Protein 8CKH (pdb70)

InterPro domains:
  IPR004424 4-diphosphocytidyl-2C-methyl-D-erythritol kinase [MF_00061] (3-275)
  IPR004424 4-diphosphocytidyl-2C-methyl-D-erythritol kinase [PIRSF010376] (2-279)
  IPR004424 4-diphosphocytidyl-2C-methyl-D-erythritol kinase [TIGR00154] (2-281)
  IPR006204 GHMP kinase N-terminal domain [PF00288] (65-148)
  IPR013750 GHMP kinase, C-terminal domain [PF08544] (207-263)
  IPR014721 Small ribosomal subunit protein uS5 domain 2-type fold, subgroup [G3DSA:3.30.230.10] (2-164)
  IPR020568 Ribosomal protein uS5 domain 2-type superfamily [SSF54211] (1-162)
  IPR036554 GHMP kinase, C-terminal domain superfamily [G3DSA:3.30.70.890] (165-283)
  IPR036554 GHMP kinase, C-terminal domain superfamily [SSF55060] (165-280)

B-factor: mean 34.7, std 12.85, range [15.29, 112.1]

Organism: Klebsiella pneumoniae subsp. pneumoniae (strain ATCC 700721 / MGH 78578) (NCBI:txid272620)

Sequence (559 aa):
HMMTRWPSPAKLNLFLYITGQRADGYHTLQTLFQFLDYGDTLTIEPRTDGQLRLLTPVAGVPDEENLIVRAARLLMHAASESDRLPAGSGADISIDKRLPMGGGLGGGSSNAATVLVALNHLWGCGLSEDELATLGLQLGADVPVFVRGHAAFAEGVGEILTPVEPEEKWYLVAHPGVSIPTPIIFRDPELPRNTPRRSINTLLNCEFSNDCELIARKRFREVDAALSWLLEYAPSRLTGTGACVFAEFNTESAARQVLDTAPAWLNGFVARGVNLSPLKQMTRWPSPAKLNLFLYITGQRADGYHTLQTLFQFLDYGDTLTIEPRTDGQLRLLTPVAGVPDEENLIVRAARLLMHAASESDRLPAGSGADISIDKRLPMGGGLGGGSSNAATVLVALNHLWGCGLSEDELATLGLQLGADVPVFVRGHAAFAEGVGEILTPVEPEEKWYLVAHPGVSIPTPIIFRDPELPRNTPRRSINTLLNCEFSNDCELIARKRFREVDAALSWLLEYAPSRLTGTGACVFAEFNTESAARQVLDTAPAWLNGFVARGVNLSPLK

Solvent-accessible surface area: 22752 Å² total; per-residue (Å²): 140,120,153,23,188,24,39,1,5,0,7,0,4,10,1,6,9,0,16,5,64,8,82,25,19,28,7,2,37,3,5,0,3,0,0,0,90,39,14,3,42,0,44,0,33,22,48,108,91,33,93,22,96,17,87,52,89,27,100,68,32,82,66,143,107,11,25,0,16,65,0,0,135,9,0,30,59,22,0,58,100,47,135,76,45,72,109,26,10,0,0,3,1,26,17,89,68,134,4,44,105,30,3,13,3,16,5,31,14,0,5,0,0,0,0,0,33,0,0,18,128,44,19,58,5,59,12,54,79,89,66,7,5,47,17,0,3,16,6,3,32,30,0,3,3,3,10,62,0,76,1,4,4,5,55,3,8,16,50,62,34,59,98,23,156,19,117,58,51,48,3,0,1,0,40,8,63,30,65,1,66,31,31,96,0,28,138,15,121,107,8,46,55,128,24,91,59,48,25,48,105,67,0,77,133,29,159,53,46,8,24,0,30,113,3,0,60,114,104,38,156,71,0,45,33,0,0,52,20,0,82,122,103,12,83,7,24,0,0,6,8,1,0,2,0,0,0,26,18,127,69,68,88,35,0,111,126,13,41,126,59,24,40,96,192,11,106,31,35,14,4,92,0,26,21,86,1,45,11,100,150,160,51,131,19,43,0,5,0,7,0,6,8,0,5,8,0,10,10,51,8,77,27,19,33,6,3,46,3,5,0,6,0,0,0,95,50,13,4,40,0,35,0,92,60,48,131,86,31,94,17,107,22,96,45,100,13,94,84,47,67,63,135,106,7,30,0,21,46,0,0,126,7,0,29,58,23,0,64,109,51,139,74,48,65,109,27,10,0,0,24,2,25,17,83,52,134,5,39,83,37,2,16,1,15,5,28,12,0,5,0,0,1,0,0,34,0,0,17,124,47,23,56,7,59,12,53,75,88,62,8,4,50,17,0,4,17,0,2,30,28,0,2,3,4,9,58,1,68,1,4,8,5,49,6,8,17,60,64,33,60,97,19,159,17,109,67,55,54,1,0,1,0,24,5,48,39,69,1,65,29,52,83,2,28,115,7,112,100,7,51,42,125,24,89,56,60,37,46,102,62,1,68,121,47,156,46,47,8,25,0,31,99,2,0,65,130,106,39,173,57,0,53,32,0,0,63,38,0,83,132,100,13,85,7,33,0,0,7,9,1,0,0,0,0,0,27,15,122,61,65,73,33,0,109,129,16,41,122,77,26,50,95,107,1,113,27,29,12,4,109,1,35,18,88,4,59,20,142

Radius of gyration: 24.78 Å; Cα contacts (8 Å, |Δi|>4): 1316; chains: 2; bounding box: 66×44×56 Å

Structure (mmCIF, N/CA/C/O backbone):
data_8CKH
#
_entry.id   8CKH
#
_cell.length_a   65.870
_cell.length_b   76.781
_cell.length_c   98.517
_cell.angle_alpha   90.000
_cell.angle_beta   90.000
_cell.angle_gamma   90.000
#
_symmetry.space_group_name_H-M   'P 21 21 21'
#
loop_
_entity.id
_entity.type
_entity.pdbx_description
1 polymer '4-diphosphocytidyl-2-C-methyl-D-erythritol kinase'
2 non-polymer 'PHOSPHOAMINOPHOSPHONIC ACID-ADENYLATE ESTER'
3 water water
#
loop_
_atom_site.group_PDB
_atom_site.id
_atom_site.type_symbol
_atom_site.label_atom_id
_atom_site.label_alt_id
_atom_site.label_comp_id
_atom_site.label_asym_id
_atom_site.label_entity_id
_atom_site.label_seq_id
_atom_site.pdbx_PDB_ins_code
_atom_site.Cartn_x
_atom_site.Cartn_y
_atom_site.Cartn_z
_atom_site.occupancy
_atom_site.B_iso_or_equiv
_atom_site.auth_seq_id
_atom_site.auth_comp_id
_atom_site.auth_asym_id
_atom_site.auth_atom_id
_atom_site.pdbx_PDB_model_num
ATOM 1 N N . HIS A 1 1 ? 69.71480 39.15386 58.32346 1.000 68.10172 1 HIS A N 1
ATOM 2 C CA . HIS A 1 1 ? 69.74103 40.45673 58.98834 1.000 62.95866 1 HIS A CA 1
ATOM 3 C C . HIS A 1 1 ? 70.19129 40.32648 60.44057 1.000 61.16941 1 HIS A C 1
ATOM 4 O O . HIS A 1 1 ? 70.86178 39.35881 60.80918 1.000 52.55392 1 HIS A O 1
ATOM 11 N N . MET A 1 2 ? 69.82020 41.31236 61.25665 1.000 51.32270 2 MET A N 1
ATOM 12 C CA . MET A 1 2 ? 70.13773 41.27190 62.67586 1.000 51.60308 2 MET A CA 1
ATOM 13 C C . MET A 1 2 ? 69.75483 39.92261 63.27350 1.000 55.92798 2 MET A C 1
ATOM 14 O O . MET A 1 2 ? 68.79068 39.27736 62.84803 1.000 54.24529 2 MET A O 1
ATOM 19 N N . MET A 1 3 ? 70.53334 39.49082 64.26025 1.000 53.04872 3 MET A N 1
ATOM 20 C CA . MET A 1 3 ? 70.26364 38.26813 65.00778 1.000 59.73942 3 MET A CA 1
ATOM 21 C C . MET A 1 3 ? 69.70945 38.66714 66.37286 1.000 53.43407 3 MET A C 1
ATOM 22 O O . MET A 1 3 ? 70.42119 39.26140 67.18877 1.000 56.47548 3 MET A O 1
ATOM 27 N N . THR A 1 4 ? 68.44086 38.35366 66.61647 1.000 48.53847 4 THR A N 1
ATOM 28 C CA . THR A 1 4 ? 67.77517 38.69683 67.86466 1.000 35.72892 4 THR A CA 1
ATOM 29 C C . THR A 1 4 ? 67.60099 37.44241 68.71288 1.000 31.49893 4 THR A C 1
ATOM 30 O O . THR A 1 4 ? 67.39023 36.34694 68.18070 1.000 40.76405 4 THR A O 1
ATOM 34 N N . ARG A 1 5 ? 67.72224 37.60224 70.03336 1.000 28.49837 5 ARG A N 1
ATOM 35 C CA . ARG A 1 5 ? 67.66164 36.49740 70.98126 1.000 33.68836 5 ARG A CA 1
ATOM 36 C C . ARG A 1 5 ? 66.46579 36.67683 71.90475 1.000 33.92112 5 ARG A C 1
ATOM 37 O O . ARG A 1 5 ? 66.27778 37.75411 72.48109 1.000 33.38063 5 ARG A O 1
ATOM 45 N N . TRP A 1 6 ? 65.68770 35.61217 72.08399 1.000 27.00073 6 TRP A N 1
ATOM 46 C CA . TRP A 1 6 ? 64.40020 35.75505 72.74592 1.000 26.28877 6 TRP A CA 1
ATOM 47 C C . TRP A 1 6 ? 64.16684 34.61969 73.73466 1.000 27.03801 6 TRP A C 1
ATOM 48 O O . TRP A 1 6 ? 64.27812 33.44223 73.35821 1.000 26.94481 6 TRP A O 1
ATOM 59 N N . PRO A 1 7 ? 63.82372 34.93662 74.97785 1.000 24.19233 7 PRO A N 1
ATOM 60 C CA . PRO A 1 7 ? 63.59596 33.88777 75.98068 1.000 24.55230 7 PRO A CA 1
ATOM 61 C C . PRO A 1 7 ? 62.28357 33.15878 75.74334 1.000 24.06189 7 PRO A C 1
ATOM 62 O O . PRO A 1 7 ? 61.29051 33.75314 75.32019 1.000 22.44726 7 PRO A O 1
ATOM 66 N N . SER A 1 8 ? 62.27885 31.86389 76.04897 1.000 22.51405 8 SER A N 1
ATOM 67 C CA . SER A 1 8 ? 61.06432 31.04912 76.02057 1.000 21.70841 8 SER A CA 1
ATOM 68 C C . SER A 1 8 ? 61.03339 30.23203 77.30908 1.000 24.37295 8 SER A C 1
ATOM 69 O O . SER A 1 8 ? 61.50244 29.08447 77.34724 1.000 23.65674 8 SER A O 1
ATOM 72 N N . PRO A 1 9 ? 60.49647 30.79056 78.38925 1.000 22.27757 9 PRO A N 1
ATOM 73 C CA . PRO A 1 9 ? 60.57921 30.11855 79.69161 1.000 22.72871 9 PRO A CA 1
ATOM 74 C C . PRO A 1 9 ? 59.61952 28.94273 79.80003 1.000 24.53115 9 PRO A C 1
ATOM 75 O O . PRO A 1 9 ? 58.61497 28.84762 79.09412 1.000 22.77622 9 PRO A O 1
ATOM 79 N N . ALA A 1 10 ? 59.95282 28.03714 80.71760 1.000 22.20526 10 ALA A N 1
ATOM 80 C CA . ALA A 1 10 ? 59.04065 26.96986 81.08821 1.000 22.26270 10 ALA A CA 1
ATOM 81 C C . ALA A 1 10 ? 57.97445 27.50053 82.04674 1.000 21.42676 10 ALA A C 1
ATOM 82 O O . ALA A 1 10 ? 58.09949 28.59131 82.61925 1.000 19.84087 10 ALA A O 1
ATOM 84 N N . LYS A 1 11 ? 56.91414 26.71601 82.21620 1.000 19.10196 11 LYS A N 1
ATOM 85 C CA . LYS A 1 11 ? 55.95704 26.94605 83.29310 1.000 19.61698 11 LYS A CA 1
ATOM 86 C C . LYS A 1 11 ? 55.80343 25.70060 84.15305 1.000 20.53311 11 LYS A C 1
ATOM 87 O O . LYS A 1 11 ? 56.20209 24.59588 83.77575 1.000 21.10897 11 LYS A O 1
ATOM 93 N N . LEU A 1 12 ? 55.21069 25.91163 85.32845 1.000 20.25919 12 LEU A N 1
ATOM 94 C CA . LEU A 1 12 ? 54.66724 24.86280 86.17277 1.000 19.03400 12 LEU A CA 1
ATOM 95 C C . LEU A 1 12 ? 53.19733 25.14781 86.41482 1.000 20.03351 12 LEU A C 1
ATOM 96 O O . LEU A 1 12 ? 52.81900 26.30419 86.62160 1.000 22.22925 12 LEU A O 1
ATOM 101 N N . ASN A 1 13 ? 52.37399 24.09662 86.40522 1.000 19.84187 13 ASN A N 1
ATOM 102 C CA . ASN A 1 13 ? 51.03104 24.19487 86.97542 1.000 22.67480 13 ASN A CA 1
ATOM 103 C C . ASN A 1 13 ? 51.16610 23.95328 88.47107 1.000 23.09799 13 ASN A C 1
ATOM 104 O O . ASN A 1 13 ? 51.34982 22.81360 88.90674 1.000 22.21307 13 ASN A O 1
ATOM 109 N N . LEU A 1 14 ? 51.08276 25.02655 89.26619 1.000 20.32061 14 LEU A N 1
ATOM 110 C CA . LEU A 1 14 ? 51.16460 24.87670 90.71466 1.000 20.72354 14 LEU A CA 1
ATOM 111 C C . LEU A 1 14 ? 49.97183 24.09289 91.25315 1.000 18.85400 14 LEU A C 1
ATOM 112 O O . LEU A 1 14 ? 50.10976 23.35895 92.23756 1.000 23.23716 14 LEU A O 1
ATOM 117 N N . PHE A 1 15 ? 48.80010 24.24266 90.62944 1.000 19.60377 15 PHE A N 1
ATOM 118 C CA . PHE A 1 15 ? 47.70435 23.28894 90.78688 1.000 20.25362 15 PHE A CA 1
ATOM 119 C C . PHE A 1 15 ? 46.97997 23.16961 89.45428 1.000 17.55179 15 PHE A C 1
ATOM 120 O O . PHE A 1 15 ? 47.12934 24.01021 88.57001 1.000 17.86106 15 PHE A O 1
ATOM 128 N N . LEU A 1 16 ? 46.17590 22.12258 89.31591 1.000 18.46707 16 LEU A N 1
ATOM 129 C CA . LEU A 1 16 ? 45.47724 21.87642 88.05656 1.000 17.47517 16 LEU A CA 1
ATOM 130 C C . LEU A 1 16 ? 44.22738 21.06783 88.35900 1.000 19.31174 16 LEU A C 1
ATOM 131 O O . LEU A 1 16 ? 44.33326 19.92844 88.82044 1.000 23.51269 16 LEU A O 1
ATOM 136 N N . TYR A 1 17 ? 43.05043 21.64413 88.11041 1.000 19.36899 17 TYR A N 1
ATOM 137 C CA . TYR A 1 17 ? 41.79821 20.96734 88.42672 1.000 18.93518 17 TYR A CA 1
ATOM 138 C C . TYR A 1 17 ? 40.92465 20.88306 87.18971 1.000 21.42352 17 TYR A C 1
ATOM 139 O O . TYR A 1 17 ? 40.83932 21.83884 86.41643 1.000 22.44259 17 TYR A O 1
ATOM 148 N N . ILE A 1 18 ? 40.27772 19.73433 87.01054 1.000 20.99202 18 ILE A N 1
ATOM 149 C CA . ILE A 1 18 ? 39.42589 19.47741 85.85393 1.000 17.24201 18 ILE A CA 1
ATOM 150 C C . ILE A 1 18 ? 37.98455 19.57026 86.33249 1.000 20.20927 18 ILE A C 1
ATOM 151 O O . ILE A 1 18 ? 37.51954 18.71234 87.08729 1.000 21.19087 18 ILE A O 1
ATOM 156 N N . THR A 1 19 ? 37.28465 20.61563 85.90512 1.000 20.58706 19 THR A N 1
ATOM 157 C CA . THR A 1 19 ? 35.94653 20.89870 86.41327 1.000 21.34752 19 THR A CA 1
ATOM 158 C C . THR A 1 19 ? 34.83870 20.32423 85.54389 1.000 25.63743 19 THR A C 1
ATOM 159 O O . THR A 1 19 ? 33.67877 20.30798 85.98076 1.000 24.08913 19 THR A O 1
ATOM 163 N N . GLY A 1 20 ? 35.15130 19.83488 84.35203 1.000 20.98835 20 GLY A N 1
ATOM 164 C CA . GLY A 1 20 ? 34.10156 19.31190 83.49490 1.000 20.55096 20 GLY A CA 1
ATOM 165 C C . GLY A 1 20 ? 34.62643 18.98590 82.11915 1.000 22.76176 20 GLY A C 1
ATOM 166 O O . GLY A 1 20 ? 35.78089 19.25356 81.77950 1.000 21.76962 20 GLY A O 1
ATOM 167 N N . GLN A 1 21 ? 33.74391 18.40246 81.31367 1.000 20.32538 21 GLN A N 1
ATOM 168 C CA . GLN A 1 21 ? 34.09522 18.05525 79.94659 1.000 17.88879 21 GLN A CA 1
ATOM 169 C C . GLN A 1 21 ? 32.91728 18.36939 79.04046 1.000 21.13932 21 GLN A C 1
ATOM 170 O O . GLN A 1 21 ? 31.77800 18.00138 79.34818 1.000 23.03272 21 GLN A O 1
ATOM 176 N N . ARG A 1 22 ? 33.18859 19.05695 77.93956 1.000 19.68207 22 ARG A N 1
ATOM 177 C CA . ARG A 1 22 ? 32.14107 19.36469 76.98055 1.000 20.44022 22 ARG A CA 1
ATOM 178 C C . ARG A 1 22 ? 31.84275 18.14208 76.11672 1.000 23.96040 22 ARG A C 1
ATOM 179 O O . ARG A 1 22 ? 32.60404 17.16924 76.07599 1.000 20.21168 22 ARG A O 1
ATOM 187 N N . ALA A 1 23 ? 30.72272 18.21854 75.39057 1.000 20.01129 23 ALA A N 1
ATOM 188 C CA . ALA A 1 23 ? 30.34894 17.13379 74.49031 1.000 24.56038 23 ALA A CA 1
ATOM 189 C C . ALA A 1 23 ? 31.39485 16.90144 73.40911 1.000 23.10766 23 ALA A C 1
ATOM 190 O O . ALA A 1 23 ? 31.51930 15.78003 72.90486 1.000 26.31694 23 ALA A O 1
ATOM 192 N N . ASP A 1 24 ? 32.13663 17.93456 73.01697 1.000 19.34461 24 ASP A N 1
ATOM 193 C CA . ASP A 1 24 ? 33.17027 17.70654 72.01389 1.000 21.23586 24 ASP A CA 1
ATOM 194 C C . ASP A 1 24 ? 34.44501 17.12694 72.61313 1.000 25.95544 24 ASP A C 1
ATOM 195 O O . ASP A 1 24 ? 35.40396 16.89126 71.87178 1.000 23.25441 24 ASP A O 1
ATOM 200 N N . GLY A 1 25 ? 34.47659 16.88346 73.92632 1.000 22.53684 25 GLY A N 1
ATOM 201 C CA . GLY A 1 25 ? 35.61690 16.27515 74.57761 1.000 21.13103 25 GLY A CA 1
ATOM 202 C C . GLY A 1 25 ? 36.56362 17.24509 75.25377 1.000 23.76270 25 GLY A C 1
ATOM 203 O O . GLY A 1 25 ? 37.46933 16.79481 75.97427 1.000 26.01840 25 GLY A O 1
ATOM 204 N N . TYR A 1 26 ? 36.39167 18.55314 75.04997 1.000 20.00890 26 TYR A N 1
ATOM 205 C CA . TYR A 1 26 ? 37.28291 19.52108 75.68167 1.000 21.75186 26 TYR A CA 1
ATOM 206 C C . TYR A 1 26 ? 37.02806 19.61110 77.18363 1.000 18.90215 26 TYR A C 1
ATOM 207 O O . TYR A 1 26 ? 35.88314 19.71383 77.63145 1.000 19.19322 26 TYR A O 1
ATOM 216 N N . HIS A 1 27 ? 38.11375 19.62230 77.96177 1.000 24.36572 27 HIS A N 1
ATOM 217 C CA . HIS A 1 27 ? 38.05814 19.69412 79.41788 1.000 22.47395 27 HIS A CA 1
ATOM 218 C C . HIS A 1 27 ? 38.22645 21.13571 79.87712 1.000 18.75986 27 HIS A C 1
ATOM 219 O O . HIS A 1 27 ? 39.20641 21.79482 79.50792 1.000 23.05002 27 HIS A O 1
ATOM 226 N N . THR A 1 28 ? 37.30165 21.61295 80.70951 1.000 21.23899 28 THR A N 1
ATOM 227 C CA . THR A 1 28 ? 37.47494 22.90766 81.35438 1.000 18.44336 28 THR A CA 1
ATOM 228 C C . THR A 1 28 ? 38.36554 22.73727 82.58057 1.000 19.12359 28 THR A C 1
ATOM 229 O O . THR A 1 28 ? 38.18489 21.79861 83.36281 1.000 19.28449 28 THR A O 1
ATOM 233 N N . LEU A 1 29 ? 39.32641 23.64413 82.74380 1.000 18.55929 29 LEU A N 1
ATOM 234 C CA . LEU A 1 29 ? 40.35929 23.54361 83.76345 1.000 18.43414 29 LEU A CA 1
ATOM 235 C C . LEU A 1 29 ? 40.36998 24.79391 84.62666 1.000 17.97143 29 LEU A C 1
ATOM 236 O O . LEU A 1 29 ? 40.00836 25.88427 84.17163 1.000 21.70532 29 LEU A O 1
ATOM 241 N N . GLN A 1 30 ? 40.79964 24.62155 85.87839 1.000 17.95771 30 GLN A N 1
ATOM 242 C CA . GLN A 1 30 ? 41.17729 25.71533 86.75807 1.000 15.29281 30 GLN A CA 1
ATOM 243 C C . GLN A 1 30 ? 42.61175 25.45670 87.18542 1.000 17.25528 30 GLN A C 1
ATOM 244 O O . GLN A 1 30 ? 42.89713 24.45187 87.84431 1.000 19.80872 30 GLN A O 1
ATOM 250 N N . THR A 1 31 ? 43.51233 26.34442 86.80079 1.000 19.24094 31 THR A N 1
ATOM 251 C CA . THR A 1 31 ? 44.91751 26.04585 87.01045 1.000 15.84785 31 THR A CA 1
ATOM 252 C C . THR A 1 31 ? 45.68473 27.33439 87.27282 1.000 17.28207 31 THR A C 1
ATOM 253 O O . THR A 1 31 ? 45.28839 28.41890 86.84287 1.000 18.94641 31 THR A O 1
ATOM 257 N N . LEU A 1 32 ? 46.78647 27.20056 88.00233 1.000 17.47920 32 LEU A N 1
ATOM 258 C CA . LEU A 1 32 ? 47.61190 28.33253 88.39992 1.000 18.50135 32 LEU A CA 1
ATOM 259 C C . LEU A 1 32 ? 48.99157 28.12181 87.80220 1.000 18.13454 32 LEU A C 1
ATOM 260 O O . LEU A 1 32 ? 49.59628 27.07181 88.02756 1.000 20.40179 32 LEU A O 1
ATOM 265 N N . PHE A 1 33 ? 49.47237 29.10656 87.03841 1.000 20.99217 33 PHE A N 1
ATOM 266 C CA . PHE A 1 33 ? 50.74618 29.03241 86.33278 1.000 21.39364 33 PHE A CA 1
ATOM 267 C C . PHE A 1 33 ? 51.77684 29.91499 87.01272 1.000 21.83187 33 PHE A C 1
ATOM 268 O O . PHE A 1 33 ? 51.47989 31.05568 87.38692 1.000 21.94992 33 PHE A O 1
ATOM 276 N N . GLN A 1 34 ? 52.99588 29.40778 87.11696 1.000 20.12059 34 GLN A N 1
ATOM 277 C CA . GLN A 1 34 ? 54.14759 30.23194 87.42975 1.000 19.46842 34 GLN A CA 1
ATOM 278 C C . GLN A 1 34 ? 55.25029 29.90824 86.43182 1.000 22.17498 34 GLN A C 1
ATOM 279 O O . GLN A 1 34 ? 55.38783 28.76055 85.99555 1.000 20.01118 34 GLN A O 1
ATOM 285 N N . PHE A 1 35 ? 56.00541 30.92918 86.03382 1.000 22.24983 35 PHE A N 1
ATOM 286 C CA . PHE A 1 35 ? 57.11757 30.66631 85.13581 1.000 21.12345 35 PHE A CA 1
ATOM 287 C C . PHE A 1 35 ? 58.32886 30.18413 85.92135 1.000 19.32681 35 PHE A C 1
ATOM 288 O O . PHE A 1 35 ? 58.43270 30.36915 87.13554 1.000 21.29910 35 PHE A O 1
ATOM 296 N N . LEU A 1 36 ? 59.25184 29.56141 85.20389 1.000 21.65611 36 LEU A N 1
ATOM 297 C CA . LEU A 1 36 ? 60.57237 29.24091 85.72659 1.000 19.01918 36 LEU A CA 1
ATOM 298 C C . LEU A 1 36 ? 61.60892 30.12297 85.04735 1.000 22.13239 36 LEU A C 1
ATOM 299 O O . LEU A 1 36 ? 61.49232 30.43964 83.85676 1.000 22.73440 36 LEU A O 1
ATOM 304 N N . ASP A 1 37 ? 62.62758 30.52262 85.80670 1.000 22.77030 37 ASP A N 1
ATOM 305 C CA . ASP A 1 37 ? 63.77720 31.20456 85.22031 1.000 28.11425 37 ASP A CA 1
ATOM 306 C C . ASP A 1 37 ? 64.67158 30.15613 84.55745 1.000 29.94991 37 ASP A C 1
ATOM 307 O O . ASP A 1 37 ? 65.77053 29.83649 85.01349 1.000 28.63819 37 ASP A O 1
ATOM 312 N N . TYR A 1 38 ? 64.16420 29.61408 83.45171 1.000 22.85174 38 TYR A N 1
ATOM 313 C CA . TYR A 1 38 ? 64.74319 28.44294 82.80572 1.000 22.42745 38 TYR A CA 1
ATOM 314 C C . TYR A 1 38 ? 63.94646 28.11591 81.55222 1.000 24.58306 38 TYR A C 1
ATOM 315 O O . TYR A 1 38 ? 62.72127 28.20224 81.57308 1.000 26.71396 38 TYR A O 1
ATOM 324 N N . GLY A 1 39 ? 64.60318 27.72734 80.46761 1.000 26.54412 39 GLY A N 1
ATOM 325 C CA . GLY A 1 39 ? 63.85285 27.31720 79.29178 1.000 22.83005 39 GLY A CA 1
ATOM 326 C C . GLY A 1 39 ? 64.68626 27.46248 78.02674 1.000 23.83771 39 GLY A C 1
ATOM 327 O O . GLY A 1 39 ? 65.91920 27.41016 78.06441 1.000 25.89133 39 GLY A O 1
ATOM 328 N N . ASP A 1 40 ? 63.97825 27.62631 76.91471 1.000 23.53323 40 ASP A N 1
ATOM 329 C CA . ASP A 1 40 ? 64.57485 27.69182 75.58724 1.000 22.25953 40 ASP A CA 1
ATOM 330 C C . ASP A 1 40 ? 64.99860 29.11391 75.24309 1.000 24.75700 40 ASP A C 1
ATOM 331 O O . ASP A 1 40 ? 64.52685 30.09132 75.82952 1.000 23.57451 40 ASP A O 1
ATOM 336 N N . THR A 1 41 ? 65.90667 29.21933 74.26992 1.000 27.87873 41 THR A N 1
ATOM 337 C CA . THR A 1 41 ? 66.34379 30.50396 73.73245 1.000 25.25246 41 THR A CA 1
ATOM 338 C C . THR A 1 41 ? 66.20455 30.45094 72.21972 1.000 27.21067 41 THR A C 1
ATOM 339 O O . THR A 1 41 ? 66.75886 29.55426 71.57524 1.000 27.08901 41 THR A O 1
ATOM 343 N N . LEU A 1 42 ? 65.45827 31.39401 71.65860 1.000 27.99335 42 LEU A N 1
ATOM 344 C CA . LEU A 1 42 ? 65.21730 31.45296 70.22464 1.000 32.17390 42 LEU A CA 1
ATOM 345 C C . LEU A 1 42 ? 66.02478 32.58007 69.60685 1.000 28.53038 42 LEU A C 1
ATOM 346 O O . LEU A 1 42 ? 66.09722 33.68201 70.16020 1.000 27.39855 42 LEU A O 1
ATOM 351 N N . THR A 1 43 ? 66.62900 32.29184 68.45847 1.000 27.81843 43 THR A N 1
ATOM 352 C CA . THR A 1 43 ? 67.35186 33.28029 67.67104 1.000 28.71921 43 THR A CA 1
ATOM 353 C C . THR A 1 43 ? 66.53885 33.53643 66.41565 1.000 25.39213 43 THR A C 1
ATOM 354 O O . THR A 1 43 ? 66.22851 32.60050 65.67338 1.000 32.02769 43 THR A O 1
ATOM 358 N N . ILE A 1 44 ? 66.16536 34.78977 66.20574 1.000 26.06846 44 ILE A N 1
ATOM 359 C CA . ILE A 1 44 ? 65.26574 35.16787 65.12825 1.000 35.53969 44 ILE A CA 1
ATOM 360 C C . ILE A 1 44 ? 65.96884 36.23063 64.29770 1.000 33.89066 44 ILE A C 1
ATOM 361 O O . ILE A 1 44 ? 66.28121 37.31508 64.80444 1.000 35.59056 44 ILE A O 1
ATOM 366 N N . GLU A 1 45 ? 66.23830 35.91612 63.03465 1.000 29.75440 45 GLU A N 1
ATOM 367 C CA . GLU A 1 45 ? 66.80739 36.89776 62.12451 1.000 36.08713 45 GLU A CA 1
ATOM 368 C C . GLU A 1 45 ? 65.76230 37.23109 61.07217 1.000 32.36459 45 GLU A C 1
ATOM 369 O O . GLU A 1 45 ? 65.34030 36.33579 60.32746 1.000 37.22646 45 GLU A O 1
ATOM 375 N N . PRO A 1 46 ? 65.27253 38.46570 61.00733 1.000 35.35079 46 PRO A N 1
ATOM 376 C CA . PRO A 1 46 ? 64.20426 38.78142 60.05545 1.000 32.70790 46 PRO A CA 1
ATOM 377 C C . PRO A 1 46 ? 64.72216 38.79288 58.62612 1.000 33.45514 46 PRO A C 1
ATOM 378 O O . PRO A 1 46 ? 65.91065 38.98644 58.37062 1.000 44.19990 46 PRO A O 1
ATOM 382 N N . ARG A 1 47 ? 63.80130 38.57445 57.68951 1.000 32.79013 47 ARG A N 1
ATOM 383 C CA . ARG A 1 47 ? 64.11911 38.53492 56.26875 1.000 43.56238 47 ARG A CA 1
ATOM 384 C C . ARG A 1 47 ? 63.15174 39.41601 55.49093 1.000 35.73066 47 ARG A C 1
ATOM 385 O O . ARG A 1 47 ? 62.05663 39.73842 55.95742 1.000 38.19843 47 ARG A O 1
ATOM 393 N N . THR A 1 48 ? 63.56251 39.77751 54.27051 1.000 41.27823 48 THR A N 1
ATOM 394 C CA . THR A 1 48 ? 62.74970 40.59239 53.37326 1.000 44.17155 48 THR A CA 1
ATOM 395 C C . THR A 1 48 ? 62.35817 39.86365 52.09222 1.000 50.63561 48 THR A C 1
ATOM 396 O O . THR A 1 48 ? 61.74974 40.47974 51.20777 1.000 46.35757 48 THR A O 1
ATOM 400 N N . ASP A 1 49 ? 62.69103 38.57754 51.96207 1.000 46.28176 49 ASP A N 1
ATOM 401 C CA . ASP A 1 49 ? 62.33567 37.78419 50.79038 1.000 45.84796 49 ASP A CA 1
ATOM 402 C C . ASP A 1 49 ? 61.16114 36.84665 51.05364 1.000 47.08306 49 ASP A C 1
ATOM 403 O O . ASP A 1 49 ? 60.92411 35.91830 50.27331 1.000 46.64380 49 ASP A O 1
ATOM 408 N N . GLY A 1 50 ? 60.42285 37.06665 52.14064 1.000 39.30402 50 GLY A N 1
ATOM 409 C CA . GLY A 1 50 ? 59.21064 36.32313 52.41048 1.000 38.08863 50 GLY A CA 1
ATOM 410 C C . GLY A 1 50 ? 59.39193 34.88319 52.83958 1.000 37.43203 50 GLY A C 1
ATOM 411 O O . GLY A 1 50 ? 58.38768 34.18686 53.03903 1.000 45.69533 50 GLY A O 1
ATOM 412 N N . GLN A 1 51 ? 60.62116 34.40902 52.98697 1.000 36.51398 51 GLN A N 1
ATOM 413 C CA . GLN A 1 51 ? 60.86211 33.03230 53.38502 1.000 40.53770 51 GLN A CA 1
ATOM 414 C C . GLN A 1 51 ? 60.82402 32.88579 54.90352 1.000 38.09861 51 GLN A C 1
ATOM 415 O O . GLN A 1 51 ? 61.25990 33.76549 55.64977 1.000 34.06602 51 GLN A O 1
ATOM 421 N N . LEU A 1 52 ? 60.31452 31.74502 55.34799 1.000 38.43163 52 LEU A N 1
ATOM 422 C CA . LEU A 1 52 ? 60.27894 31.39271 56.76197 1.000 39.86452 52 LEU A CA 1
ATOM 423 C C . LEU A 1 52 ? 60.96303 30.04484 56.93492 1.000 29.33422 52 LEU A C 1
ATOM 424 O O . LEU A 1 52 ? 60.43414 29.01876 56.49630 1.000 44.80567 52 LEU A O 1
ATOM 429 N N . ARG A 1 53 ? 62.13111 30.04375 57.56948 1.000 31.72269 53 ARG A N 1
ATOM 430 C CA . ARG A 1 53 ? 62.95170 28.84775 57.69296 1.000 33.59655 53 ARG A CA 1
ATOM 431 C C . ARG A 1 53 ? 63.23678 28.53115 59.15210 1.000 34.94435 53 ARG A C 1
ATOM 432 O O . ARG A 1 53 ? 63.66730 29.40238 59.91662 1.000 32.43353 53 ARG A O 1
ATOM 440 N N . LEU A 1 54 ? 63.02731 27.27361 59.52215 1.000 37.52890 54 LEU A N 1
ATOM 441 C CA . LEU A 1 54 ? 63.48340 26.75368 60.80417 1.000 36.52571 54 LEU A CA 1
ATOM 442 C C . LEU A 1 54 ? 64.87841 26.17047 60.60560 1.000 36.68379 54 LEU A C 1
ATOM 443 O O . LEU A 1 54 ? 65.03833 25.14005 59.94513 1.000 39.72087 54 LEU A O 1
ATOM 448 N N . LEU A 1 55 ? 65.88939 26.83987 61.15875 1.000 34.20522 55 LEU A N 1
ATOM 449 C CA . LEU A 1 55 ? 67.26764 26.41309 60.95270 1.000 38.51450 55 LEU A CA 1
ATOM 450 C C . LEU A 1 55 ? 67.67425 25.25524 61.85055 1.000 41.44367 55 LEU A C 1
ATOM 451 O O . LEU A 1 55 ? 68.69739 24.61759 61.58750 1.000 42.81985 55 LEU A O 1
ATOM 456 N N . THR A 1 56 ? 66.91399 24.97344 62.90316 1.000 43.42404 56 THR A N 1
ATOM 457 C CA . THR A 1 56 ? 67.23492 23.90166 63.84354 1.000 48.33319 56 THR A CA 1
ATOM 458 C C . THR A 1 56 ? 65.98089 23.06463 64.03544 1.000 52.99493 56 THR A C 1
ATOM 459 O O . THR A 1 56 ? 65.22856 23.25927 64.99913 1.000 47.93066 56 THR A O 1
ATOM 463 N N . PRO A 1 57 ? 65.70717 22.14151 63.11685 1.000 59.91740 57 PRO A N 1
ATOM 464 C CA . PRO A 1 57 ? 64.55420 21.25401 63.29660 1.000 66.83602 57 PRO A CA 1
ATOM 465 C C . PRO A 1 57 ? 64.65569 20.48825 64.60835 1.000 76.20902 57 PRO A C 1
ATOM 466 O O . PRO A 1 57 ? 65.74308 20.10256 65.04539 1.000 71.17828 57 PRO A O 1
ATOM 470 N N . VAL A 1 58 ? 63.50445 20.28750 65.24324 1.000 77.63536 58 VAL A N 1
ATOM 471 C CA . VAL A 1 58 ? 63.41425 19.61376 66.53181 1.000 78.18446 58 VAL A CA 1
ATOM 472 C C . VAL A 1 58 ? 63.09259 18.14937 66.26666 1.000 83.99311 58 VAL A C 1
ATOM 473 O O . VAL A 1 58 ? 62.01535 17.82783 65.75013 1.000 83.19961 58 VAL A O 1
ATOM 477 N N . ALA A 1 59 ? 64.02176 17.26216 66.62329 1.000 88.41066 59 ALA A N 1
ATOM 478 C CA . ALA A 1 59 ? 63.83259 15.83697 66.38260 1.000 90.41468 59 ALA A CA 1
ATOM 479 C C . ALA A 1 59 ? 62.51672 15.36183 66.98728 1.000 92.30207 59 ALA A C 1
ATOM 480 O O . ALA A 1 59 ? 62.18045 15.69660 68.12767 1.000 90.97182 59 ALA A O 1
ATOM 482 N N . GLY A 1 60 ? 61.76982 14.58364 66.21089 1.000 95.81044 60 GLY A N 1
ATOM 483 C CA . GLY A 1 60 ? 60.45225 14.14287 66.60947 1.000 94.57549 60 GLY A CA 1
ATOM 484 C C . GLY A 1 60 ? 59.32002 15.05072 66.18918 1.000 90.38410 60 GLY A C 1
ATOM 485 O O . GLY A 1 60 ? 58.17629 14.81007 66.59369 1.000 90.61530 60 GLY A O 1
ATOM 486 N N . VAL A 1 61 ? 59.59753 16.08305 65.39643 1.000 87.50189 61 VAL A N 1
ATOM 487 C CA . VAL A 1 61 ? 58.58311 17.03576 64.94949 1.000 83.09253 61 VAL A CA 1
ATOM 488 C C . VAL A 1 61 ? 58.92701 17.51383 63.54345 1.000 77.55573 61 VAL A C 1
ATOM 489 O O . VAL A 1 61 ? 59.88075 18.28732 63.37528 1.000 75.13423 61 VAL A O 1
ATOM 493 N N . PRO A 1 62 ? 58.20350 17.07026 62.50600 1.000 78.46420 62 PRO A N 1
ATOM 494 C CA . PRO A 1 62 ? 58.38313 17.66040 61.17151 1.000 72.88054 62 PRO A CA 1
ATOM 495 C C . PRO A 1 62 ? 58.40037 19.18086 61.22279 1.000 72.31534 62 PRO A C 1
ATOM 496 O O . PRO A 1 62 ? 57.89348 19.77815 62.17736 1.000 69.01336 62 PRO A O 1
ATOM 500 N N . ASP A 1 63 ? 58.96432 19.82235 60.19932 1.000 72.54637 63 ASP A N 1
ATOM 501 C CA . ASP A 1 63 ? 59.15939 21.26841 60.25206 1.000 68.54358 63 ASP A CA 1
ATOM 502 C C . ASP A 1 63 ? 57.82534 22.00733 60.32014 1.000 66.16430 63 ASP A C 1
ATOM 503 O O . ASP A 1 63 ? 57.56261 22.75696 61.26776 1.000 57.05045 63 ASP A O 1
ATOM 508 N N . GLU A 1 64 ? 56.96286 21.80485 59.32161 1.000 60.49939 64 GLU A N 1
ATOM 509 C CA . GLU A 1 64 ? 55.69077 22.51901 59.28534 1.000 60.23444 64 GLU A CA 1
ATOM 510 C C . GLU A 1 64 ? 54.78064 22.17071 60.45730 1.000 52.76799 64 GLU A C 1
ATOM 511 O O . GLU A 1 64 ? 53.76244 22.84622 60.64737 1.000 53.86749 64 GLU A O 1
ATOM 517 N N . GLU A 1 65 ? 55.11723 21.14820 61.24261 1.000 47.99248 65 GLU A N 1
ATOM 518 C CA . GLU A 1 65 ? 54.36728 20.80701 62.44299 1.000 47.95481 65 GLU A CA 1
ATOM 519 C C . GLU A 1 65 ? 54.91893 21.48295 63.68889 1.000 51.64365 65 GLU A C 1
ATOM 520 O O . GLU A 1 65 ? 54.24714 21.48691 64.72923 1.000 49.41802 65 GLU A O 1
ATOM 526 N N . ASN A 1 66 ? 56.12028 22.04654 63.61160 1.000 43.68868 66 ASN A N 1
ATOM 527 C CA . ASN A 1 66 ? 56.68122 22.75565 64.75035 1.000 42.08033 66 ASN A CA 1
ATOM 528 C C . ASN A 1 66 ? 55.82929 23.96432 65.10162 1.000 35.78596 66 ASN A C 1
ATOM 529 O O . ASN A 1 66 ? 55.45471 24.75155 64.22524 1.000 35.34968 66 ASN A O 1
ATOM 534 N N . LEU A 1 67 ? 55.53147 24.11224 66.39475 1.000 35.44033 67 LEU A N 1
ATOM 535 C CA . LEU A 1 67 ? 54.78228 25.27027 66.86689 1.000 31.38846 67 LEU A CA 1
ATOM 536 C C . LEU A 1 67 ? 55.50248 26.57246 66.56090 1.000 28.99987 67 LEU A C 1
ATOM 537 O O . LEU A 1 67 ? 54.86203 27.62309 66.46614 1.000 28.45064 67 LEU A O 1
ATOM 542 N N . ILE A 1 68 ? 56.82272 26.53130 66.40690 1.000 26.82677 68 ILE A N 1
ATOM 543 C CA . ILE A 1 68 ? 57.53455 27.72126 65.96226 1.000 24.85260 68 ILE A CA 1
ATOM 544 C C . ILE A 1 68 ? 57.01434 28.15166 64.59828 1.000 26.19638 68 ILE A C 1
ATOM 545 O O . ILE A 1 68 ? 56.68274 29.32150 64.37949 1.000 26.23144 68 ILE A O 1
ATOM 550 N N . VAL A 1 69 ? 56.92604 27.20231 63.66738 1.000 26.78068 69 VAL A N 1
ATOM 551 C CA . VAL A 1 69 ? 56.53275 27.52929 62.30194 1.000 25.74174 69 VAL A CA 1
ATOM 552 C C . VAL A 1 69 ? 55.03691 27.79062 62.23142 1.000 25.60027 69 VAL A C 1
ATOM 553 O O . VAL A 1 69 ? 54.58363 28.68881 61.51690 1.000 27.55750 69 VAL A O 1
ATOM 557 N N . ARG A 1 70 ? 54.24439 27.00130 62.95213 1.000 26.86453 70 ARG A N 1
ATOM 558 C CA . ARG A 1 70 ? 52.80759 27.24481 62.96203 1.000 26.41406 70 ARG A CA 1
ATOM 559 C C . ARG A 1 70 ? 52.49694 28.63780 63.49369 1.000 25.44648 70 ARG A C 1
ATOM 560 O O . ARG A 1 70 ? 51.64402 29.34381 62.94474 1.000 25.34401 70 ARG A O 1
ATOM 568 N N . ALA A 1 71 ? 53.20222 29.06290 64.54603 1.000 25.70575 71 ALA A N 1
ATOM 569 C CA . ALA A 1 71 ? 52.96088 30.38600 65.11372 1.000 27.30714 71 ALA A CA 1
ATOM 570 C C . ALA A 1 71 ? 53.29635 31.48448 64.10819 1.000 25.20210 71 ALA A C 1
ATOM 571 O O . ALA A 1 71 ? 52.51218 32.41673 63.90559 1.000 23.73669 71 ALA A O 1
ATOM 573 N N . ALA A 1 72 ? 54.46471 31.39068 63.47303 1.000 23.20871 72 ALA A N 1
ATOM 574 C CA . ALA A 1 72 ? 54.83484 32.36750 62.44745 1.000 24.80037 72 ALA A CA 1
ATOM 575 C C . ALA A 1 72 ? 53.79060 32.42696 61.33774 1.000 26.04433 72 ALA A C 1
ATOM 576 O O . ALA A 1 72 ? 53.38133 33.51332 60.90662 1.000 24.09855 72 ALA A O 1
ATOM 578 N N . ARG A 1 73 ? 53.35537 31.26126 60.85276 1.000 26.41762 73 ARG A N 1
ATOM 579 C CA . ARG A 1 73 ? 52.40312 31.22918 59.74624 1.000 26.25378 73 ARG A CA 1
ATOM 580 C C . ARG A 1 73 ? 51.06068 31.82398 60.15272 1.000 26.05944 73 ARG A C 1
ATOM 581 O O . ARG A 1 73 ? 50.41196 32.51384 59.35672 1.000 26.78056 73 ARG A O 1
ATOM 589 N N . LEU A 1 74 ? 50.62017 31.56516 61.38516 1.000 28.53019 74 LEU A N 1
ATOM 590 C CA . LEU A 1 74 ? 49.34972 32.13061 61.83320 1.000 24.80727 74 LEU A CA 1
ATOM 591 C C . LEU A 1 74 ? 49.43123 33.64870 61.95659 1.000 26.58137 74 LEU A C 1
ATOM 592 O O . LEU A 1 74 ? 48.51110 34.36036 61.53312 1.000 24.85727 74 LEU A O 1
ATOM 597 N N . LEU A 1 75 ? 50.52438 34.16852 62.51785 1.000 21.87002 75 LEU A N 1
ATOM 598 C CA . LEU A 1 75 ? 50.69454 35.61843 62.57534 1.000 23.64004 75 LEU A CA 1
ATOM 599 C C . LEU A 1 75 ? 50.71483 36.21511 61.17757 1.000 25.06820 75 LEU A C 1
ATOM 600 O O . LEU A 1 75 ? 50.11404 37.26692 60.93028 1.000 25.84972 75 LEU A O 1
ATOM 605 N N . MET A 1 76 ? 51.41480 35.56404 60.24853 1.000 26.75652 76 MET A N 1
ATOM 606 C CA . MET A 1 76 ? 51.46410 36.08404 58.88925 1.000 27.53737 76 MET A CA 1
ATOM 607 C C . MET A 1 76 ? 50.06302 36.15658 58.29836 1.000 32.37667 76 MET A C 1
ATOM 608 O O . MET A 1 76 ? 49.70425 37.13595 57.63102 1.000 27.50999 76 MET A O 1
ATOM 613 N N . HIS A 1 77 ? 49.25200 35.12878 58.55138 1.000 26.23253 77 HIS A N 1
ATOM 614 C CA . HIS A 1 77 ? 47.89827 35.09076 58.01758 1.000 25.46556 77 HIS A CA 1
ATOM 615 C C . HIS A 1 77 ? 47.04332 36.19880 58.62018 1.000 30.91910 77 HIS A C 1
ATOM 616 O O . HIS A 1 77 ? 46.38408 36.96057 57.89609 1.000 30.50848 77 HIS A O 1
ATOM 623 N N . ALA A 1 78 ? 47.04975 36.30662 59.95187 1.000 26.59047 78 ALA A N 1
ATOM 624 C CA . ALA A 1 78 ? 46.20698 37.28979 60.62639 1.000 28.49554 78 ALA A CA 1
ATOM 625 C C . ALA A 1 78 ? 46.63894 38.71373 60.29648 1.000 29.22229 78 ALA A C 1
ATOM 626 O O . ALA A 1 78 ? 45.79556 39.59089 60.07296 1.000 28.85955 78 ALA A O 1
ATOM 628 N N . ALA A 1 79 ? 47.94900 38.96800 60.27676 1.000 25.30144 79 ALA A N 1
ATOM 629 C CA . ALA A 1 79 ? 48.43076 40.30763 59.96165 1.000 22.01962 79 ALA A CA 1
ATOM 630 C C . ALA A 1 79 ? 48.13044 40.66546 58.51418 1.000 29.45736 79 ALA A C 1
ATOM 631 O O . ALA A 1 79 ? 47.73456 41.79723 58.21412 1.000 31.10267 79 ALA A O 1
ATOM 633 N N . SER A 1 80 ? 48.32143 39.71196 57.60379 1.000 31.90106 80 SER A N 1
ATOM 634 C CA . SER A 1 80 ? 48.06146 39.97954 56.19614 1.000 31.25374 80 SER A CA 1
ATOM 635 C C . SER A 1 80 ? 46.58863 40.29175 55.96979 1.000 38.62969 80 SER A C 1
ATOM 636 O O . SER A 1 80 ? 46.24710 41.23806 55.24742 1.000 37.12726 80 SER A O 1
ATOM 639 N N . GLU A 1 81 ? 45.70019 39.52316 56.60159 1.000 33.99477 81 GLU A N 1
ATOM 640 C CA . GLU A 1 81 ? 44.26743 39.72953 56.42399 1.000 33.86596 81 GLU A CA 1
ATOM 641 C C . GLU A 1 81 ? 43.79475 41.07305 56.97037 1.000 41.25841 81 GLU A C 1
ATOM 642 O O . GLU A 1 81 ? 42.71953 41.54020 56.58103 1.000 38.28757 81 GLU A O 1
ATOM 648 N N . SER A 1 82 ? 44.56320 41.70646 57.85780 1.000 34.03157 82 SER A N 1
ATOM 649 C CA . SER A 1 82 ? 44.21636 43.01913 58.39026 1.000 37.55195 82 SER A CA 1
ATOM 650 C C . SER A 1 82 ? 45.15925 44.11112 57.89325 1.000 33.28566 82 SER A C 1
ATOM 651 O O . SER A 1 82 ? 45.22555 45.18740 58.49658 1.000 39.53667 82 SER A O 1
ATOM 654 N N . ASP A 1 83 ? 45.88606 43.84877 56.80380 1.000 29.95162 83 ASP A N 1
ATOM 655 C CA . ASP A 1 83 ? 46.75703 44.83361 56.15077 1.000 36.83118 83 ASP A CA 1
ATOM 656 C C . ASP A 1 83 ? 47.84270 45.34588 57.09093 1.000 37.38021 83 ASP A C 1
ATOM 657 O O . ASP A 1 83 ? 48.16726 46.53552 57.11223 1.000 35.41628 83 ASP A O 1
ATOM 662 N N . ARG A 1 84 ? 48.43822 44.42774 57.85055 1.000 34.36010 84 ARG A N 1
ATOM 663 C CA . ARG A 1 84 ? 49.47496 44.77869 58.80948 1.000 27.52538 84 ARG A CA 1
ATOM 664 C C . ARG A 1 84 ? 50.72958 43.93528 58.61530 1.000 34.66306 84 ARG A C 1
ATOM 665 O O . ARG A 1 84 ? 51.58327 43.88962 59.50857 1.000 36.46208 84 ARG A O 1
ATOM 673 N N . LEU A 1 85 ? 50.86628 43.25823 57.47978 1.000 31.90537 85 LEU A N 1
ATOM 674 C CA . LEU A 1 85 ? 52.07942 42.48348 57.21241 1.000 34.02420 85 LEU A CA 1
ATOM 675 C C . LEU A 1 85 ? 52.81016 43.05544 56.00770 1.000 35.11527 85 LEU A C 1
ATOM 676 O O . LEU A 1 85 ? 52.30229 42.96483 54.87422 1.000 32.80623 85 LEU A O 1
ATOM 681 N N . PRO A 1 86 ? 53.98620 43.64878 56.19261 1.000 33.23125 86 PRO A N 1
ATOM 682 C CA . PRO A 1 86 ? 54.75370 44.14247 55.04311 1.000 33.24626 86 PRO A CA 1
ATOM 683 C C . PRO A 1 86 ? 55.11826 43.02676 54.07236 1.000 36.01875 86 PRO A C 1
ATOM 684 O O . PRO A 1 86 ? 55.42831 41.90164 54.46576 1.000 31.85962 86 PRO A O 1
ATOM 688 N N . ALA A 1 87 ? 55.08786 43.35749 52.78164 1.000 31.58497 87 ALA A N 1
ATOM 689 C CA . ALA A 1 87 ? 55.47639 42.39806 51.75874 1.000 31.11284 87 ALA A CA 1
ATOM 690 C C . ALA A 1 87 ? 56.90823 41.93299 51.98160 1.000 33.76490 87 ALA A C 1
ATOM 691 O O . ALA A 1 87 ? 57.78850 42.72172 52.33190 1.000 34.79592 87 ALA A O 1
ATOM 693 N N . GLY A 1 88 ? 57.14341 40.64166 51.76636 1.000 35.11138 88 GLY A N 1
ATOM 694 C CA . GLY A 1 88 ? 58.45903 40.07653 51.95234 1.000 29.53074 88 GLY A CA 1
ATOM 695 C C . GLY A 1 88 ? 58.83724 39.78141 53.38820 1.000 35.65011 88 GLY A C 1
ATOM 696 O O . GLY A 1 88 ? 59.97050 39.35435 53.63123 1.000 36.04892 88 GLY A O 1
ATOM 697 N N . SER A 1 89 ? 57.94001 40.00255 54.34579 1.000 31.99055 89 SER A N 1
ATOM 698 C CA . SER A 1 89 ? 58.24108 39.68074 55.73577 1.000 31.83161 89 SER A CA 1
ATOM 699 C C . SER A 1 89 ? 58.61837 38.20955 55.85582 1.000 27.54288 89 SER A C 1
ATOM 700 O O . SER A 1 89 ? 57.85572 37.33327 55.43980 1.000 35.02714 89 SER A O 1
ATOM 703 N N . GLY A 1 90 ? 59.79252 37.93638 56.42117 1.000 36.59053 90 GLY A N 1
ATOM 704 C CA . GLY A 1 90 ? 60.23571 36.57364 56.63464 1.000 34.99211 90 GLY A CA 1
ATOM 705 C C . GLY A 1 90 ? 61.09104 36.48662 57.87863 1.000 30.16382 90 GLY A C 1
ATOM 706 O O . GLY A 1 90 ? 61.30592 37.48117 58.57232 1.000 28.98973 90 GLY A O 1
ATOM 707 N N . ALA A 1 91 ? 61.59375 35.28308 58.15599 1.000 28.69578 91 ALA A N 1
ATOM 708 C CA . ALA A 1 91 ? 62.43404 35.08909 59.32898 1.000 32.68873 91 ALA A CA 1
ATOM 709 C C . ALA A 1 91 ? 63.18829 33.77244 59.22012 1.000 29.19726 91 ALA A C 1
ATOM 710 O O . ALA A 1 91 ? 62.64705 32.77922 58.72886 1.000 34.44096 91 ALA A O 1
ATOM 712 N N . ASP A 1 92 ? 64.43687 33.77964 59.67819 1.000 29.08842 92 ASP A N 1
ATOM 713 C CA . ASP A 1 92 ? 65.17912 32.56295 59.97198 1.000 30.46679 92 ASP A CA 1
ATOM 714 C C . ASP A 1 92 ? 65.16355 32.37013 61.48091 1.000 27.42695 92 ASP A C 1
ATOM 715 O O . ASP A 1 92 ? 65.52809 33.28666 62.22176 1.000 35.27112 92 ASP A O 1
ATOM 720 N N . ILE A 1 93 ? 64.76463 31.18629 61.93512 1.000 29.37536 93 ILE A N 1
ATOM 721 C CA . ILE A 1 93 ? 64.58912 30.92997 63.36197 1.000 27.84676 93 ILE A CA 1
ATOM 722 C C . ILE A 1 93 ? 65.38373 29.69194 63.75754 1.000 26.54980 93 ILE A C 1
ATOM 723 O O . ILE A 1 93 ? 65.22142 28.62782 63.15328 1.000 32.39311 93 ILE A O 1
ATOM 728 N N . SER A 1 94 ? 66.21976 29.82583 64.78533 1.000 30.20786 94 SER A N 1
ATOM 729 C CA . SER A 1 94 ? 66.86135 28.68525 65.42471 1.000 28.65783 94 SER A CA 1
ATOM 730 C C . SER A 1 94 ? 66.55118 28.72560 66.91620 1.000 31.43863 94 SER A C 1
ATOM 731 O O . SER A 1 94 ? 66.26677 29.78390 67.48270 1.000 30.64287 94 SER A O 1
ATOM 734 N N . ILE A 1 95 ? 66.60702 27.56093 67.55383 1.000 29.21164 95 ILE A N 1
ATOM 735 C CA . ILE A 1 95 ? 66.25211 27.44329 68.96660 1.000 24.88924 95 ILE A CA 1
ATOM 736 C C . ILE A 1 95 ? 67.31469 26.62832 69.69339 1.000 28.65595 95 ILE A C 1
ATOM 737 O O . ILE A 1 95 ? 67.80670 25.62674 69.16591 1.000 30.19543 95 ILE A O 1
ATOM 742 N N . ASP A 1 96 ? 67.69783 27.08695 70.88434 1.000 28.25083 96 ASP A N 1
ATOM 743 C CA . ASP A 1 96 ? 68.45590 26.28316 71.84426 1.000 26.91729 96 ASP A CA 1
ATOM 744 C C . ASP A 1 96 ? 67.39779 25.62245 72.71417 1.000 26.16235 96 ASP A C 1
ATOM 745 O O . ASP A 1 96 ? 66.80136 26.27507 73.57215 1.000 26.51722 96 ASP A O 1
ATOM 750 N N . LYS A 1 97 ? 67.12833 24.34171 72.47078 1.000 25.91344 97 LYS A N 1
ATOM 751 C CA . LYS A 1 97 ? 65.96910 23.66763 73.05268 1.000 31.76839 97 LYS A CA 1
ATOM 752 C C . LYS A 1 97 ? 66.37338 22.90292 74.30418 1.000 34.05066 97 LYS A C 1
ATOM 753 O O . LYS A 1 97 ? 67.07706 21.89292 74.22310 1.000 38.85987 97 LYS A O 1
ATOM 759 N N . ARG A 1 98 ? 65.90048 23.37475 75.45757 1.000 31.32112 98 ARG A N 1
ATOM 760 C CA . ARG A 1 98 ? 66.07936 22.68611 76.72704 1.000 33.61450 98 ARG A CA 1
ATOM 761 C C . ARG A 1 98 ? 64.82875 21.96974 77.20955 1.000 32.21850 98 ARG A C 1
ATOM 762 O O . ARG A 1 98 ? 64.93921 20.94231 77.88058 1.000 36.41894 98 ARG A O 1
ATOM 770 N N . LEU A 1 99 ? 63.65613 22.47245 76.88247 1.000 32.25625 99 LEU A N 1
ATOM 771 C CA . LEU A 1 99 ? 62.44152 21.90089 77.44221 1.000 35.91490 99 LEU A CA 1
ATOM 772 C C . LEU A 1 99 ? 62.01897 20.67606 76.63582 1.000 49.56905 99 LEU A C 1
ATOM 773 O O . LEU A 1 99 ? 62.00478 20.72580 75.40058 1.000 43.64801 99 LEU A O 1
ATOM 778 N N . PRO A 1 100 ? 61.68425 19.56885 77.28848 1.000 42.89721 100 PRO A N 1
ATOM 779 C CA . PRO A 1 100 ? 61.36389 18.34360 76.55593 1.000 43.73590 100 PRO A CA 1
ATOM 780 C C . PRO A 1 100 ? 59.96230 18.37019 75.96298 1.000 44.56432 100 PRO A C 1
ATOM 781 O O . PRO A 1 100 ? 59.08027 19.12145 76.38434 1.000 46.71134 100 PRO A O 1
ATOM 785 N N . MET A 1 101 ? 59.78072 17.52118 74.95706 1.000 53.07061 101 MET A N 1
ATOM 786 C CA . MET A 1 101 ? 58.46346 17.27656 74.38832 1.000 56.21712 101 MET A CA 1
ATOM 787 C C . MET A 1 101 ? 57.62824 16.44737 75.35338 1.000 41.08430 101 MET A C 1
ATOM 788 O O . MET A 1 101 ? 58.12807 15.50926 75.97736 1.000 46.68307 101 MET A O 1
ATOM 793 N N . GLY A 1 102 ? 56.34911 16.78661 75.47258 1.000 43.88407 102 GLY A N 1
ATOM 794 C CA . GLY A 1 102 ? 55.49234 16.02130 76.36441 1.000 41.14822 102 GLY A CA 1
ATOM 795 C C . GLY A 1 102 ? 55.94932 16.05856 77.80621 1.000 38.26927 102 GLY A C 1
ATOM 796 O O . GLY A 1 102 ? 55.84192 15.05195 78.51967 1.000 46.56307 102 GLY A O 1
ATOM 797 N N . GLY A 1 103 ? 56.46326 17.19706 78.25548 1.000 31.63924 103 GLY A N 1
ATOM 798 C CA . GLY A 1 103 ? 57.02579 17.26225 79.59138 1.000 29.05284 103 GLY A CA 1
ATOM 799 C C . GLY A 1 103 ? 56.11178 17.88306 80.62660 1.000 27.67635 103 GLY A C 1
ATOM 800 O O . GLY A 1 103 ? 56.33988 17.71829 81.82931 1.000 31.90305 103 GLY A O 1
ATOM 801 N N . GLY A 1 104 ? 55.07766 18.59872 80.18523 1.000 23.44259 104 GLY A N 1
ATOM 802 C CA . GLY A 1 104 ? 54.27310 19.35916 81.11876 1.000 22.81273 104 GLY A CA 1
ATOM 803 C C . GLY A 1 104 ? 54.86856 20.68530 81.53291 1.000 22.42461 104 GLY A C 1
ATOM 804 O O . GLY A 1 104 ? 54.33023 21.33840 82.43587 1.000 22.64463 104 GLY A O 1
ATOM 805 N N . LEU A 1 105 ? 55.96736 21.10103 80.90891 1.000 20.67442 105 LEU A N 1
ATOM 806 C CA . LEU A 1 105 ? 56.57019 22.39777 81.16100 1.000 18.30898 105 LEU A CA 1
ATOM 807 C C . LEU A 1 105 ? 56.13072 23.45928 80.16543 1.000 19.93398 105 LEU A C 1
ATOM 808 O O . LEU A 1 105 ? 56.57022 24.60532 80.27139 1.000 20.74447 105 LEU A O 1
ATOM 813 N N . GLY A 1 106 ? 55.29319 23.10078 79.19235 1.000 20.13319 106 GLY A N 1
ATOM 814 C CA . GLY A 1 106 ? 54.75388 24.07511 78.26340 1.000 22.45724 106 GLY A CA 1
ATOM 815 C C . GLY A 1 106 ? 55.74257 24.57383 77.23330 1.000 24.72089 106 GLY A C 1
ATOM 816 O O . GLY A 1 106 ? 55.59194 25.69226 76.73627 1.000 21.57219 106 GLY A O 1
ATOM 817 N N . GLY A 1 107 ? 56.75291 23.77046 76.89928 1.000 22.50192 107 GLY A N 1
ATOM 818 C CA . GLY A 1 107 ? 57.78881 24.24442 75.99437 1.000 21.05251 107 GLY A CA 1
ATOM 819 C C . GLY A 1 107 ? 57.24702 24.64352 74.63499 1.000 27.47734 107 GLY A C 1
ATOM 820 O O . GLY A 1 107 ? 57.64947 25.66468 74.07005 1.000 28.67212 107 GLY A O 1
ATOM 821 N N . GLY A 1 108 ? 56.33513 23.84215 74.08417 1.000 28.59937 108 GLY A N 1
ATOM 822 C CA . GLY A 1 108 ? 55.79484 24.16625 72.77529 1.000 31.92663 108 GLY A CA 1
ATOM 823 C C . GLY A 1 108 ? 54.99889 25.45601 72.79790 1.000 28.96136 108 GLY A C 1
ATOM 824 O O . GLY A 1 108 ? 55.19278 26.34223 71.95746 1.000 27.31493 108 GLY A O 1
ATOM 825 N N . SER A 1 109 ? 54.09847 25.58496 73.77415 1.000 20.88913 109 SER A N 1
ATOM 826 C CA . SER A 1 109 ? 53.31384 26.80779 73.89241 1.000 21.46900 109 SER A CA 1
ATOM 827 C C . SER A 1 109 ? 54.20750 28.01219 74.15920 1.000 19.88546 109 SER A C 1
ATOM 828 O O . SER A 1 109 ? 53.94542 29.11614 73.67116 1.000 20.59381 109 SER A O 1
ATOM 831 N N . SER A 1 110 ? 55.25320 27.82999 74.96374 1.000 19.54204 110 SER A N 1
ATOM 832 C CA . SER A 1 110 ? 56.14949 28.94891 75.22828 1.000 18.80683 110 SER A CA 1
ATOM 833 C C . SER A 1 110 ? 56.86652 29.37931 73.95128 1.000 19.51715 110 SER A C 1
ATOM 834 O O . SER A 1 110 ? 56.95942 30.57627 73.65621 1.000 21.66338 110 SER A O 1
ATOM 837 N N . ASN A 1 111 ? 57.35295 28.41162 73.16810 1.000 22.11763 111 ASN A N 1
ATOM 838 C CA . ASN A 1 111 ? 57.97721 28.73139 71.88247 1.000 27.55797 111 ASN A CA 1
ATOM 839 C C . ASN A 1 111 ? 57.02152 29.52237 70.99739 1.000 23.52745 111 ASN A C 1
ATOM 840 O O . ASN A 1 111 ? 57.40852 30.52414 70.38396 1.000 21.68944 111 ASN A O 1
ATOM 845 N N . ALA A 1 112 ? 55.77281 29.06012 70.89516 1.000 22.29823 112 ALA A N 1
ATOM 846 C CA . ALA A 1 112 ? 54.78376 29.75367 70.07667 1.000 20.84027 112 ALA A CA 1
ATOM 847 C C . ALA A 1 112 ? 54.60285 31.18467 70.55501 1.000 24.48443 112 ALA A C 1
ATOM 848 O O . ALA A 1 112 ? 54.60743 32.12666 69.75405 1.000 20.83924 112 ALA A O 1
ATOM 850 N N . ALA A 1 113 ? 54.44800 31.36366 71.86927 1.000 21.88304 113 ALA A N 1
ATOM 851 C CA . ALA A 1 113 ? 54.26371 32.69904 72.43061 1.000 21.47517 113 ALA A CA 1
ATOM 852 C C . ALA A 1 113 ? 55.42381 33.61179 72.06595 1.000 22.23002 113 ALA A C 1
ATOM 853 O O . ALA A 1 113 ? 55.22124 34.74497 71.61002 1.000 21.04889 113 ALA A O 1
ATOM 855 N N . THR A 1 114 ? 56.65610 33.13397 72.26791 1.000 18.56274 114 THR A N 1
ATOM 856 C CA . THR A 1 114 ? 57.82281 33.95803 71.98148 1.000 22.26654 114 THR A CA 1
ATOM 857 C C . THR A 1 114 ? 57.88054 34.32728 70.50237 1.000 20.54853 114 THR A C 1
ATOM 858 O O . THR A 1 114 ? 58.16408 35.47766 70.15385 1.000 20.69221 114 THR A O 1
ATOM 862 N N . VAL A 1 115 ? 57.57937 33.37339 69.62142 1.000 19.66923 115 VAL A N 1
ATOM 863 C CA . VAL A 1 115 ? 57.60309 33.65684 68.18750 1.000 22.43019 115 VAL A CA 1
ATOM 864 C C . VAL A 1 115 ? 56.55065 34.69911 67.82941 1.000 23.46478 115 VAL A C 1
ATOM 865 O O . VAL A 1 115 ? 56.82890 35.63647 67.07365 1.000 23.58103 115 VAL A O 1
ATOM 869 N N . LEU A 1 116 ? 55.32828 34.56158 68.36388 1.000 20.13606 116 LEU A N 1
ATOM 870 C CA . LEU A 1 116 ? 54.29683 35.56213 68.10313 1.000 20.57950 116 LEU A CA 1
ATOM 871 C C . LEU A 1 116 ? 54.74737 36.94682 68.54365 1.000 21.36128 116 LEU A C 1
ATOM 872 O O . LEU A 1 116 ? 54.60288 37.93166 67.80656 1.000 22.53583 116 LEU A O 1
ATOM 877 N N . VAL A 1 117 ? 55.24380 37.04779 69.77263 1.000 19.25598 117 VAL A N 1
ATOM 878 C CA . VAL A 1 117 ? 55.64498 38.34269 70.31037 1.000 23.09120 117 VAL A CA 1
ATOM 879 C C . VAL A 1 117 ? 56.85857 38.88720 69.56412 1.000 19.76015 117 VAL A C 1
ATOM 880 O O . VAL A 1 117 ? 56.92675 40.08315 69.25139 1.000 23.83216 117 VAL A O 1
ATOM 884 N N . ALA A 1 118 ? 57.83756 38.02754 69.27210 1.000 22.67069 118 ALA A N 1
ATOM 885 C CA . ALA A 1 118 ? 59.05791 38.50400 68.62473 1.000 21.94632 118 ALA A CA 1
ATOM 886 C C . ALA A 1 118 ? 58.78707 38.94007 67.18965 1.000 22.89941 118 ALA A C 1
ATOM 887 O O . ALA A 1 118 ? 59.24695 40.00150 66.76009 1.000 24.66803 118 ALA A O 1
ATOM 889 N N . LEU A 1 119 ? 58.03750 38.14272 66.42860 1.000 24.57607 119 LEU A N 1
ATOM 890 C CA . LEU A 1 119 ? 57.81336 38.50460 65.03129 1.000 22.64287 119 LEU A CA 1
ATOM 891 C C . LEU A 1 119 ? 56.86097 39.68916 64.90842 1.000 26.88239 119 LEU A C 1
ATOM 892 O O . LEU A 1 119 ? 57.02533 40.52390 64.01201 1.000 29.45444 119 LEU A O 1
ATOM 897 N N . ASN A 1 120 ? 55.87714 39.79759 65.80537 1.000 24.67807 120 ASN A N 1
ATOM 898 C CA . ASN A 1 120 ? 55.02308 40.98131 65.81382 1.000 27.85946 120 ASN A CA 1
ATOM 899 C C . ASN A 1 120 ? 55.84375 42.23854 66.05339 1.000 26.16619 120 ASN A C 1
ATOM 900 O O . ASN A 1 120 ? 55.63058 43.26883 65.39904 1.000 29.07910 120 ASN A O 1
ATOM 905 N N . HIS A 1 121 ? 56.80062 42.16660 66.97938 1.000 22.46819 121 HIS A N 1
ATOM 906 C CA . HIS A 1 121 ? 57.67893 43.29877 67.23964 1.000 24.29120 121 HIS A CA 1
ATOM 907 C C . HIS A 1 121 ? 58.58782 43.56852 66.04121 1.000 29.65467 121 HIS A C 1
ATOM 908 O O . HIS A 1 121 ? 58.68131 44.70443 65.56401 1.000 29.39673 121 HIS A O 1
ATOM 915 N N . LEU A 1 122 ? 59.25251 42.52997 65.53046 1.000 25.68631 122 LEU A N 1
ATOM 916 C CA . LEU A 1 122 ? 60.25611 42.74374 64.48683 1.000 30.89003 122 LEU A CA 1
ATOM 917 C C . LEU A 1 122 ? 59.61304 43.17923 63.17634 1.000 31.66697 122 LEU A C 1
ATOM 918 O O . LEU A 1 122 ? 60.10212 44.10499 62.51859 1.000 34.44410 122 LEU A O 1
ATOM 923 N N . TRP A 1 123 ? 58.52648 42.51718 62.77061 1.000 29.51886 123 TRP A N 1
ATOM 924 C CA . TRP A 1 123 ? 57.86794 42.88645 61.51970 1.000 31.68428 123 TRP A CA 1
ATOM 925 C C . TRP A 1 123 ? 57.06108 44.17150 61.64540 1.000 36.63118 123 TRP A C 1
ATOM 926 O O . TRP A 1 123 ? 56.66643 44.73354 60.61813 1.000 31.54336 123 TRP A O 1
ATOM 937 N N . GLY A 1 124 ? 56.80465 44.64321 62.86677 1.000 31.88386 124 GLY A N 1
ATOM 938 C CA . GLY A 1 124 ? 56.06529 45.87852 63.06227 1.000 33.14629 124 GLY A CA 1
ATOM 939 C C . GLY A 1 124 ? 54.57668 45.78472 62.79738 1.000 26.64502 124 GLY A C 1
ATOM 940 O O . GLY A 1 124 ? 53.95180 46.79343 62.44858 1.000 32.90577 124 GLY A O 1
ATOM 941 N N . CYS A 1 125 ? 53.98450 44.59912 62.97638 1.000 28.81345 125 CYS A N 1
ATOM 942 C CA . CYS A 1 125 ? 52.58673 44.38321 62.60970 1.000 28.76572 125 CYS A CA 1
ATOM 943 C C . CYS A 1 125 ? 51.62995 45.21066 63.45933 1.000 36.54543 125 CYS A C 1
ATOM 944 O O . CYS A 1 125 ? 50.53771 45.55481 62.99859 1.000 31.12373 125 CYS A O 1
ATOM 947 N N . GLY A 1 126 ? 51.99969 45.51516 64.70053 1.000 30.47537 126 GLY A N 1
ATOM 948 C CA . GLY A 1 126 ? 51.14791 46.32671 65.54469 1.000 29.86346 126 GLY A CA 1
ATOM 949 C C . GLY A 1 126 ? 49.96359 45.60605 66.13908 1.000 28.71393 126 GLY A C 1
ATOM 950 O O . GLY A 1 126 ? 48.96115 46.24850 66.46907 1.000 29.38890 126 GLY A O 1
ATOM 951 N N . LEU A 1 127 ? 50.03684 44.28870 66.27501 1.000 28.10275 127 LEU A N 1
ATOM 952 C CA . LEU A 1 127 ? 48.97975 43.54973 66.94834 1.000 26.38190 127 LEU A CA 1
ATOM 953 C C . LEU A 1 127 ? 49.11819 43.75979 68.44644 1.000 29.48981 127 LEU A C 1
ATOM 954 O O . LEU A 1 127 ? 50.23171 43.79436 68.98241 1.000 26.81936 127 LEU A O 1
ATOM 959 N N . SER A 1 128 ? 47.98728 43.92418 69.11912 1.000 27.05109 128 SER A N 1
ATOM 960 C CA . SER A 1 128 ? 48.00655 44.12243 70.55584 1.000 25.51219 128 SER A CA 1
ATOM 961 C C . SER A 1 128 ? 48.23202 42.79854 71.27680 1.000 27.71537 128 SER A C 1
ATOM 962 O O . SER A 1 128 ? 48.08651 41.71378 70.70444 1.000 25.18253 128 SER A O 1
ATOM 965 N N . GLU A 1 129 ? 48.57134 42.90201 72.56178 1.000 26.58893 129 GLU A N 1
ATOM 966 C CA . GLU A 1 129 ? 48.67997 41.70940 73.39598 1.000 27.22802 129 GLU A CA 1
ATOM 967 C C . GLU A 1 129 ? 47.39253 40.89379 73.35141 1.000 29.09311 129 GLU A C 1
ATOM 968 O O . GLU A 1 129 ? 47.42982 39.66549 73.21108 1.000 23.44265 129 GLU A O 1
ATOM 974 N N . ASP A 1 130 ? 46.23821 41.56477 73.44370 1.000 22.48031 130 ASP A N 1
ATOM 975 C CA . ASP A 1 130 ? 44.96302 40.86274 73.31136 1.000 23.92314 130 ASP A CA 1
ATOM 976 C C . ASP A 1 130 ? 44.89238 40.08417 72.00498 1.000 25.41387 130 ASP A C 1
ATOM 977 O O . ASP A 1 130 ? 44.40789 38.94423 71.97158 1.000 24.89268 130 ASP A O 1
ATOM 982 N N . GLU A 1 131 ? 45.33469 40.69357 70.90589 1.000 24.58225 131 GLU A N 1
ATOM 983 C CA . GLU A 1 131 ? 45.18989 40.02515 69.62035 1.000 24.94686 131 GLU A CA 1
ATOM 984 C C . GLU A 1 131 ? 46.12566 38.83022 69.53188 1.000 25.02013 131 GLU A C 1
ATOM 985 O O . GLU A 1 131 ? 45.75873 37.78551 68.97707 1.000 20.74897 131 GLU A O 1
ATOM 991 N N . LEU A 1 132 ? 47.34002 38.96659 70.08134 1.000 21.51048 132 LEU A N 1
ATOM 992 C CA . LEU A 1 132 ? 48.29226 37.86409 70.05640 1.000 18.03728 132 LEU A CA 1
ATOM 993 C C . LEU A 1 132 ? 47.83218 36.71975 70.95382 1.000 19.16275 132 LEU A C 1
ATOM 994 O O . LEU A 1 132 ? 48.05219 35.54827 70.63424 1.000 21.20940 132 LEU A O 1
ATOM 999 N N . ALA A 1 133 ? 47.20989 37.03944 72.08988 1.000 20.09072 133 ALA A N 1
ATOM 1000 C CA . ALA A 1 133 ? 46.67906 35.99697 72.96401 1.000 23.99614 133 ALA A CA 1
ATOM 1001 C C . ALA A 1 133 ? 45.52648 35.25163 72.30311 1.000 22.93813 133 ALA A C 1
ATOM 1002 O O . ALA A 1 133 ? 45.36433 34.04074 72.51238 1.000 23.85608 133 ALA A O 1
ATOM 1004 N N . THR A 1 134 ? 44.70273 35.95624 71.53127 1.000 21.59251 134 THR A N 1
ATOM 1005 C CA . THR A 1 134 ? 43.63096 35.29130 70.79186 1.000 21.77946 134 THR A CA 1
ATOM 1006 C C . THR A 1 134 ? 44.19663 34.35794 69.72895 1.000 19.67893 134 THR A C 1
ATOM 1007 O O . THR A 1 134 ? 43.72094 33.22902 69.56366 1.000 23.84843 134 THR A O 1
ATOM 1011 N N . LEU A 1 135 ? 45.22219 34.80343 69.00368 1.000 19.17214 135 LEU A N 1
ATOM 1012 C CA . LEU A 1 135 ? 45.89742 33.91227 68.06750 1.000 21.43398 135 LEU A CA 1
ATOM 1013 C C . LEU A 1 135 ? 46.53877 32.74231 68.80075 1.000 24.67208 135 LEU A C 1
ATOM 1014 O O . LEU A 1 135 ? 46.43262 31.58747 68.36985 1.000 23.13549 135 LEU A O 1
ATOM 1019 N N . GLY A 1 136 ? 47.20928 33.02369 69.91745 1.000 23.73243 136 GLY A N 1
ATOM 1020 C CA . GLY A 1 136 ? 47.93842 31.98019 70.61179 1.000 20.38237 136 GLY A CA 1
ATOM 1021 C C . GLY A 1 136 ? 47.04506 30.85647 71.09385 1.000 22.34293 136 GLY A C 1
ATOM 1022 O O . GLY A 1 136 ? 47.45014 29.69186 71.09368 1.000 21.82506 136 GLY A O 1
ATOM 1023 N N . LEU A 1 137 ? 45.82297 31.18942 71.52830 1.000 20.78822 137 LEU A N 1
ATOM 1024 C CA . LEU A 1 137 ? 44.91409 30.15557 72.00769 1.000 24.23863 137 LEU A CA 1
ATOM 1025 C C . LEU A 1 137 ? 44.59252 29.14976 70.90965 1.000 26.59584 137 LEU A C 1
ATOM 1026 O O . LEU A 1 137 ? 44.28105 27.98826 71.20048 1.000 25.69361 137 LEU A O 1
ATOM 1031 N N . GLN A 1 138 ? 44.66756 29.56894 69.64574 1.000 19.64618 138 GLN A N 1
ATOM 1032 C CA . GLN A 1 138 ? 44.43786 28.63445 68.55331 1.000 21.00332 138 GLN A CA 1
ATOM 1033 C C . GLN A 1 138 ? 45.61049 27.68461 68.36783 1.000 19.78095 138 GLN A C 1
ATOM 1034 O O . GLN A 1 138 ? 45.43860 26.61424 67.78063 1.000 28.54234 138 GLN A O 1
ATOM 1040 N N . LEU A 1 139 ? 46.78646 28.04106 68.87261 1.000 19.67367 139 LEU A N 1
ATOM 1041 C CA . LEU A 1 139 ? 47.98952 27.23819 68.68208 1.000 19.29898 139 LEU A CA 1
ATOM 1042 C C . LEU A 1 139 ? 48.24648 26.27346 69.83347 1.000 27.21207 139 LEU A C 1
ATOM 1043 O O . LEU A 1 139 ? 48.65693 25.13220 69.60805 1.000 23.04681 139 LEU A O 1
ATOM 1048 N N . GLY A 1 140 ? 48.02165 26.71156 71.06488 1.000 22.16260 140 GLY A N 1
ATOM 1049 C CA . GLY A 1 140 ? 48.25402 25.86792 72.21984 1.000 21.68050 140 GLY A CA 1
ATOM 1050 C C . GLY A 1 140 ? 47.47514 26.37596 73.40732 1.000 22.71224 140 GLY A C 1
ATOM 1051 O O . GLY A 1 140 ? 47.21788 27.57788 73.53532 1.000 23.05655 140 GLY A O 1
ATOM 1052 N N . ALA A 1 141 ? 47.12886 25.45172 74.30741 1.000 22.87736 141 ALA A N 1
ATOM 1053 C CA . ALA A 1 141 ? 46.23619 25.78872 75.41225 1.000 24.14343 141 ALA A CA 1
ATOM 1054 C C . ALA A 1 141 ? 46.81764 26.87838 76.30227 1.000 26.12361 141 ALA A C 1
ATOM 1055 O O . ALA A 1 141 ? 46.07858 27.74818 76.78061 1.000 22.37996 141 ALA A O 1
ATOM 1057 N N . ASP A 1 142 ? 48.13473 26.86271 76.51677 1.000 23.12763 142 ASP A N 1
ATOM 1058 C CA . ASP A 1 142 ? 48.80113 27.78827 77.42458 1.000 21.66850 142 ASP A CA 1
ATOM 1059 C C . ASP A 1 142 ? 49.55701 28.92401 76.73924 1.000 23.48994 142 ASP A C 1
ATOM 1060 O O . ASP A 1 142 ? 50.23713 29.69440 77.43015 1.000 21.56591 142 ASP A O 1
ATOM 1065 N N . VAL A 1 143 ? 49.45028 29.07783 75.42123 1.000 19.26379 143 VAL A N 1
ATOM 1066 C CA . VAL A 1 143 ? 50.11444 30.19947 74.75395 1.000 18.20313 143 VAL A CA 1
ATOM 1067 C C . VAL A 1 143 ? 49.68715 31.53782 75.36053 1.000 23.27189 143 VAL A C 1
ATOM 1068 O O . VAL A 1 143 ? 50.53941 32.41981 75.54126 1.000 21.21003 143 VAL A O 1
ATOM 1072 N N . PRO A 1 144 ? 48.41228 31.75434 75.70425 1.000 22.36785 144 PRO A N 1
ATOM 1073 C CA . PRO A 1 144 ? 48.04022 33.07741 76.23813 1.000 22.50175 144 PRO A CA 1
ATOM 1074 C C . PRO A 1 144 ? 48.77902 33.45502 77.51931 1.000 23.66011 144 PRO A C 1
ATOM 1075 O O . PRO A 1 144 ? 49.12451 34.62880 77.69287 1.000 23.44151 144 PRO A O 1
ATOM 1079 N N . VAL A 1 145 ? 49.00956 32.50628 78.43529 1.000 22.44113 145 VAL A N 1
ATOM 1080 C CA . VAL A 1 145 ? 49.74646 32.82778 79.65719 1.000 18.20051 145 VAL A CA 1
ATOM 1081 C C . VAL A 1 145 ? 51.13537 33.35621 79.31606 1.000 18.71596 145 VAL A C 1
ATOM 1082 O O . VAL A 1 145 ? 51.59313 34.35271 79.88290 1.000 23.79055 145 VAL A O 1
ATOM 1086 N N . PHE A 1 146 ? 51.82385 32.69775 78.38644 1.000 20.46420 146 PHE A N 1
ATOM 1087 C CA . PHE A 1 146 ? 53.16767 33.14052 78.02348 1.000 21.42961 146 PHE A CA 1
ATOM 1088 C C . PHE A 1 146 ? 53.13076 34.48366 77.30273 1.000 19.93929 146 PHE A C 1
ATOM 1089 O O . PHE A 1 146 ? 54.03523 35.31041 77.46924 1.000 20.12440 146 PHE A O 1
ATOM 1097 N N . VAL A 1 147 ? 52.09932 34.72269 76.48815 1.000 20.52082 147 VAL A N 1
ATOM 1098 C CA . VAL A 1 147 ? 52.01754 35.98759 75.76043 1.000 22.67146 147 VAL A CA 1
ATOM 1099 C C . VAL A 1 147 ? 51.84563 37.14381 76.73266 1.000 23.19112 147 VAL A C 1
ATOM 1100 O O . VAL A 1 147 ? 52.51642 38.17738 76.62627 1.000 22.36481 147 VAL A O 1
ATOM 1104 N N . ARG A 1 148 ? 50.92946 36.98962 77.68852 1.000 21.95400 148 ARG A N 1
ATOM 1105 C CA . ARG A 1 148 ? 50.63291 38.07677 78.61333 1.000 23.68454 148 ARG A CA 1
ATOM 1106 C C . ARG A 1 148 ? 51.74299 38.25726 79.64500 1.000 23.93681 148 ARG A C 1
ATOM 1107 O O . ARG A 1 148 ? 51.93858 39.36775 80.14868 1.000 26.57195 148 ARG A O 1
ATOM 1115 N N . GLY A 1 149 ? 52.46027 37.18634 79.98140 1.000 24.48548 149 GLY A N 1
ATOM 1116 C CA . GLY A 1 149 ? 53.72376 37.31354 80.68970 1.000 24.14068 149 GLY A CA 1
ATOM 1117 C C . GLY A 1 149 ? 53.66186 37.44627 82.19865 1.000 25.85375 149 GLY A C 1
ATOM 1118 O O . GLY A 1 149 ? 54.65683 37.86026 82.80716 1.000 21.48545 149 GLY A O 1
ATOM 1119 N N . HIS A 1 150 ? 52.54384 37.08346 82.83379 1.000 26.24153 150 HIS A N 1
ATOM 1120 C CA . HIS A 1 150 ? 52.39830 37.18944 84.28284 1.000 24.94537 150 HIS A CA 1
ATOM 1121 C C . HIS A 1 150 ? 51.92509 35.85797 84.84393 1.000 22.00050 150 HIS A C 1
ATOM 1122 O O . HIS A 1 150 ? 51.09365 35.19125 84.22674 1.000 21.59000 150 HIS A O 1
ATOM 1129 N N . ALA A 1 151 ? 52.46398 35.46019 86.00388 1.000 19.52209 151 ALA A N 1
ATOM 1130 C CA . ALA A 1 151 ? 51.87954 34.34453 86.73874 1.000 17.98484 151 ALA A CA 1
ATOM 1131 C C . ALA A 1 151 ? 50.37898 34.57449 86.86391 1.000 18.99448 151 ALA A C 1
ATOM 1132 O O . ALA A 1 151 ? 49.93472 35.69311 87.13210 1.000 23.31113 151 ALA A O 1
ATOM 1134 N N . ALA A 1 152 ? 49.59140 33.52140 86.64811 1.000 20.60120 152 ALA A N 1
ATOM 1135 C CA . ALA A 1 152 ? 48.17163 33.78703 86.44362 1.000 20.57723 152 ALA A CA 1
ATOM 1136 C C . ALA A 1 152 ? 47.32795 32.56974 86.77185 1.000 21.90149 152 ALA A C 1
ATOM 1137 O O . ALA A 1 152 ? 47.76905 31.42836 86.63283 1.000 20.01803 152 ALA A O 1
ATOM 1139 N N . PHE A 1 153 ? 46.09373 32.84499 87.18992 1.000 19.01367 153 PHE A N 1
ATOM 1140 C CA . PHE A 1 153 ? 45.06273 31.82813 87.32085 1.000 20.56920 153 PHE A CA 1
ATOM 1141 C C . PHE A 1 153 ? 44.27528 31.78731 86.01599 1.000 19.47842 153 PHE A C 1
ATOM 1142 O O . PHE A 1 153 ? 43.83906 32.83057 85.51510 1.000 23.50685 153 PHE A O 1
ATOM 1150 N N . ALA A 1 154 ? 44.10375 30.58817 85.46753 1.000 19.05607 154 ALA A N 1
ATOM 1151 C CA . ALA A 1 154 ? 43.50642 30.38890 84.15533 1.000 18.53642 154 ALA A CA 1
ATOM 1152 C C . ALA A 1 154 ? 42.24698 29.55194 84.29741 1.000 18.96807 154 ALA A C 1
ATOM 1153 O O . ALA A 1 154 ? 42.29796 28.45935 84.86478 1.000 19.86930 154 ALA A O 1
ATOM 1155 N N . GLU A 1 155 ? 41.13089 30.05171 83.77673 1.000 20.80090 155 GLU A N 1
ATOM 1156 C CA . GLU A 1 155 ? 39.89081 29.27912 83.73580 1.000 19.51844 155 GLU A CA 1
ATOM 1157 C C . GLU A 1 155 ? 39.18474 29.58935 82.41617 1.000 20.98345 155 GLU A C 1
ATOM 1158 O O . GLU A 1 155 ? 39.79617 30.05760 81.44603 1.000 21.17835 155 GLU A O 1
ATOM 1164 N N . GLY A 1 156 ? 37.88324 29.33304 82.37033 1.000 23.33437 156 GLY A N 1
ATOM 1165 C CA . GLY A 1 156 ? 37.17097 29.43652 81.10491 1.000 22.51759 156 GLY A CA 1
ATOM 1166 C C . GLY A 1 156 ? 37.61017 28.30973 80.19015 1.000 23.21711 156 GLY A C 1
ATOM 1167 O O . GLY A 1 156 ? 37.64364 27.13623 80.58211 1.000 22.67571 156 GLY A O 1
ATOM 1168 N N . VAL A 1 157 ? 37.98147 28.65742 78.96489 1.000 21.20373 157 VAL A N 1
ATOM 1169 C CA . VAL A 1 157 ? 38.57423 27.67322 78.06898 1.000 21.17904 157 VAL A CA 1
ATOM 1170 C C . VAL A 1 157 ? 40.04397 28.03052 77.90086 1.000 26.33090 157 VAL A C 1
ATOM 1171 O O . VAL A 1 157 ? 40.64913 27.76178 76.85490 1.000 25.61604 157 VAL A O 1
ATOM 1175 N N . GLY A 1 158 ? 40.62329 28.65037 78.93381 1.000 20.97187 158 GLY A N 1
ATOM 1176 C CA . GLY A 1 158 ? 42.01244 29.06815 78.91179 1.000 23.78280 158 GLY A CA 1
ATOM 1177 C C . GLY A 1 158 ? 42.24582 30.52059 78.54745 1.000 29.51939 158 GLY A C 1
ATOM 1178 O O . GLY A 1 158 ? 43.40454 30.96291 78.54683 1.000 31.40302 158 GLY A O 1
ATOM 1179 N N . GLU A 1 159 ? 41.18885 31.28047 78.24609 1.000 27.95568 159 GLU A N 1
ATOM 1180 C CA . GLU A 1 159 ? 41.34015 32.67263 77.84321 1.000 28.23982 159 GLU A CA 1
ATOM 1181 C C . GLU A 1 159 ? 41.12217 33.65195 78.98839 1.000 29.11582 159 GLU A C 1
ATOM 1182 O O . GLU A 1 159 ? 41.48692 34.82302 78.85710 1.000 28.66990 159 GLU A O 1
ATOM 1188 N N . ILE A 1 160 ? 40.51206 33.20873 80.08275 1.000 24.21315 160 ILE A N 1
ATOM 1189 C CA . ILE A 1 160 ? 40.27713 34.05145 81.25047 1.000 23.38434 160 ILE A CA 1
ATOM 1190 C C . ILE A 1 160 ? 41.47609 33.90569 82.16622 1.000 26.13235 160 ILE A C 1
ATOM 1191 O O . ILE A 1 160 ? 41.62380 32.87884 82.83193 1.000 24.58107 160 ILE A O 1
ATOM 1196 N N . LEU A 1 161 ? 42.32499 34.93244 82.20579 1.000 22.85563 161 LEU A N 1
ATOM 1197 C CA . LEU A 1 161 ? 43.54323 34.91711 83.00472 1.000 24.06611 161 LEU A CA 1
ATOM 1198 C C . LEU A 1 161 ? 43.50237 36.05036 84.01651 1.000 28.06578 161 LEU A C 1
ATOM 1199 O O . LEU A 1 161 ? 43.23326 37.20112 83.65684 1.000 30.29990 161 LEU A O 1
ATOM 1204 N N . THR A 1 162 ? 43.76382 35.72250 85.27512 1.000 23.35002 162 THR A N 1
ATOM 1205 C CA . THR A 1 162 ? 43.82832 36.70743 86.33545 1.000 22.56167 162 THR A CA 1
ATOM 1206 C C . THR A 1 162 ? 45.20193 36.64572 86.97860 1.000 23.42667 162 THR A C 1
ATOM 1207 O O . THR A 1 162 ? 45.64081 35.56184 87.37553 1.000 27.37060 162 THR A O 1
ATOM 1211 N N . PRO A 1 163 ? 45.90172 37.76545 87.10067 1.000 27.75044 163 PRO A N 1
ATOM 1212 C CA . PRO A 1 163 ? 47.24680 37.72899 87.68298 1.000 30.98247 163 PRO A CA 1
ATOM 1213 C C . PRO A 1 163 ? 47.20009 37.34600 89.15546 1.000 32.36340 163 PRO A C 1
ATOM 1214 O O . PRO A 1 163 ? 46.30392 37.75476 89.90090 1.000 31.23853 163 PRO A O 1
ATOM 1218 N N . VAL A 1 164 ? 48.16947 36.51916 89.55534 1.000 26.33969 164 VAL A N 1
ATOM 1219 C CA . VAL A 1 164 ? 48.33110 36.03044 90.91705 1.000 26.94613 164 VAL A CA 1
ATOM 1220 C C . VAL A 1 164 ? 49.81084 36.17036 91.24964 1.000 31.19766 164 VAL A C 1
ATOM 1221 O O . VAL A 1 164 ? 50.66266 36.18532 90.36080 1.000 29.47960 164 VAL A O 1
ATOM 1225 N N . GLU A 1 165 ? 50.12373 36.26857 92.54277 1.000 30.93210 165 GLU A N 1
ATOM 1226 C CA . GLU A 1 165 ? 51.49985 36.48190 92.99414 1.000 33.94646 165 GLU A CA 1
ATOM 1227 C C . GLU A 1 165 ? 51.92442 35.33537 93.91102 1.000 30.27450 165 GLU A C 1
ATOM 1228 O O . GLU A 1 165 ? 52.11148 35.52596 95.11959 1.000 35.53975 165 GLU A O 1
ATOM 1234 N N . PRO A 1 166 ? 52.09705 34.13317 93.36231 1.000 28.99402 166 PRO A N 1
ATOM 1235 C CA . PRO A 1 166 ? 52.57570 33.01137 94.17799 1.000 30.60120 166 PRO A CA 1
ATOM 1236 C C . PRO A 1 166 ? 54.02378 33.21450 94.59788 1.000 33.75533 166 PRO A C 1
ATOM 1237 O O . PRO A 1 166 ? 54.80110 33.89112 93.92156 1.000 32.05151 166 PRO A O 1
ATOM 1241 N N . GLU A 1 167 ? 54.38283 32.61486 95.73239 1.000 29.77691 167 GLU A N 1
ATOM 1242 C CA . GLU A 1 167 ? 55.74321 32.74360 96.23428 1.000 29.02266 167 GLU A CA 1
ATOM 1243 C C . GLU A 1 167 ? 56.73798 32.27782 95.17690 1.000 29.54009 167 GLU A C 1
ATOM 1244 O O . GLU A 1 167 ? 56.57319 31.21465 94.56630 1.000 24.97601 167 GLU A O 1
ATOM 1250 N N . GLU A 1 168 ? 57.76390 33.09445 94.94504 1.000 32.80966 168 GLU A N 1
ATOM 1251 C CA . GLU A 1 168 ? 58.79694 32.75680 93.96764 1.000 29.77596 168 GLU A CA 1
ATOM 1252 C C . GLU A 1 168 ? 59.77996 31.80189 94.63665 1.000 33.79990 168 GLU A C 1
ATOM 1253 O O . GLU A 1 168 ? 60.88668 32.15754 95.05027 1.000 37.75262 168 GLU A O 1
ATOM 1259 N N . LYS A 1 169 ? 59.35091 30.55165 94.73198 1.000 30.30880 169 LYS A N 1
ATOM 1260 C CA . LYS A 1 169 ? 60.10787 29.49863 95.37886 1.000 30.40517 169 LYS A CA 1
ATOM 1261 C C . LYS A 1 169 ? 61.17918 28.95388 94.43816 1.000 29.58413 169 LYS A C 1
ATOM 1262 O O . LYS A 1 169 ? 61.25280 29.30445 93.25587 1.000 27.90378 169 LYS A O 1
ATOM 1268 N N . TRP A 1 170 ? 62.03090 28.09635 94.98611 1.000 25.74373 170 TRP A N 1
ATOM 1269 C CA . TRP A 1 170 ? 62.98241 27.32808 94.19789 1.000 29.65313 170 TRP A CA 1
ATOM 1270 C C . TRP A 1 170 ? 62.41696 25.94260 93.93875 1.000 29.92227 170 TRP A C 1
ATOM 1271 O O . TRP A 1 170 ? 61.86254 25.30809 94.84123 1.000 33.05171 170 TRP A O 1
ATOM 1282 N N . TYR A 1 171 ? 62.54158 25.47899 92.69994 1.000 26.69744 171 TYR A N 1
ATOM 1283 C CA . TYR A 1 171 ? 61.96006 24.20587 92.30535 1.000 30.73851 171 TYR A CA 1
ATOM 1284 C C . TYR A 1 171 ? 63.02794 23.26924 91.76778 1.000 26.41000 171 TYR A C 1
ATOM 1285 O O . TYR A 1 171 ? 63.91840 23.67883 91.01852 1.000 31.86049 171 TYR A O 1
ATOM 1294 N N . LEU A 1 172 ? 62.92524 22.01012 92.15967 1.000 26.85458 172 LEU A N 1
ATOM 1295 C CA . LEU A 1 172 ? 63.64512 20.92526 91.52221 1.000 24.33524 172 LEU A CA 1
ATOM 1296 C C . LEU A 1 172 ? 62.66487 20.25656 90.56815 1.000 28.64238 172 LEU A C 1
ATOM 1297 O O . LEU A 1 172 ? 61.60098 19.79290 90.99408 1.000 27.77049 172 LEU A O 1
ATOM 1302 N N . VAL A 1 173 ? 62.99040 20.26366 89.27852 1.000 26.25681 173 VAL A N 1
ATOM 1303 C CA . VAL A 1 173 ? 62.14063 19.67762 88.24757 1.000 27.72386 173 VAL A CA 1
ATOM 1304 C C . VAL A 1 173 ? 62.83072 18.43093 87.71830 1.000 27.48379 173 VAL A C 1
ATOM 1305 O O . VAL A 1 173 ? 63.98463 18.49357 87.27843 1.000 29.25430 173 VAL A O 1
ATOM 1309 N N . ALA A 1 174 ? 62.12106 17.30280 87.74578 1.000 23.11120 174 ALA A N 1
ATOM 1310 C CA . ALA A 1 174 ? 62.66536 16.03332 87.28884 1.000 29.50162 174 ALA A CA 1
ATOM 1311 C C . ALA A 1 174 ? 61.92461 15.58634 86.04376 1.000 32.48494 174 ALA A C 1
ATOM 1312 O O . ALA A 1 174 ? 60.71090 15.77801 85.93415 1.000 30.00221 174 ALA A O 1
ATOM 1314 N N . HIS A 1 175 ? 62.65850 15.00091 85.10470 1.000 29.01541 175 HIS A N 1
ATOM 1315 C CA . HIS A 1 175 ? 62.02239 14.34596 83.97524 1.000 36.59357 175 HIS A CA 1
ATOM 1316 C C . HIS A 1 175 ? 62.12961 12.84996 84.21253 1.000 39.26989 175 HIS A C 1
ATOM 1317 O O . HIS A 1 175 ? 63.24811 12.31277 84.21189 1.000 48.32301 175 HIS A O 1
ATOM 1324 N N . PRO A 1 176 ? 61.02433 12.13943 84.45551 1.000 34.97994 176 PRO A N 1
ATOM 1325 C CA . PRO A 1 176 ? 61.13400 10.73060 84.85970 1.000 39.16763 176 PRO A CA 1
ATOM 1326 C C . PRO A 1 176 ? 61.56242 9.79139 83.74824 1.000 44.67347 176 PRO A C 1
ATOM 1327 O O . PRO A 1 176 ? 61.69936 8.59271 84.00975 1.000 49.99387 176 PRO A O 1
ATOM 1331 N N . GLY A 1 177 ? 61.78005 10.27744 82.52246 1.000 40.30034 177 GLY A N 1
ATOM 1332 C CA . GLY A 1 177 ? 62.32723 9.48154 81.44293 1.000 40.81131 177 GLY A CA 1
ATOM 1333 C C . GLY A 1 177 ? 61.36332 9.22600 80.29620 1.000 50.67309 177 GLY A C 1
ATOM 1334 O O . GLY A 1 177 ? 61.80982 9.00085 79.16468 1.000 59.39027 177 GLY A O 1
ATOM 1335 N N . VAL A 1 178 ? 60.06245 9.26033 80.55709 1.000 38.76660 178 VAL A N 1
ATOM 1336 C CA . VAL A 1 178 ? 59.05613 8.95233 79.54933 1.000 37.37691 178 VAL A CA 1
ATOM 1337 C C . VAL A 1 178 ? 58.40053 10.24462 79.08389 1.000 36.57095 178 VAL A C 1
ATOM 1338 O O . VAL A 1 178 ? 58.36411 11.24880 79.80540 1.000 42.86660 178 VAL A O 1
ATOM 1342 N N . SER A 1 179 ? 57.88177 10.22359 77.86272 1.000 35.35911 179 SER A N 1
ATOM 1343 C CA . SER A 1 179 ? 57.07454 11.31898 77.34293 1.000 37.77118 179 SER A CA 1
ATOM 1344 C C . SER A 1 179 ? 55.60603 10.91821 77.39720 1.000 36.58085 179 SER A C 1
ATOM 1345 O O . SER A 1 179 ? 55.23753 9.82396 76.95654 1.000 39.49992 179 SER A O 1
ATOM 1348 N N . ILE A 1 180 ? 54.77813 11.79931 77.93891 1.000 29.67315 180 ILE A N 1
ATOM 1349 C CA . ILE A 1 180 ? 53.34628 11.57948 78.07406 1.000 36.51507 180 ILE A CA 1
ATOM 1350 C C . ILE A 1 180 ? 52.62948 12.70391 77.34289 1.000 28.43570 180 ILE A C 1
ATOM 1351 O O . ILE A 1 180 ? 52.46720 13.80111 77.88001 1.000 31.45120 180 ILE A O 1
ATOM 1356 N N . PRO A 1 181 ? 52.21545 12.48270 76.10074 1.000 33.36552 181 PRO A N 1
ATOM 1357 C CA . PRO A 1 181 ? 51.44251 13.51376 75.40494 1.000 30.59822 181 PRO A CA 1
ATOM 1358 C C . PRO A 1 181 ? 50.08797 13.68628 76.07011 1.000 28.61284 181 PRO A C 1
ATOM 1359 O O . PRO A 1 181 ? 49.45462 12.71840 76.49724 1.000 29.04410 181 PRO A O 1
ATOM 1363 N N . THR A 1 182 ? 49.65328 14.93616 76.16577 1.000 29.25411 182 THR A N 1
ATOM 1364 C CA . THR A 1 182 ? 48.43821 15.23858 76.91397 1.000 26.71360 182 THR A CA 1
ATOM 1365 C C . THR A 1 182 ? 47.26019 14.36012 76.51396 1.000 29.73044 182 THR A C 1
ATOM 1366 O O . THR A 1 182 ? 46.53916 13.89437 77.41376 1.000 24.71051 182 THR A O 1
ATOM 1370 N N . PRO A 1 183 ? 47.01794 14.07177 75.23189 1.000 29.41348 183 PRO A N 1
ATOM 1371 C CA . PRO A 1 183 ? 45.84825 13.24662 74.88915 1.000 28.45145 183 PRO A CA 1
ATOM 1372 C C . PRO A 1 183 ? 45.84627 11.88091 75.55311 1.000 27.07365 183 PRO A C 1
ATOM 1373 O O . PRO A 1 183 ? 44.76975 11.31524 75.77273 1.000 27.77462 183 PRO A O 1
ATOM 1377 N N . ILE A 1 184 ? 47.01539 11.33285 75.88952 1.000 27.89099 184 ILE A N 1
ATOM 1378 C CA . ILE A 1 184 ? 47.06554 10.02799 76.54497 1.000 23.07928 184 ILE A CA 1
ATOM 1379 C C . ILE A 1 184 ? 46.40371 10.08599 77.91475 1.000 26.13780 184 ILE A C 1
ATOM 1380 O O . ILE A 1 184 ? 45.77956 9.11294 78.36337 1.000 29.59345 184 ILE A O 1
ATOM 1385 N N . ILE A 1 185 ? 46.53982 11.21194 78.60373 1.000 25.94451 185 ILE A N 1
ATOM 1386 C CA . ILE A 1 185 ? 45.93133 11.39560 79.91665 1.000 26.86980 185 ILE A CA 1
ATOM 1387 C C . ILE A 1 185 ? 44.48573 11.86632 79.79881 1.000 24.95575 185 ILE A C 1
ATOM 1388 O O . ILE A 1 185 ? 43.60048 11.34822 80.48506 1.000 28.03552 185 ILE A O 1
ATOM 1393 N N . PHE A 1 186 ? 44.22366 12.82650 78.91277 1.000 23.32376 186 PHE A N 1
ATOM 1394 C CA . PHE A 1 186 ? 42.88997 13.40815 78.81415 1.000 25.65420 186 PHE A CA 1
ATOM 1395 C C . PHE A 1 186 ? 41.87164 12.43352 78.23791 1.000 27.96145 186 PHE A C 1
ATOM 1396 O O . PHE A 1 186 ? 40.66695 12.64966 78.39379 1.000 28.18184 186 PHE A O 1
ATOM 1404 N N . ARG A 1 187 ? 42.31392 11.39072 77.54670 1.000 28.15889 187 ARG A N 1
ATOM 1405 C CA . ARG A 1 187 ? 41.38990 10.37902 77.05375 1.000 30.45541 187 ARG A CA 1
ATOM 1406 C C . ARG A 1 187 ? 41.15434 9.25520 78.05794 1.000 27.20884 187 ARG A C 1
ATOM 1407 O O . ARG A 1 187 ? 40.32741 8.37626 77.79643 1.000 31.43572 187 ARG A O 1
ATOM 1415 N N . ASP A 1 188 ? 41.83865 9.27081 79.19912 1.000 32.69903 188 ASP A N 1
ATOM 1416 C CA . ASP A 1 188 ? 41.70523 8.18821 80.17769 1.000 27.05417 188 ASP A CA 1
ATOM 1417 C C . ASP A 1 188 ? 40.31873 8.21942 80.80885 1.000 29.77841 188 ASP A C 1
ATOM 1418 O O . ASP A 1 188 ? 39.89050 9.26926 81.29568 1.000 33.88062 188 ASP A O 1
ATOM 1423 N N . PRO A 1 189 ? 39.58624 7.10294 80.81665 1.000 37.55780 189 PRO A N 1
ATOM 1424 C CA . PRO A 1 189 ? 38.25168 7.11192 81.44164 1.000 31.68589 189 PRO A CA 1
ATOM 1425 C C . PRO A 1 189 ? 38.28366 7.33191 82.94394 1.000 33.29409 189 PRO A C 1
ATOM 1426 O O . PRO A 1 189 ? 37.27612 7.77981 83.50328 1.000 36.89706 189 PRO A O 1
ATOM 1430 N N . GLU A 1 190 ? 39.40521 7.06280 83.61228 1.000 31.82745 190 GLU A N 1
ATOM 1431 C CA . GLU A 1 190 ? 39.51023 7.22889 85.05760 1.000 35.42169 190 GLU A CA 1
ATOM 1432 C C . GLU A 1 190 ? 39.99029 8.61547 85.47131 1.000 30.24006 190 GLU A C 1
ATOM 1433 O O . GLU A 1 190 ? 40.17917 8.86516 86.67070 1.000 32.59387 190 GLU A O 1
ATOM 1439 N N . LEU A 1 191 ? 40.21682 9.50685 84.51810 1.000 32.02066 191 LE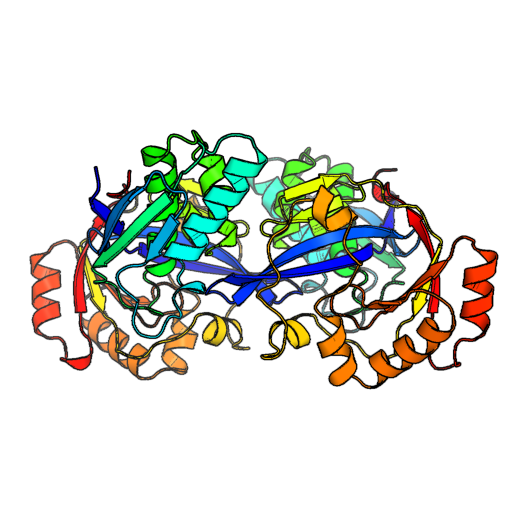U A N 1
ATOM 1440 C CA . LEU A 1 191 ? 40.60318 10.86391 84.85205 1.000 27.27874 191 LEU A CA 1
ATOM 1441 C C . LEU A 1 191 ? 39.47292 11.54043 85.62343 1.000 30.06671 191 LEU A C 1
ATOM 1442 O O . LEU A 1 191 ? 38.30519 11.39189 85.25773 1.000 29.13558 191 LEU A O 1
ATOM 1447 N N . PRO A 1 192 ? 39.77846 12.28679 86.68517 1.000 28.15357 192 PRO A N 1
ATOM 1448 C CA . PRO A 1 192 ? 38.73474 13.07681 87.35258 1.000 29.11704 192 PRO A CA 1
ATOM 1449 C C . PRO A 1 192 ? 38.24255 14.18858 86.43589 1.000 30.54482 192 PRO A C 1
ATOM 1450 O O . PRO A 1 192 ? 39.03729 14.91429 85.83814 1.000 30.27587 192 PRO A O 1
ATOM 1454 N N . ARG A 1 193 ? 36.92315 14.32791 86.33913 1.000 25.11049 193 ARG A N 1
ATOM 1455 C CA . ARG A 1 193 ? 36.34177 15.36176 85.49093 1.000 21.15458 193 ARG A CA 1
ATOM 1456 C C . ARG A 1 193 ? 35.22262 16.13068 86.18008 1.000 25.98140 193 ARG A C 1
ATOM 1457 O O . ARG A 1 193 ? 34.41201 16.76934 85.49360 1.000 30.69748 193 ARG A O 1
ATOM 1465 N N . ASN A 1 194 ? 35.14143 16.08471 87.51034 1.000 24.21338 194 ASN A N 1
ATOM 1466 C CA . ASN A 1 194 ? 34.01645 16.71391 88.19414 1.000 25.80678 194 ASN A CA 1
ATOM 1467 C C . ASN A 1 194 ? 34.46467 17.46457 89.44294 1.000 27.84620 194 ASN A C 1
ATOM 1468 O O . ASN A 1 194 ? 33.70682 17.57161 90.41155 1.000 26.70548 194 ASN A O 1
ATOM 1473 N N . THR A 1 195 ? 35.68625 17.97090 89.44789 1.000 24.54413 195 THR A N 1
ATOM 1474 C CA . THR A 1 195 ? 36.14873 18.78485 90.56252 1.000 23.83398 195 THR A CA 1
ATOM 1475 C C . THR A 1 195 ? 35.34082 20.08055 90.60399 1.000 25.17288 195 THR A C 1
ATOM 1476 O O 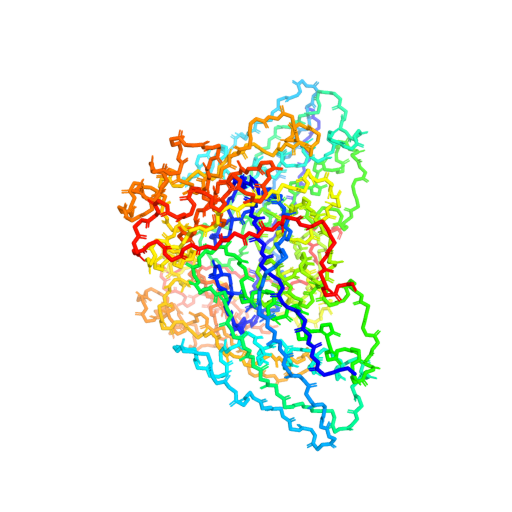. THR A 1 195 ? 35.17541 20.73777 89.56565 1.000 22.44425 195 THR A O 1
ATOM 1480 N N . PRO A 1 196 ? 34.80375 20.47051 91.76039 1.000 29.58710 196 PRO A N 1
ATOM 1481 C CA . PRO A 1 196 ? 33.94301 21.65951 91.80104 1.000 26.76066 196 PRO A CA 1
ATOM 1482 C C . PRO A 1 196 ? 34.66978 22.93259 91.38538 1.000 27.22229 196 PRO A C 1
ATOM 1483 O O . PRO A 1 196 ? 35.82066 23.16898 91.76262 1.000 26.16417 196 PRO A O 1
ATOM 1487 N N . ARG A 1 197 ? 33.98147 23.74891 90.58505 1.000 28.11951 197 ARG A N 1
ATOM 1488 C CA . ARG A 1 197 ? 34.45859 25.09646 90.29676 1.000 29.90562 197 ARG A CA 1
ATOM 1489 C C . ARG A 1 197 ? 34.59721 25.87033 91.59363 1.000 25.14736 197 ARG A C 1
ATOM 1490 O O . ARG A 1 197 ? 33.69754 25.84899 92.43932 1.000 27.83745 197 ARG A O 1
ATOM 1498 N N . ARG A 1 198 ? 35.72468 26.55961 91.75194 1.000 26.44718 198 ARG A N 1
ATOM 1499 C CA . ARG A 1 198 ? 36.00311 27.30879 92.96354 1.000 26.61605 198 ARG A CA 1
ATOM 1500 C C . ARG A 1 198 ? 36.51293 28.69306 92.59975 1.000 26.33991 198 ARG A C 1
ATOM 1501 O O . ARG A 1 198 ? 37.12701 28.88657 91.54737 1.000 26.94164 198 ARG A O 1
ATOM 1509 N N . SER A 1 199 ? 36.24373 29.66047 93.47243 1.000 23.14471 199 SER A N 1
ATOM 1510 C CA . SER A 1 199 ? 36.79304 30.99111 93.27029 1.000 29.04850 199 SER A CA 1
ATOM 1511 C C . SER A 1 199 ? 38.30248 30.96968 93.48272 1.000 28.34696 199 SER A C 1
ATOM 1512 O O . SER A 1 199 ? 38.86895 30.01731 94.02264 1.000 26.74689 199 SER A O 1
ATOM 1515 N N . ILE A 1 200 ? 38.96016 32.05377 93.06352 1.000 30.36661 200 ILE A N 1
ATOM 1516 C CA . ILE A 1 200 ? 40.41428 32.12663 93.18246 1.000 26.20839 200 ILE A CA 1
ATOM 1517 C C . ILE A 1 200 ? 40.84373 32.13753 94.64616 1.000 23.16569 200 ILE A C 1
ATOM 1518 O O . ILE A 1 200 ? 41.83259 31.49412 95.01845 1.000 25.04217 200 ILE A O 1
ATOM 1523 N N . ASN A 1 201 ? 40.12989 32.87976 95.49786 1.000 27.30723 201 ASN A N 1
ATOM 1524 C CA . ASN A 1 201 ? 40.47633 32.88155 96.91640 1.000 29.76986 201 ASN A CA 1
ATOM 1525 C C . ASN A 1 201 ? 40.35787 31.48480 97.50814 1.000 26.30163 201 ASN A C 1
ATOM 1526 O O . ASN A 1 201 ? 41.23020 31.04360 98.26402 1.000 24.04529 201 ASN A O 1
ATOM 1531 N N . THR A 1 202 ? 39.27119 30.78332 97.19272 1.000 23.20867 202 THR A N 1
ATOM 1532 C CA . THR A 1 202 ? 39.10935 29.42569 97.69397 1.000 25.11050 202 THR A CA 1
ATOM 1533 C C . THR A 1 202 ? 40.24352 28.53107 97.21878 1.000 25.67631 202 THR A C 1
ATOM 1534 O O . THR A 1 202 ? 40.77498 27.72156 97.99036 1.000 24.42341 202 THR A O 1
ATOM 1538 N N . LEU A 1 203 ? 40.63556 28.67137 95.95169 1.000 24.96247 203 LEU A N 1
ATOM 1539 C CA . LEU A 1 203 ? 41.70078 27.83538 95.41088 1.000 21.74035 203 LEU A CA 1
ATOM 1540 C C . LEU A 1 203 ? 43.03093 28.13957 96.08526 1.000 25.49467 203 LEU A C 1
ATOM 1541 O O . LEU A 1 203 ? 43.80046 27.22559 96.39775 1.000 29.19454 203 LEU A O 1
ATOM 1546 N N . LEU A 1 204 ? 43.31156 29.41893 96.34433 1.000 25.83849 204 LEU A N 1
ATOM 1547 C CA . LEU A 1 204 ? 44.55046 29.77400 97.02170 1.000 23.43972 204 LEU A CA 1
ATOM 1548 C C . LEU A 1 204 ? 44.62885 29.16729 98.41977 1.000 34.94547 204 LEU A C 1
ATOM 1549 O O . LEU A 1 204 ? 45.73183 28.98724 98.95026 1.000 30.20184 204 LEU A O 1
ATOM 1554 N N . ASN A 1 205 ? 43.48343 28.83750 99.01939 1.000 26.66859 205 ASN A N 1
ATOM 1555 C CA . ASN A 1 205 ? 43.42349 28.23952 100.34617 1.000 26.18710 205 ASN A CA 1
ATOM 1556 C C . ASN A 1 205 ? 43.26240 26.72003 100.31750 1.000 32.80870 205 ASN A C 1
ATOM 1557 O O . ASN A 1 205 ? 43.14572 26.10729 101.38400 1.000 34.70297 205 ASN A O 1
ATOM 1562 N N . CYS A 1 206 ? 43.23785 26.10364 99.13650 1.000 28.16640 206 CYS A N 1
ATOM 1563 C CA . CYS A 1 206 ? 43.10956 24.65817 99.00086 1.000 30.41386 206 CYS A CA 1
ATOM 1564 C C . CYS A 1 206 ? 44.47264 23.99715 99.13268 1.000 32.65077 206 CYS A C 1
ATOM 1565 O O . CYS A 1 206 ? 45.51731 24.64448 99.04204 1.000 29.66733 206 CYS A O 1
ATOM 1568 N N . GLU A 1 207 ? 44.45666 22.68764 99.35176 1.000 29.45419 207 GLU A N 1
ATOM 1569 C CA . GLU A 1 207 ? 45.68717 21.91199 99.24897 1.000 30.49426 207 GLU A CA 1
ATOM 1570 C C . GLU A 1 207 ? 46.03043 21.75855 97.77172 1.000 26.82023 207 GLU A C 1
ATOM 1571 O O . GLU A 1 207 ? 45.30489 21.08254 97.03508 1.000 27.86810 207 GLU A O 1
ATOM 1577 N N . PHE A 1 208 ? 47.11197 22.40069 97.32708 1.000 26.80064 208 PHE A N 1
ATOM 1578 C CA . PHE A 1 208 ? 47.42125 22.39491 95.89629 1.000 23.82496 208 PHE A CA 1
ATOM 1579 C C . PHE A 1 208 ? 47.62784 20.96407 95.41620 1.000 23.05298 208 PHE A C 1
ATOM 1580 O O . PHE A 1 208 ? 48.37303 20.19469 96.02919 1.000 24.74768 208 PHE A O 1
ATOM 1588 N N . SER A 1 209 ? 46.97958 20.60739 94.30866 1.000 23.77227 209 SER A N 1
ATOM 1589 C CA . SER A 1 209 ? 47.17260 19.29501 93.71256 1.000 21.01493 209 SER A CA 1
ATOM 1590 C C . SER A 1 209 ? 46.90509 19.37289 92.21495 1.000 20.64559 209 SER A C 1
ATOM 1591 O O . SER A 1 209 ? 46.43744 20.38815 91.69119 1.000 22.68280 209 SER A O 1
ATOM 1594 N N . ASN A 1 210 ? 47.20348 18.26846 91.53728 1.000 20.74350 210 ASN A N 1
ATOM 1595 C CA . ASN A 1 210 ? 47.05629 18.13481 90.08735 1.000 21.06591 210 ASN A CA 1
ATOM 1596 C C . ASN A 1 210 ? 46.16628 16.93660 89.80678 1.000 20.58166 210 ASN A C 1
ATOM 1597 O O . ASN A 1 210 ? 46.56864 15.79756 90.06374 1.000 22.20479 210 ASN A O 1
ATOM 1602 N N . ASP A 1 211 ? 44.98246 17.18647 89.24281 1.000 22.71944 211 ASP A N 1
ATOM 1603 C CA . ASP A 1 211 ? 44.02754 16.10740 89.01686 1.000 22.25122 211 ASP A CA 1
ATOM 1604 C C . ASP A 1 211 ? 44.56592 15.03937 88.06734 1.000 23.92354 211 ASP A C 1
ATOM 1605 O O . ASP A 1 211 ? 44.02725 13.92581 88.03891 1.000 27.51430 211 ASP A O 1
ATOM 1610 N N . CYS A 1 212 ? 45.59425 15.34572 87.27444 1.000 21.61708 212 CYS A N 1
ATOM 1611 C CA . CYS A 1 212 ? 46.17187 14.33442 86.38636 1.000 23.43407 212 CYS A CA 1
ATOM 1612 C C . CYS A 1 212 ? 47.12833 13.38075 87.08813 1.000 29.04491 212 CYS A C 1
ATOM 1613 O O . CYS A 1 212 ? 47.53391 12.38270 86.47811 1.000 26.08510 212 CYS A O 1
ATOM 1616 N N . GLU A 1 213 ? 47.50795 13.65968 88.33945 1.000 23.34755 213 GLU A N 1
ATOM 1617 C CA . GLU A 1 213 ? 48.66723 12.98801 88.92192 1.000 23.04723 213 GLU A CA 1
ATOM 1618 C C . GLU A 1 213 ? 48.38605 11.52171 89.21753 1.000 26.31358 213 GLU A C 1
ATOM 1619 O O . GLU A 1 213 ? 49.21975 10.65575 88.92880 1.000 26.97098 213 GLU A O 1
ATOM 1625 N N . LEU A 1 214 ? 47.22759 11.21568 89.80225 1.000 29.09326 214 LEU A N 1
ATOM 1626 C CA . LEU A 1 214 ? 46.94615 9.82289 90.12216 1.000 32.36904 214 LEU A CA 1
ATOM 1627 C C . LEU A 1 214 ? 46.97601 8.96728 88.86079 1.000 32.80983 214 LEU A C 1
ATOM 1628 O O . LEU A 1 214 ? 47.54871 7.87067 88.85502 1.000 33.82893 214 LEU A O 1
ATOM 1633 N N . ILE A 1 215 ? 46.39249 9.47401 87.77196 1.000 31.54134 215 ILE A N 1
ATOM 1634 C CA . ILE A 1 215 ? 46.38110 8.74373 86.50546 1.000 34.00916 215 ILE A CA 1
ATOM 1635 C C . ILE A 1 215 ? 47.80291 8.52962 85.99240 1.000 34.62430 215 ILE A C 1
ATOM 1636 O O . ILE A 1 215 ? 48.19428 7.40919 85.64437 1.000 33.23628 215 ILE A O 1
ATOM 1641 N N . ALA A 1 216 ? 48.59239 9.60540 85.91687 1.000 27.42299 216 ALA A N 1
ATOM 1642 C CA . ALA A 1 216 ? 49.95953 9.48143 85.41373 1.000 28.89414 216 ALA A CA 1
ATOM 1643 C C . ALA A 1 216 ? 50.78180 8.53755 86.28157 1.000 27.94279 216 ALA A C 1
ATOM 1644 O O . ALA A 1 216 ? 51.57325 7.73549 85.76881 1.000 29.71062 216 ALA A O 1
ATOM 1646 N N . ARG A 1 217 ? 50.61565 8.63323 87.60317 1.000 26.14416 217 ARG A N 1
ATOM 1647 C CA . ARG A 1 217 ? 51.34113 7.76959 88.53080 1.000 26.88528 217 ARG A CA 1
ATOM 1648 C C . ARG A 1 217 ? 51.02779 6.30029 88.28164 1.000 39.15071 217 ARG A C 1
ATOM 1649 O O . ARG A 1 217 ? 51.92959 5.45514 88.25111 1.000 35.29136 217 ARG A O 1
ATOM 1657 N N . LYS A 1 218 ? 49.74513 5.97533 88.12401 1.000 35.07715 218 LYS A N 1
ATOM 1658 C CA . LYS A 1 218 ? 49.34158 4.58249 87.96232 1.000 38.28783 218 LYS A CA 1
ATOM 1659 C C . LYS A 1 218 ? 49.68126 4.04404 86.58054 1.000 35.66224 218 LYS A C 1
ATOM 1660 O O . LYS A 1 218 ? 50.01006 2.85995 86.44615 1.000 37.40546 218 LYS A O 1
ATOM 1666 N N . ARG A 1 219 ? 49.60758 4.88563 85.54696 1.000 33.90756 219 ARG A N 1
ATOM 1667 C CA . ARG A 1 219 ? 49.85796 4.40709 84.19440 1.000 33.49725 219 ARG A CA 1
ATOM 1668 C C . ARG A 1 219 ? 51.34240 4.31059 83.88758 1.000 36.04155 219 ARG A C 1
ATOM 1669 O O . ARG A 1 219 ? 51.74488 3.49098 83.05443 1.000 42.69954 219 ARG A O 1
ATOM 1677 N N . PHE A 1 220 ? 52.16872 5.13790 84.52689 1.000 35.99505 220 PHE A N 1
ATOM 1678 C CA . PHE A 1 220 ? 53.58612 5.23333 84.18651 1.000 35.93649 220 PHE A CA 1
ATOM 1679 C C . PHE A 1 220 ? 54.43582 5.01820 85.42308 1.000 39.92507 220 PHE A C 1
ATOM 1680 O O . PHE A 1 220 ? 54.46901 5.87156 86.32400 1.000 34.30180 220 PHE A O 1
ATOM 1688 N N . ARG A 1 221 ? 55.12208 3.86978 85.44616 1.000 35.32596 221 ARG A N 1
ATOM 1689 C CA . ARG A 1 221 ? 55.90625 3.54132 86.61521 1.000 42.73743 221 ARG A CA 1
ATOM 1690 C C . ARG A 1 221 ? 57.00352 4.59592 86.83442 1.000 40.77932 221 ARG A C 1
ATOM 1691 O O . ARG A 1 221 ? 57.43189 4.85015 87.97213 1.000 36.19924 221 ARG A O 1
ATOM 1699 N N . GLU A 1 222 ? 57.50881 5.17952 85.73963 1.000 39.17235 222 GLU A N 1
ATOM 1700 C CA . GLU A 1 222 ? 58.55518 6.19952 85.81361 1.000 31.81218 222 GLU A CA 1
ATOM 1701 C C . GLU A 1 222 ? 58.09987 7.42757 86.59253 1.000 34.60631 222 GLU A C 1
ATOM 1702 O O . GLU A 1 222 ? 58.87866 8.00102 87.36186 1.000 32.87073 222 GLU A O 1
ATOM 1708 N N . VAL A 1 223 ? 56.85464 7.86356 86.39128 1.000 29.43107 223 VAL A N 1
ATOM 1709 C CA . VAL A 1 223 ? 56.33957 9.01067 87.13719 1.000 30.07677 223 VAL A CA 1
ATOM 1710 C C . VAL A 1 223 ? 56.18804 8.65892 88.61095 1.000 30.87464 223 VAL A C 1
ATOM 1711 O O . VAL A 1 223 ? 56.55863 9.43881 89.49794 1.000 29.42597 223 VAL A O 1
ATOM 1715 N N . ASP A 1 224 ? 55.61850 7.48396 88.89108 1.000 33.08874 224 ASP A N 1
ATOM 1716 C CA . ASP A 1 224 ? 55.52106 7.01362 90.26697 1.000 35.79935 224 ASP A CA 1
ATOM 1717 C C . ASP A 1 224 ? 56.88953 6.97570 90.93414 1.000 32.64238 224 ASP A C 1
ATOM 1718 O O . ASP A 1 224 ? 57.03177 7.36005 92.10195 1.000 34.13600 224 ASP A O 1
ATOM 1723 N N . ALA A 1 225 ? 57.91205 6.51892 90.20731 1.000 32.83476 225 ALA A N 1
ATOM 1724 C CA . ALA A 1 225 ? 59.24992 6.44251 90.78990 1.000 42.49903 225 ALA A CA 1
ATOM 1725 C C . ALA A 1 225 ? 59.77924 7.83195 91.12800 1.000 37.13617 225 ALA A C 1
ATOM 1726 O O . ALA A 1 225 ? 60.25982 8.07317 92.24404 1.000 34.89920 225 ALA A O 1
ATOM 1728 N N . ALA A 1 226 ? 59.68751 8.76204 90.17701 1.000 31.59243 226 ALA A N 1
ATOM 1729 C CA . ALA A 1 226 ? 60.19366 10.11246 90.40174 1.000 35.89986 226 ALA A CA 1
ATOM 1730 C C . ALA A 1 226 ? 59.46473 10.79846 91.55125 1.000 33.05322 226 ALA A C 1
ATOM 1731 O O . ALA A 1 226 ? 60.09003 11.47704 92.37791 1.000 34.04025 226 ALA A O 1
ATOM 1733 N N . LEU A 1 227 ? 58.13803 10.64947 91.60971 1.000 31.97575 227 LEU A N 1
ATOM 1734 C CA . LEU A 1 227 ? 57.37003 11.24824 92.69671 1.000 32.72384 227 LEU A CA 1
ATOM 1735 C C . LEU A 1 227 ? 57.72078 10.62172 94.03493 1.000 36.25635 227 LEU A C 1
ATOM 1736 O O . LEU A 1 227 ? 57.83498 11.32247 95.04985 1.000 39.74222 227 LEU A O 1
ATOM 1741 N N . SER A 1 228 ? 57.87464 9.29848 94.06482 1.000 30.81665 228 SER A N 1
ATOM 1742 C CA . SER A 1 228 ? 58.23583 8.64013 95.31326 1.000 42.46519 228 SER A CA 1
ATOM 1743 C C . SER A 1 228 ? 59.57740 9.14413 95.83181 1.000 40.69120 228 SER A C 1
ATOM 1744 O O . SER A 1 228 ? 59.76621 9.27639 97.04577 1.000 40.97082 228 SER A O 1
ATOM 1747 N N . TRP A 1 229 ? 60.50673 9.46182 94.92876 1.000 36.13403 229 TRP A N 1
ATOM 1748 C CA . TRP A 1 229 ? 61.81660 9.95284 95.34829 1.000 35.74909 229 TRP A CA 1
ATOM 1749 C C . TRP A 1 229 ? 61.72406 11.36047 95.93390 1.000 40.97660 229 TRP A C 1
ATOM 1750 O O . TRP A 1 229 ? 62.16457 11.60423 97.06320 1.000 41.93919 229 TRP A O 1
ATOM 1761 N N . LEU A 1 230 ? 61.15635 12.30389 95.18021 1.000 34.54909 230 LEU A N 1
ATOM 1762 C CA . LEU A 1 230 ? 61.12468 13.69138 95.63536 1.000 38.76192 230 LEU A CA 1
ATOM 1763 C C . LEU A 1 230 ? 60.30745 13.84504 96.91203 1.000 37.83059 230 LEU A C 1
ATOM 1764 O O . LEU A 1 230 ? 60.61387 14.69334 97.75756 1.000 34.24474 230 LEU A O 1
ATOM 1769 N N . LEU A 1 231 ? 59.25341 13.04543 97.06411 1.000 30.96989 231 LEU A N 1
ATOM 1770 C CA . LEU A 1 231 ? 58.36576 13.20516 98.20380 1.000 33.69356 231 LEU A CA 1
ATOM 1771 C C . LEU A 1 231 ? 59.05272 12.86146 99.51923 1.000 35.70116 231 LEU A C 1
ATOM 1772 O O . LEU A 1 231 ? 58.53357 13.21312 100.58306 1.000 37.09397 231 LEU A O 1
ATOM 1777 N N . GLU A 1 232 ? 60.20379 12.19160 99.47090 1.000 34.76730 232 GLU A N 1
ATOM 1778 C CA . GLU A 1 232 ? 61.02671 12.01521 100.66359 1.000 40.88246 232 GLU A CA 1
ATOM 1779 C C . GLU A 1 232 ? 61.60678 13.32406 101.18459 1.000 44.07605 232 GLU A C 1
ATOM 1780 O O . GLU A 1 232 ? 62.12810 13.33975 102.30868 1.000 43.21944 232 GLU A O 1
ATOM 1786 N N . TYR A 1 233 ? 61.53474 14.41248 100.41116 1.000 31.78017 233 TYR A N 1
ATOM 1787 C CA . TYR A 1 233 ? 62.24213 15.63467 100.77771 1.000 35.43916 233 TYR A CA 1
ATOM 1788 C C . TYR A 1 233 ? 61.38004 16.89000 100.79539 1.000 36.26880 233 TYR A C 1
ATOM 1789 O O . TYR A 1 233 ? 61.67963 17.82779 101.53889 1.000 37.59081 233 TYR A O 1
ATOM 1798 N N . ALA A 1 234 ? 60.33717 16.95675 99.97810 1.000 29.70075 234 ALA A N 1
ATOM 1799 C CA . ALA A 1 234 ? 59.63401 18.22157 99.82367 1.000 37.17202 234 ALA A CA 1
ATOM 1800 C C . ALA A 1 234 ? 58.25662 17.95285 99.25308 1.000 32.18216 234 ALA A C 1
ATOM 1801 O O . ALA A 1 234 ? 58.00875 16.87734 98.69482 1.000 33.43356 234 ALA A O 1
ATOM 1803 N N . PRO A 1 235 ? 57.33521 18.90246 99.38257 1.000 33.51320 235 PRO A N 1
ATOM 1804 C CA . PRO A 1 235 ? 56.07857 18.79746 98.63654 1.000 27.91982 235 PRO A CA 1
ATOM 1805 C C . PRO A 1 235 ? 56.40198 18.68659 97.15237 1.000 31.77055 235 PRO A C 1
ATOM 1806 O O . PRO A 1 235 ? 57.21718 19.44540 96.61922 1.000 32.22223 235 PRO A O 1
ATOM 1810 N N . SER A 1 236 ? 55.79436 17.70380 96.49687 1.000 29.94629 236 SER A N 1
ATOM 1811 C CA . SER A 1 236 ? 56.12611 17.38263 95.11441 1.000 26.01236 236 SER A CA 1
ATOM 1812 C C . SER A 1 236 ? 54.85778 17.00057 94.37482 1.000 31.22493 236 SER A C 1
ATOM 1813 O O . SER A 1 236 ? 53.97028 16.35668 94.94687 1.000 28.14425 236 SER A O 1
ATOM 1816 N N . ARG A 1 237 ? 54.78382 17.39395 93.10183 1.000 24.62816 237 ARG A N 1
ATOM 1817 C CA . ARG A 1 237 ? 53.58316 17.16857 92.31265 1.000 21.41831 237 ARG A CA 1
ATOM 1818 C C . ARG A 1 237 ? 53.93599 17.05718 90.83659 1.000 21.63736 237 ARG A C 1
ATOM 1819 O O . ARG A 1 237 ? 55.01176 17.46906 90.38989 1.000 22.60479 237 ARG A O 1
ATOM 1827 N N . LEU A 1 238 ? 53.00544 16.47991 90.08846 1.000 23.36985 238 LEU A N 1
ATOM 1828 C CA . LEU A 1 238 ? 53.06310 16.51744 88.63617 1.000 25.76352 238 LEU A CA 1
ATOM 1829 C C . LEU A 1 238 ? 52.82174 17.93999 88.13850 1.000 23.00484 238 LEU A C 1
ATOM 1830 O O . LEU A 1 238 ? 52.05148 18.69958 88.73039 1.000 22.53685 238 LEU A O 1
ATOM 1835 N N . THR A 1 239 ? 53.48524 18.30664 87.04197 1.000 21.42766 239 THR A N 1
ATOM 1836 C CA . THR A 1 239 ? 53.10321 19.50857 86.31210 1.000 21.81551 239 THR A CA 1
ATOM 1837 C C . THR A 1 239 ? 52.47099 19.12021 84.97758 1.000 23.25217 239 THR A C 1
ATOM 1838 O O . THR A 1 239 ? 52.82142 18.09995 84.37681 1.000 22.90953 239 THR A O 1
ATOM 1842 N N . GLY A 1 240 ? 51.51493 19.93331 84.53826 1.000 20.11766 240 GLY A N 1
ATOM 1843 C CA . GLY A 1 240 ? 50.76384 19.62157 83.32998 1.000 24.75051 240 GLY A CA 1
ATOM 1844 C C . GLY A 1 240 ? 50.15446 18.24189 83.40266 1.000 25.90255 240 GLY A C 1
ATOM 1845 O O . GLY A 1 240 ? 49.62849 17.82145 84.43917 1.000 25.22477 240 GLY A O 1
ATOM 1846 N N . THR A 1 241 ? 50.21503 17.51857 82.28365 1.000 22.39731 241 THR A N 1
ATOM 1847 C CA . THR A 1 241 ? 49.86997 16.10581 82.25866 1.000 21.52098 241 THR A CA 1
ATOM 1848 C C . THR A 1 241 ? 51.09628 15.21431 82.41304 1.000 28.74527 241 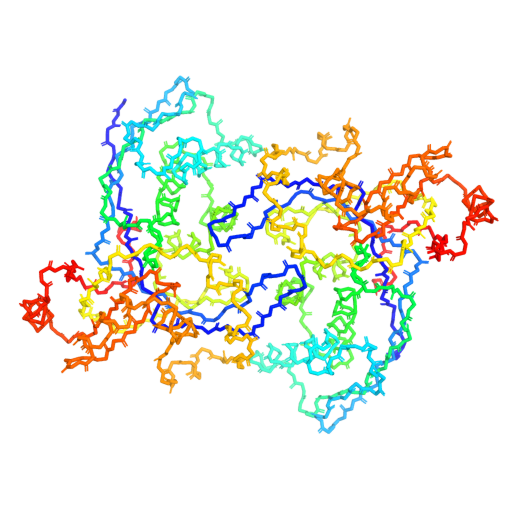THR A C 1
ATOM 1849 O O . THR A 1 241 ? 51.03245 14.03137 82.06940 1.000 31.22290 241 THR A O 1
ATOM 1853 N N . GLY A 1 242 ? 52.20219 15.74853 82.94213 1.000 25.10827 242 GLY A N 1
ATOM 1854 C CA . GLY A 1 242 ? 53.44244 15.00177 83.02702 1.000 22.58717 242 GLY A CA 1
ATOM 1855 C C . GLY A 1 242 ? 54.20384 15.06442 81.71280 1.000 29.72812 242 GLY A C 1
ATOM 1856 O O . GLY A 1 242 ? 53.80753 15.74164 80.75905 1.000 28.10739 242 GLY A O 1
ATOM 1857 N N . ALA A 1 243 ? 55.30577 14.32031 81.65756 1.000 25.47854 243 ALA A N 1
ATOM 1858 C CA . ALA A 1 243 ? 55.77863 13.41341 82.70198 1.000 26.09346 243 ALA A CA 1
ATOM 1859 C C . ALA A 1 243 ? 56.53351 14.12482 83.82105 1.000 29.08088 243 ALA A C 1
ATOM 1860 O O . ALA A 1 243 ? 56.88258 13.51114 84.82145 1.000 27.35820 243 ALA A O 1
ATOM 1862 N N . CYS A 1 244 ? 56.79216 15.41402 83.65255 1.000 24.64523 244 CYS A N 1
ATOM 1863 C CA . CYS A 1 244 ? 57.68618 16.10719 84.56767 1.000 25.43946 244 CYS A CA 1
ATOM 1864 C C . CYS A 1 244 ? 57.00576 16.24354 85.92592 1.000 24.85909 244 CYS A C 1
ATOM 1865 O O . CYS A 1 244 ? 55.79575 16.45492 86.00204 1.000 24.28199 244 CYS A O 1
ATOM 1868 N N . VAL A 1 245 ? 57.77878 16.08923 87.00341 1.000 23.50318 245 VAL A N 1
ATOM 1869 C CA . VAL A 1 245 ? 57.29830 16.33703 88.35688 1.000 22.23191 245 VAL A CA 1
ATOM 1870 C C . VAL A 1 245 ? 58.22195 17.36572 88.99346 1.000 26.60507 245 VAL A C 1
ATOM 1871 O O . VAL A 1 245 ? 59.35926 17.56078 88.55723 1.000 27.99325 245 VAL A O 1
ATOM 1875 N N . PHE A 1 246 ? 57.72316 18.04892 90.02001 1.000 22.59326 246 PHE A N 1
ATOM 1876 C CA . PHE A 1 246 ? 58.53505 19.08804 90.64523 1.000 22.92689 246 PHE A CA 1
ATOM 1877 C C . PHE A 1 246 ? 58.39512 19.04620 92.15962 1.000 25.02154 246 PHE A C 1
ATOM 1878 O O . PHE A 1 246 ? 57.38060 18.59642 92.70188 1.000 25.50159 246 PHE A O 1
ATOM 1886 N N . ALA A 1 247 ? 59.42672 19.56189 92.83609 1.000 24.49232 247 ALA A N 1
ATOM 1887 C CA . ALA A 1 247 ? 59.48229 19.65611 94.29024 1.000 28.63590 247 ALA A CA 1
ATOM 1888 C C . ALA A 1 247 ? 59.82275 21.08923 94.67764 1.000 29.06098 247 ALA A C 1
ATOM 1889 O O . ALA A 1 247 ? 60.63598 21.73404 94.01021 1.000 29.60745 247 ALA A O 1
ATOM 1891 N N . GLU A 1 248 ? 59.19724 21.59363 95.74610 1.000 25.43484 248 GLU A N 1
ATOM 1892 C CA . GLU A 1 248 ? 59.32561 22.99633 96.12911 1.000 28.92893 248 GLU A CA 1
ATOM 1893 C C . GLU A 1 248 ? 60.29402 23.17231 97.28998 1.000 33.24541 248 GLU A C 1
ATOM 1894 O O . GLU A 1 248 ? 60.24353 22.42477 98.27652 1.000 32.87019 248 GLU A O 1
ATOM 1900 N N . PHE A 1 249 ? 61.14304 24.19934 97.18800 1.000 27.09644 249 PHE A N 1
ATOM 1901 C CA . PHE A 1 249 ? 62.14798 24.48349 98.20258 1.000 28.11714 249 PHE A CA 1
ATOM 1902 C C . PHE A 1 249 ? 62.16099 25.97369 98.49842 1.000 27.81921 249 PHE A C 1
ATOM 1903 O O . PHE A 1 249 ? 61.81844 26.79445 97.64336 1.000 29.86193 249 PHE A O 1
ATOM 1911 N N . ASN A 1 250 ? 62.56843 26.31475 99.72388 1.000 27.65968 250 ASN A N 1
ATOM 1912 C CA . ASN A 1 250 ? 62.68813 27.71074 100.11861 1.000 36.84946 250 ASN A CA 1
ATOM 1913 C C . ASN A 1 250 ? 63.99356 28.35043 99.67024 1.000 33.33828 250 ASN A C 1
ATOM 1914 O O . ASN A 1 250 ? 64.05897 29.58148 99.58128 1.000 33.43259 250 ASN A O 1
ATOM 1919 N N . THR A 1 251 ? 65.02646 27.56232 99.37428 1.000 32.89807 251 THR A N 1
ATOM 1920 C CA . THR A 1 251 ? 66.30632 28.12980 98.97761 1.000 32.68888 251 THR A CA 1
ATOM 1921 C C . THR A 1 251 ? 66.88749 27.35513 97.80622 1.000 31.43560 251 THR A C 1
ATOM 1922 O O . THR A 1 251 ? 66.60555 26.16828 97.61691 1.000 32.96960 251 THR A O 1
ATOM 1926 N N . GLU A 1 252 ? 67.74666 28.04151 97.04405 1.000 29.94670 252 GLU A N 1
ATOM 1927 C CA . GLU A 1 252 ? 68.49638 27.38183 95.97897 1.000 28.39918 252 GLU A CA 1
ATOM 1928 C C . GLU A 1 252 ? 69.35909 26.24835 96.52185 1.000 31.63910 252 GLU A C 1
ATOM 1929 O O . GLU A 1 252 ? 69.41127 25.16085 95.93172 1.000 28.63691 252 GLU A O 1
ATOM 1935 N N . SER A 1 253 ? 70.06095 26.49237 97.63401 1.000 26.41434 253 SER A N 1
ATOM 1936 C CA . SER A 1 253 ? 70.95489 25.48009 98.19034 1.000 27.85954 253 SER A CA 1
ATOM 1937 C C . SER A 1 253 ? 70.20507 24.20437 98.52287 1.000 31.82127 253 SER A C 1
ATOM 1938 O O . SER A 1 253 ? 70.69382 23.10189 98.25561 1.000 28.52780 253 SER A O 1
ATOM 1941 N N . ALA A 1 254 ? 69.01472 24.33047 99.11483 1.000 32.27536 254 ALA A N 1
ATOM 1942 C CA . ALA A 1 254 ? 68.26639 23.13821 99.48345 1.000 28.39520 254 ALA A CA 1
ATOM 1943 C C . ALA A 1 254 ? 67.82402 22.36842 98.24660 1.000 28.30073 254 ALA A C 1
ATOM 1944 O O . ALA A 1 254 ? 67.90158 21.13724 98.22017 1.000 29.76738 254 ALA A O 1
ATOM 1946 N N . ALA A 1 255 ? 67.36676 23.07472 97.20758 1.000 25.21679 255 ALA A N 1
ATOM 1947 C CA . ALA A 1 255 ? 66.96062 22.39241 95.98154 1.000 25.55153 255 ALA A CA 1
ATOM 1948 C C . ALA A 1 255 ? 68.13679 21.66641 95.34090 1.000 30.64089 255 ALA A C 1
ATOM 1949 O O . ALA A 1 255 ? 68.00503 20.51776 94.90837 1.000 29.60018 255 ALA A O 1
ATOM 1951 N N . ARG A 1 256 ? 69.29689 22.32399 95.25721 1.000 25.59527 256 ARG A N 1
ATOM 1952 C CA . ARG A 1 256 ? 70.43524 21.67402 94.61489 1.000 26.73855 256 ARG A CA 1
ATOM 1953 C C . ARG A 1 256 ? 70.95184 20.51396 95.45025 1.000 30.45309 256 ARG A C 1
ATOM 1954 O O . ARG A 1 256 ? 71.42387 19.51530 94.89519 1.000 32.62299 256 ARG A O 1
ATOM 1962 N N . GLN A 1 257 ? 70.86048 20.62063 96.77776 1.000 27.91211 257 GLN A N 1
ATOM 1963 C CA . GLN A 1 257 ? 71.18659 19.48653 97.62966 1.000 32.03402 257 GLN A CA 1
ATOM 1964 C C . GLN A 1 257 ? 70.30770 18.28017 97.31788 1.000 28.29886 257 GLN A C 1
ATOM 1965 O O . GLN A 1 257 ? 70.80704 17.15196 97.23276 1.000 34.66171 257 GLN A O 1
ATOM 1971 N N . VAL A 1 258 ? 68.99445 18.48732 97.16872 1.000 30.10564 258 VAL A N 1
ATOM 1972 C CA . VAL A 1 258 ? 68.11005 17.35934 96.88252 1.000 33.06169 258 VAL A CA 1
ATOM 1973 C C . VAL A 1 258 ? 68.31856 16.86535 95.45793 1.000 37.79890 258 VAL A C 1
ATOM 1974 O O . VAL A 1 258 ? 68.27292 15.65689 95.19801 1.000 38.36768 258 VAL A O 1
ATOM 1978 N N . LEU A 1 259 ? 68.55468 17.77999 94.51163 1.000 33.47558 259 LEU A N 1
ATOM 1979 C CA . LEU A 1 259 ? 68.90807 17.33315 93.16902 1.000 34.63597 259 LEU A CA 1
ATOM 1980 C C . LEU A 1 259 ? 70.08076 16.36661 93.21571 1.000 37.42038 259 LEU A C 1
ATOM 1981 O O . LEU A 1 259 ? 70.11857 15.40137 92.44713 1.000 35.88179 259 LEU A O 1
ATOM 1986 N N . ASP A 1 260 ? 71.02115 16.58038 94.14370 1.000 38.04532 260 ASP A N 1
ATOM 1987 C CA . ASP A 1 260 ? 72.15685 15.67290 94.28548 1.000 33.20291 260 ASP A CA 1
ATOM 1988 C C . ASP A 1 260 ? 71.74399 14.28142 94.74183 1.000 31.40395 260 ASP A C 1
ATOM 1989 O O . ASP A 1 260 ? 72.53637 13.34352 94.60481 1.000 33.31350 260 ASP A O 1
ATOM 1994 N N . THR A 1 261 ? 70.54634 14.12685 95.32058 1.000 37.42338 261 THR A N 1
ATOM 1995 C CA . THR A 1 261 ? 70.07643 12.80265 95.70991 1.000 29.47889 261 THR A CA 1
ATOM 1996 C C . THR A 1 261 ? 69.43120 12.05791 94.54939 1.000 34.33166 261 THR A C 1
ATOM 1997 O O . THR A 1 261 ? 69.03758 10.89943 94.71876 1.000 34.30562 261 THR A O 1
ATOM 2001 N N . ALA A 1 262 ? 69.34325 12.68383 93.38373 1.000 36.81040 262 ALA A N 1
ATOM 2002 C CA . ALA A 1 262 ? 68.61071 12.10279 92.27221 1.000 33.85306 262 ALA A CA 1
ATOM 2003 C C . ALA A 1 262 ? 69.31907 10.85495 91.75952 1.000 39.35001 26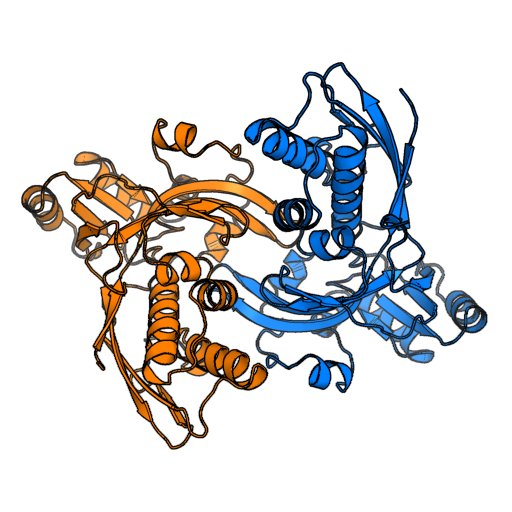2 ALA A C 1
ATOM 2004 O O . ALA A 1 262 ? 70.53124 10.89657 91.51811 1.000 34.29330 262 ALA A O 1
ATOM 2006 N N . PRO A 1 263 ? 68.61312 9.74270 91.56495 1.000 34.88463 263 PRO A N 1
ATOM 2007 C CA . PRO A 1 263 ? 69.20257 8.63843 90.80279 1.000 39.43435 263 PRO A CA 1
ATOM 2008 C C . PRO A 1 263 ? 69.72949 9.13082 89.46261 1.000 35.46259 263 PRO A C 1
ATOM 2009 O O . PRO A 1 263 ? 69.21709 10.08868 88.87472 1.000 36.67479 263 PRO A O 1
ATOM 2013 N N . ALA A 1 264 ? 70.77489 8.46010 88.98021 1.000 48.43058 264 ALA A N 1
ATOM 2014 C CA . ALA A 1 264 ? 71.42775 8.89005 87.74857 1.000 40.17362 264 ALA A CA 1
ATOM 2015 C C . ALA A 1 264 ? 70.47393 8.87956 86.56229 1.000 40.12387 264 ALA A C 1
ATOM 2016 O O . ALA A 1 264 ? 70.63057 9.68140 85.63409 1.000 52.67816 264 ALA A O 1
ATOM 2018 N N . TRP A 1 265 ? 69.47842 7.99438 86.56777 1.000 40.78666 265 TRP A N 1
ATOM 2019 C CA . TRP A 1 265 ? 68.53256 7.92101 85.45909 1.000 37.88530 265 TRP A CA 1
ATOM 2020 C C . TRP A 1 265 ? 67.42855 8.96566 85.54879 1.000 42.07008 265 TRP A C 1
ATOM 2021 O O . TRP A 1 265 ? 66.59446 9.04180 84.64443 1.000 42.48296 265 TRP A O 1
ATOM 2032 N N . LEU A 1 266 ? 67.38358 9.75102 86.61911 1.000 42.72616 266 LEU A N 1
ATOM 2033 C CA . LEU A 1 266 ? 66.36533 10.77987 86.79369 1.000 37.82763 266 LEU A CA 1
ATOM 2034 C C . LEU A 1 266 ? 67.03176 12.11803 86.51952 1.000 52.28112 266 LEU A C 1
ATOM 2035 O O . LEU A 1 266 ? 67.71628 12.67434 87.38232 1.000 56.08615 266 LEU A O 1
ATOM 2040 N N . ASN A 1 267 ? 66.84661 12.62357 85.30849 1.000 34.47324 267 ASN A N 1
ATOM 2041 C CA . ASN A 1 267 ? 67.40209 13.91716 84.95856 1.000 37.94792 267 ASN A CA 1
ATOM 2042 C C . ASN A 1 267 ? 66.57426 15.00761 85.61998 1.000 42.37984 267 ASN A C 1
ATOM 2043 O O . ASN A 1 267 ? 65.33951 14.95335 85.62650 1.000 43.29775 267 ASN A O 1
ATOM 2048 N N . GLY A 1 268 ? 67.25246 15.99318 86.19653 1.000 29.67777 268 GLY A N 1
ATOM 2049 C CA . GLY A 1 268 ? 66.53640 17.09929 86.79429 1.000 30.12865 268 GLY A CA 1
ATOM 2050 C C . GLY A 1 268 ? 67.32209 18.38329 86.66988 1.000 27.66804 268 GLY A C 1
ATOM 2051 O O . GLY A 1 268 ? 68.49753 18.39193 86.29231 1.000 31.95049 268 GLY A O 1
ATOM 2052 N N . PHE A 1 269 ? 66.64751 19.47660 87.00613 1.000 24.36686 269 PHE A N 1
ATOM 2053 C CA . PHE A 1 269 ? 67.27975 20.78280 87.07504 1.000 25.17420 269 PHE A CA 1
ATOM 2054 C C . PHE A 1 269 ? 66.65797 21.56351 88.22324 1.000 30.85423 269 PHE A C 1
ATOM 2055 O O . PHE A 1 269 ? 65.59818 21.20589 88.74781 1.000 29.94944 269 PHE A O 1
ATOM 2063 N N . VAL A 1 270 ? 67.35428 22.61411 88.63549 1.000 23.10114 270 VAL A N 1
ATOM 2064 C CA . VAL A 1 270 ? 66.86212 23.53269 89.64978 1.000 25.22870 270 VAL A CA 1
ATOM 2065 C C . VAL A 1 270 ? 66.64109 24.88063 88.98182 1.000 31.18023 270 VAL A C 1
ATOM 2066 O O . VAL A 1 270 ? 67.47686 25.34388 88.19732 1.000 29.99587 270 VAL A O 1
ATOM 2070 N N . ALA A 1 271 ? 65.50411 25.49459 89.27325 1.000 26.51935 271 ALA A N 1
ATOM 2071 C CA . ALA A 1 271 ? 65.17434 26.79784 88.72676 1.000 27.03493 271 ALA A CA 1
ATOM 2072 C C . ALA A 1 271 ? 64.26489 27.51280 89.70761 1.000 30.02731 271 ALA A C 1
ATOM 2073 O O . ALA A 1 271 ? 63.47679 26.88267 90.42281 1.000 27.56517 271 ALA A O 1
ATOM 2075 N N . ARG A 1 272 ? 64.40861 28.83188 89.75499 1.000 26.02998 272 ARG A N 1
ATOM 2076 C CA . ARG A 1 272 ? 63.55604 29.66774 90.58340 1.000 26.80864 272 ARG A CA 1
ATOM 2077 C C . ARG A 1 272 ? 62.25279 29.98004 89.86134 1.000 26.15866 272 ARG A C 1
ATOM 2078 O O . ARG A 1 272 ? 62.22958 30.17733 88.64206 1.000 26.97615 272 ARG A O 1
ATOM 2086 N N . GLY A 1 273 ? 61.16908 30.04381 90.62567 1.000 28.19876 273 GLY A N 1
ATOM 2087 C CA . GLY A 1 273 ? 59.92344 30.54822 90.07624 1.000 24.43192 273 GLY A CA 1
ATOM 2088 C C . GLY A 1 273 ? 59.98449 32.05736 89.91182 1.000 30.31142 273 GLY A C 1
ATOM 2089 O O . GLY A 1 273 ? 60.55755 32.77529 90.73382 1.000 29.85396 273 GLY A O 1
ATOM 2090 N N . VAL A 1 274 ? 59.41101 32.54084 88.82037 1.000 24.66561 274 VAL A N 1
ATOM 2091 C CA . VAL A 1 274 ? 59.33197 33.97136 88.55902 1.000 24.59239 274 VAL A CA 1
ATOM 2092 C C . VAL A 1 274 ? 57.91159 34.28757 88.12775 1.000 23.73190 274 VAL A C 1
ATOM 2093 O O . VAL A 1 274 ? 57.31840 33.55246 87.33304 1.000 25.23403 274 VAL A O 1
ATOM 2097 N N . ASN A 1 275 ? 57.35967 35.36518 88.66923 1.000 24.88434 275 ASN A N 1
ATOM 2098 C CA . ASN A 1 275 ? 55.99724 35.76206 88.34084 1.000 24.50557 275 ASN A CA 1
ATOM 2099 C C . ASN A 1 275 ? 55.91611 36.67473 87.12848 1.000 25.67094 275 ASN A C 1
ATOM 2100 O O . ASN A 1 275 ? 54.81787 36.89150 86.61111 1.000 26.28129 275 ASN A O 1
ATOM 2105 N N . LEU A 1 276 ? 57.03801 37.22056 86.67960 1.000 23.94584 276 LEU A N 1
ATOM 2106 C CA . LEU A 1 276 ? 57.10126 38.01334 85.45951 1.000 27.73034 276 LEU A CA 1
ATOM 2107 C C . LEU A 1 276 ? 57.94297 37.26478 84.43595 1.000 24.58774 276 LEU A C 1
ATOM 2108 O O . LEU A 1 276 ? 59.09121 36.90584 84.71559 1.000 26.60592 276 LEU A O 1
ATOM 2113 N N . SER A 1 277 ? 57.38178 37.03865 83.25202 1.000 22.98001 277 SER A N 1
ATOM 2114 C CA . SER A 1 277 ? 58.09983 36.24858 82.26608 1.000 26.01761 277 SER A CA 1
ATOM 2115 C C . SER A 1 277 ? 59.30857 37.02010 81.74297 1.000 24.86618 277 SER A C 1
ATOM 2116 O O . SER A 1 277 ? 59.20306 38.21233 81.44252 1.000 29.04906 277 SER A O 1
ATOM 2119 N N . PRO A 1 278 ? 60.46338 36.36545 81.61920 1.000 28.66888 278 PRO A N 1
ATOM 2120 C CA . PRO A 1 278 ? 61.61011 37.00464 80.95807 1.000 30.30440 278 PRO A CA 1
ATOM 2121 C C . PRO A 1 278 ? 61.26939 37.58191 79.59817 1.000 41.13453 278 PRO A C 1
ATOM 2122 O O . PRO A 1 278 ? 61.92491 38.53389 79.15057 1.000 38.95826 278 PRO A O 1
ATOM 2126 N N . LEU A 1 279 ? 60.27253 37.01653 78.91211 1.000 29.71308 279 LEU A N 1
ATOM 2127 C CA . LEU A 1 279 ? 59.91609 37.51458 77.58903 1.000 28.75490 279 LEU A CA 1
ATOM 2128 C C . LEU A 1 279 ? 59.43302 38.95435 77.65925 1.000 38.87742 279 LEU A C 1
ATOM 2129 O O . LEU A 1 279 ? 59.74417 39.76877 76.78136 1.000 47.20490 279 LEU A O 1
ATOM 2134 N N . LYS A 1 280 ? 58.65894 39.28507 78.69235 1.000 40.45778 280 LYS A N 1
ATOM 2135 C CA . LYS A 1 280 ? 58.19959 40.65364 78.86917 1.000 45.80787 280 LYS A CA 1
ATOM 2136 C C . LYS A 1 280 ? 59.35004 41.62869 79.08035 1.000 48.63897 280 LYS A C 1
ATOM 2137 O O . LYS A 1 280 ? 59.13015 42.84141 79.01010 1.000 55.52117 280 LYS A O 1
ATOM 2143 N N . GLN A 1 281 ? 60.56287 41.13601 79.31851 1.000 59.99187 281 GLN A N 1
ATOM 2144 C CA . GLN A 1 281 ? 61.72127 41.99918 79.52821 1.000 58.96073 281 GLN A CA 1
ATOM 2145 C C . GLN A 1 281 ? 61.58468 42.78388 80.82577 1.000 71.82629 281 GLN A C 1
ATOM 2146 O O . GLN A 1 281 ? 61.31339 42.20323 81.87817 1.000 65.26743 281 GLN A O 1
ATOM 2152 N N . MET B 1 3 ? 7.38248 35.17175 81.59206 1.000 51.23918 3 MET B N 1
ATOM 2153 C CA . MET B 1 3 ? 7.50698 34.19361 80.51380 1.000 40.89245 3 MET B CA 1
ATOM 2154 C C . MET B 1 3 ? 8.16672 32.91266 81.00619 1.000 42.09628 3 MET B C 1
ATOM 2155 O O . MET B 1 3 ? 9.31632 32.93365 81.46142 1.000 37.02803 3 MET B O 1
ATOM 2160 N N . THR B 1 4 ? 7.46425 31.78609 80.90866 1.000 38.42106 4 THR B N 1
ATOM 2161 C CA . THR B 1 4 ? 8.02576 30.54061 81.40068 1.000 35.60125 4 THR B CA 1
ATOM 2162 C C . THR B 1 4 ? 8.30472 29.51593 80.31358 1.000 24.79869 4 THR B C 1
ATOM 2163 O O . THR B 1 4 ? 8.89984 28.47741 80.61758 1.000 29.68794 4 THR B O 1
ATOM 2167 N N . ARG B 1 5 ? 7.91833 29.77285 79.06570 1.000 25.90890 5 ARG B N 1
ATOM 2168 C CA . ARG B 1 5 ? 8.16347 28.85484 77.96072 1.000 26.04972 5 ARG B CA 1
ATOM 2169 C C . ARG B 1 5 ? 9.20795 29.46645 77.03733 1.000 31.25134 5 ARG B C 1
ATOM 2170 O O . ARG B 1 5 ? 9.01538 30.57350 76.52333 1.000 29.90331 5 ARG B O 1
ATOM 2178 N N . TRP B 1 6 ? 10.30051 28.73977 76.81945 1.000 26.04850 6 TRP B N 1
ATOM 2179 C CA . TRP B 1 6 ? 11.45227 29.26574 76.10717 1.000 21.77051 6 TRP B CA 1
ATOM 2180 C C . TRP B 1 6 ? 11.88504 28.30753 75.00672 1.000 25.43792 6 TRP B C 1
ATOM 2181 O O . TRP B 1 6 ? 11.95774 27.09560 75.23133 1.000 28.95865 6 TRP B O 1
ATOM 2192 N N . PRO B 1 7 ? 12.20014 28.82538 73.82194 1.000 23.68230 7 PRO B N 1
ATOM 2193 C CA . PRO B 1 7 ? 12.62072 27.96770 72.71342 1.000 26.13364 7 PRO B CA 1
ATOM 2194 C C . PRO B 1 7 ? 14.10185 27.61732 72.77479 1.000 21.67027 7 PRO B C 1
ATOM 2195 O O . PRO B 1 7 ? 14.92442 28.37774 73.28412 1.000 23.85286 7 PRO B O 1
ATOM 2199 N N . SER B 1 8 ? 14.42561 26.45788 72.20988 1.000 24.35843 8 SER B N 1
ATOM 2200 C CA . SER B 1 8 ? 15.80411 25.98230 72.10281 1.000 27.22598 8 SER B CA 1
ATOM 2201 C C . SER B 1 8 ? 15.95600 25.40068 70.69962 1.000 26.01483 8 SER B C 1
ATOM 2202 O O . SER B 1 8 ? 15.76177 24.19718 70.47345 1.000 20.66906 8 SER B O 1
ATOM 2205 N N . PRO B 1 9 ? 16.27563 26.23705 69.71769 1.000 24.15963 9 PRO B N 1
ATOM 2206 C CA . PRO B 1 9 ? 16.34040 25.75687 68.33183 1.000 25.18947 9 PRO B CA 1
ATOM 2207 C C . PRO B 1 9 ? 17.55551 24.88782 68.04058 1.000 23.07150 9 PRO B C 1
ATOM 2208 O O . PRO B 1 9 ? 18.59077 24.95932 68.71125 1.000 22.12781 9 PRO B O 1
ATOM 2212 N N . ALA B 1 10 ? 17.40682 24.04714 67.01727 1.000 23.04631 10 ALA B N 1
ATOM 2213 C CA . ALA B 1 10 ? 18.53416 23.32514 66.44453 1.000 20.03079 10 ALA B CA 1
ATOM 2214 C C . ALA B 1 10 ? 19.40328 24.27650 65.62758 1.000 23.50257 10 ALA B C 1
ATOM 2215 O O . ALA B 1 10 ? 19.00676 25.40278 65.30624 1.000 22.66434 10 ALA B O 1
ATOM 2217 N N . LYS B 1 11 ? 20.61445 23.81593 65.29676 1.000 22.67028 11 LYS B N 1
ATOM 2218 C CA . LYS B 1 11 ? 21.44266 24.46875 64.29300 1.000 19.86974 11 LYS B CA 1
ATOM 2219 C C . LYS B 1 11 ? 21.84078 23.46370 63.22392 1.000 24.77175 11 LYS B C 1
ATOM 2220 O O . LYS B 1 11 ? 21.73657 22.24695 63.40190 1.000 23.44579 11 LYS B O 1
ATOM 2226 N N . LEU B 1 12 ? 22.30338 24.00735 62.10479 1.000 23.08456 12 LEU B N 1
ATOM 2227 C CA . LEU B 1 12 ? 23.02012 23.26904 61.07970 1.000 22.20519 12 LEU B CA 1
ATOM 2228 C C . LEU B 1 12 ? 24.38653 23.92080 60.90749 1.000 26.89593 12 LEU B C 1
ATOM 2229 O O . LEU B 1 12 ? 24.50154 25.14994 60.97920 1.000 24.48108 12 LEU B O 1
ATOM 2234 N N . ASN B 1 13 ? 25.42894 23.10780 60.71318 1.000 21.98637 13 ASN B N 1
ATOM 2235 C CA . ASN B 1 13 ? 26.69550 23.62661 60.19176 1.000 20.13797 13 ASN B CA 1
ATOM 2236 C C . ASN B 1 13 ? 26.56175 23.57948 58.67949 1.000 22.40433 13 ASN B C 1
ATOM 2237 O O . ASN B 1 13 ? 26.64078 22.50625 58.08277 1.000 23.96945 13 ASN B O 1
ATOM 2242 N N . LEU B 1 14 ? 26.36162 24.74141 58.05394 1.000 21.74383 14 LEU B N 1
ATOM 2243 C CA . LEU B 1 14 ? 26.23732 24.76463 56.60167 1.000 22.00044 14 LEU B CA 1
ATOM 2244 C C . LEU B 1 14 ? 27.55660 24.41241 55.93341 1.000 22.53692 14 LEU B C 1
ATOM 2245 O O . LEU B 1 14 ? 27.55953 23.80285 54.85710 1.000 26.01826 14 LEU B O 1
ATOM 2250 N N . PHE B 1 15 ? 28.67885 24.78503 56.54818 1.000 24.71155 15 PHE B N 1
ATOM 2251 C CA . PHE B 1 15 ? 29.96677 24.18914 56.22300 1.000 20.96537 15 PHE B CA 1
ATOM 2252 C C . PHE B 1 15 ? 30.76417 24.04726 57.51227 1.000 22.16392 15 PHE B C 1
ATOM 2253 O O . PHE B 1 15 ? 30.41166 24.61734 58.54871 1.000 21.67171 15 PHE B O 1
ATOM 2261 N N . LEU B 1 16 ? 31.84126 23.26626 57.43944 1.000 23.09263 16 LEU B N 1
ATOM 2262 C CA . LEU B 1 16 ? 32.67633 22.99886 58.61290 1.000 23.56162 16 LEU B CA 1
ATOM 2263 C C . LEU B 1 16 ? 34.06470 22.60623 58.13143 1.000 22.24809 16 LEU B C 1
ATOM 2264 O O . LEU B 1 16 ? 34.22622 21.58575 57.46072 1.000 22.85250 16 LEU B O 1
ATOM 2269 N N . TYR B 1 17 ? 35.06129 23.39191 58.49288 1.000 21.13755 17 TYR B N 1
ATOM 2270 C CA . TYR B 1 17 ? 36.44365 23.13600 58.11750 1.000 19.18411 17 TYR B CA 1
ATOM 2271 C C . TYR B 1 17 ? 37.30435 23.04136 59.36671 1.000 18.46510 17 TYR B C 1
ATOM 2272 O O . TYR B 1 17 ? 37.12026 23.80857 60.31714 1.000 23.22600 17 TYR B O 1
ATOM 2281 N N . ILE B 1 18 ? 38.21634 22.07743 59.36979 1.000 22.50922 18 ILE B N 1
ATOM 2282 C CA . ILE B 1 18 ? 39.11076 21.83614 60.49734 1.000 21.08283 18 ILE B CA 1
ATOM 2283 C C . ILE B 1 18 ? 40.48117 22.39538 60.13756 1.000 23.47697 18 ILE B C 1
ATOM 2284 O O . ILE B 1 18 ? 41.15849 21.89664 59.23240 1.000 23.20864 18 ILE B O 1
ATOM 2289 N N . THR B 1 19 ? 40.89070 23.44268 60.84589 1.000 21.67400 19 THR B N 1
ATOM 2290 C CA . THR B 1 19 ? 42.07212 24.20144 60.45778 1.000 22.14059 19 THR B CA 1
ATOM 2291 C C . THR B 1 19 ? 43.32453 23.80426 61.21889 1.000 25.11279 19 THR B C 1
ATOM 2292 O O . THR B 1 19 ? 44.43137 24.10841 60.76128 1.000 23.10636 19 THR B O 1
ATOM 2296 N N . GLY B 1 20 ? 43.19452 23.13067 62.35207 1.000 24.07408 20 GLY B N 1
ATOM 2297 C CA . GLY B 1 20 ? 44.38595 22.73857 63.08775 1.000 21.03026 20 GLY B CA 1
ATOM 2298 C C . GLY B 1 20 ? 44.00269 21.93494 64.30687 1.000 24.42899 20 GLY B C 1
ATOM 2299 O O . GLY B 1 20 ? 42.82379 21.81293 64.66283 1.000 22.84989 20 GLY B O 1
ATOM 2300 N N . GLN B 1 21 ? 45.02163 21.35252 64.92416 1.000 20.94878 21 GLN B N 1
ATOM 2301 C CA . GLN B 1 21 ? 44.85162 20.63751 66.17880 1.000 22.31687 21 GLN B CA 1
ATOM 2302 C C . GLN B 1 21 ? 45.98396 21.02336 67.11097 1.000 24.26635 21 GLN B C 1
ATOM 2303 O O . GLN B 1 21 ? 47.14956 20.97483 66.71035 1.000 23.76300 21 GLN B O 1
ATOM 2309 N N . ARG B 1 22 ? 45.64343 21.40020 68.34467 1.000 21.84494 22 ARG B N 1
ATOM 2310 C CA . ARG B 1 22 ? 46.63959 21.74363 69.34585 1.000 22.51388 22 ARG B CA 1
ATOM 2311 C C . ARG B 1 22 ? 47.23139 20.48367 69.96885 1.000 23.72463 22 ARG B C 1
ATOM 2312 O O . ARG B 1 22 ? 46.69800 19.37820 69.84353 1.000 23.32712 22 ARG B O 1
ATOM 2320 N N . ALA B 1 23 ? 48.33012 20.67702 70.69932 1.000 23.70080 23 ALA B N 1
ATOM 2321 C CA . ALA B 1 23 ? 48.96909 19.56322 71.38852 1.000 25.20262 23 ALA B CA 1
ATOM 2322 C C . ALA B 1 23 ? 48.02743 18.88259 72.37171 1.000 28.71411 23 ALA B C 1
ATOM 2323 O O . ALA B 1 23 ? 48.17853 17.68288 72.63548 1.000 26.81175 23 ALA B O 1
ATOM 2325 N N . ASP B 1 24 ? 47.04893 19.60752 72.92487 1.000 26.33081 24 ASP B N 1
ATOM 2326 C CA . ASP B 1 24 ? 46.17135 18.95009 73.88894 1.000 23.05600 24 ASP B CA 1
ATOM 2327 C C . ASP B 1 24 ? 45.04217 18.18067 73.21558 1.000 29.08694 24 ASP B C 1
ATOM 2328 O O . ASP B 1 24 ? 44.20499 17.60749 73.91801 1.000 23.75503 24 ASP B O 1
ATOM 2333 N N . GLY B 1 25 ? 44.99720 18.15657 71.88283 1.000 25.93251 25 GLY B N 1
ATOM 2334 C CA . GLY B 1 25 ? 43.98467 17.43457 71.14636 1.000 23.79459 25 GLY B CA 1
ATOM 2335 C C . GLY B 1 25 ? 42.85489 18.28599 70.61282 1.000 23.25620 25 GLY B C 1
ATOM 2336 O O . GLY B 1 25 ? 42.06578 17.79338 69.80088 1.000 24.04875 25 GLY B O 1
ATOM 2337 N N . TYR B 1 26 ? 42.74304 19.54101 71.04150 1.000 22.93799 26 TYR B N 1
ATOM 2338 C CA . TYR B 1 26 ? 41.61618 20.37799 70.63348 1.000 21.45581 26 TYR B CA 1
ATOM 2339 C C . TYR B 1 26 ? 41.75267 20.85084 69.18755 1.000 21.35684 26 TYR B C 1
ATOM 2340 O O . TYR B 1 26 ? 42.83601 21.25402 68.75654 1.000 22.40928 26 TYR B O 1
ATOM 2349 N N . HIS B 1 27 ? 40.63727 20.82616 68.44582 1.000 21.75279 27 HIS B N 1
ATOM 2350 C CA . HIS B 1 27 ? 40.60789 21.22488 67.03792 1.000 20.68582 27 HIS B CA 1
ATOM 2351 C C . HIS B 1 27 ? 40.04143 22.62777 66.87380 1.000 23.10772 27 HIS B C 1
ATOM 2352 O O . HIS B 1 27 ? 38.98342 22.93773 67.42293 1.000 25.04831 27 HIS B O 1
ATOM 2359 N N . THR B 1 28 ? 40.72586 23.45663 66.08485 1.000 22.77222 28 THR B N 1
ATOM 2360 C CA . THR B 1 28 ? 40.18503 24.73866 65.65828 1.000 19.66654 28 THR B CA 1
ATOM 2361 C C . THR B 1 28 ? 39.38420 24.54662 64.37460 1.000 24.83889 28 THR B C 1
ATOM 2362 O O . THR B 1 28 ? 39.75583 23.74251 63.51217 1.000 24.11874 28 THR B O 1
ATOM 2366 N N . LEU B 1 29 ? 38.26635 25.26800 64.27001 1.000 23.01517 29 LEU B N 1
ATOM 2367 C CA . LEU B 1 29 ? 37.33836 25.12685 63.15580 1.000 20.63425 29 LEU B CA 1
ATOM 2368 C C . LEU B 1 29 ? 37.07867 26.48332 62.51464 1.000 22.73976 29 LEU B C 1
ATOM 2369 O O . LEU B 1 29 ? 37.23367 27.53545 63.13562 1.000 25.93708 29 LEU B O 1
ATOM 2374 N N . GLN B 1 30 ? 36.67220 26.44443 61.25018 1.000 20.54050 30 GLN B N 1
ATOM 2375 C CA . GLN B 1 30 ? 35.95565 27.54143 60.61439 1.000 18.11320 30 GLN B CA 1
ATOM 2376 C C . GLN B 1 30 ? 34.62206 26.96434 60.16233 1.000 22.82239 30 GLN B C 1
ATOM 2377 O O . GLN B 1 30 ? 34.59659 26.02293 59.36098 1.000 21.38733 30 GLN B O 1
ATOM 2383 N N . THR B 1 31 ? 33.52217 27.51073 60.67709 1.000 22.24261 31 THR B N 1
ATOM 2384 C CA . THR B 1 31 ? 32.22319 26.89303 60.45730 1.000 21.94128 31 THR B CA 1
ATOM 2385 C C . THR B 1 31 ? 31.13635 27.95673 60.39537 1.000 22.34104 31 THR B C 1
ATOM 2386 O O . THR B 1 31 ? 31.24922 29.02366 61.00681 1.000 22.83883 31 THR B O 1
ATOM 2390 N N . LEU B 1 32 ? 30.07980 27.64797 59.64253 1.000 23.50276 32 LEU B N 1
ATOM 2391 C CA . LEU B 1 32 ? 28.96318 28.55223 59.40291 1.000 23.68436 32 LEU B CA 1
ATOM 2392 C C . LEU B 1 32 ? 27.69866 27.96138 60.01186 1.000 25.18863 32 LEU B C 1
ATOM 2393 O O . LEU B 1 32 ? 27.31239 26.83662 59.67947 1.000 24.68598 32 LEU B O 1
ATOM 2398 N N . PHE B 1 33 ? 27.05416 28.72613 60.88467 1.000 22.96302 33 PHE B N 1
ATOM 2399 C CA . PHE B 1 33 ? 25.88008 28.28687 61.62702 1.000 26.14760 33 PHE B CA 1
ATOM 2400 C C . PHE B 1 33 ? 24.62798 28.94923 61.07015 1.000 25.93329 33 PHE B C 1
ATOM 2401 O O . PHE B 1 33 ? 24.61157 30.15952 60.83853 1.000 26.40029 33 PHE B O 1
ATOM 2409 N N . GLN B 1 34 ? 23.57126 28.16535 60.89780 1.000 26.80946 34 GLN B N 1
ATOM 2410 C CA . GLN B 1 34 ? 22.23019 28.70320 60.71956 1.000 22.41496 34 GLN B CA 1
ATOM 2411 C C . GLN B 1 34 ? 21.28676 27.95000 61.64251 1.000 24.83408 34 GLN B C 1
ATOM 2412 O O . GLN B 1 34 ? 21.48836 26.75859 61.89561 1.000 25.13437 34 GLN B O 1
ATOM 2418 N N . PHE B 1 35 ? 20.28372 28.64794 62.17851 1.000 21.88036 35 PHE B N 1
ATOM 2419 C CA . PHE B 1 35 ? 19.35172 27.96384 63.05497 1.000 22.37822 35 PHE B CA 1
ATOM 2420 C C . PHE B 1 35 ? 18.25563 27.30339 62.22281 1.000 22.56984 35 PHE B C 1
ATOM 2421 O O . PHE B 1 35 ? 18.05275 27.63245 61.05337 1.000 22.83596 35 PHE B O 1
ATOM 2429 N N . LEU B 1 36 ? 17.56371 26.34327 62.83376 1.000 24.16259 36 LEU B N 1
ATOM 2430 C CA . LEU B 1 36 ? 16.34464 25.77112 62.27455 1.000 23.56277 36 LEU B CA 1
ATOM 2431 C C . LEU B 1 36 ? 15.14854 26.25603 63.08024 1.000 32.49863 36 LEU B C 1
ATOM 2432 O O . LEU B 1 36 ? 15.24494 26.45024 64.29406 1.000 27.88628 36 LEU B O 1
ATOM 2437 N N . ASP B 1 37 ? 14.02092 26.45614 62.39981 1.000 27.43510 37 ASP B N 1
ATOM 2438 C CA . ASP B 1 37 ? 12.76985 26.78697 63.08542 1.000 29.59477 37 ASP B CA 1
ATOM 2439 C C . ASP B 1 37 ? 12.13872 25.49374 63.60017 1.000 36.81992 37 ASP B C 1
ATOM 2440 O O . ASP B 1 37 ? 11.07113 25.05247 63.16603 1.000 30.82101 37 ASP B O 1
ATOM 2445 N N . TYR B 1 38 ? 12.83009 24.88724 64.56166 1.000 27.34604 38 TYR B N 1
ATOM 2446 C CA . TYR B 1 38 ? 12.52273 23.54926 65.04245 1.000 24.40189 38 TYR B CA 1
ATOM 2447 C C . TYR B 1 38 ? 13.43540 23.26356 66.22099 1.000 26.05516 38 TYR B C 1
ATOM 2448 O O . TYR B 1 38 ? 14.63683 23.51956 66.13536 1.000 25.99820 38 TYR B O 1
ATOM 2457 N N . GLY B 1 39 ? 12.88174 22.73809 67.30765 1.000 28.06209 39 GLY B N 1
ATOM 2458 C CA . GLY B 1 39 ? 13.74757 22.38360 68.41910 1.000 27.53232 39 GLY B CA 1
ATOM 2459 C C . GLY B 1 39 ? 12.95453 22.05459 69.67036 1.000 30.32789 39 GLY B C 1
ATOM 2460 O O . GLY B 1 39 ? 11.78824 21.66517 69.60306 1.000 27.52004 39 GLY B O 1
ATOM 2461 N N . ASP B 1 40 ? 13.63372 22.20658 70.80431 1.000 23.12651 40 ASP B N 1
ATOM 2462 C CA . ASP B 1 40 ? 13.06637 21.88869 72.10410 1.000 28.36334 40 ASP B CA 1
ATOM 2463 C C . ASP B 1 40 ? 12.32298 23.09565 72.67565 1.000 28.13245 40 ASP B C 1
ATOM 2464 O O . ASP B 1 40 ? 12.52472 24.24128 72.26568 1.000 27.48831 40 ASP B O 1
ATOM 2469 N N . THR B 1 41 ? 11.45768 22.82135 73.64854 1.000 28.11874 41 THR B N 1
ATOM 2470 C CA . THR B 1 41 ? 10.79034 23.86134 74.41623 1.000 24.25494 41 THR B CA 1
ATOM 2471 C C . THR B 1 41 ? 11.05131 23.59826 75.89142 1.000 24.76343 41 THR B C 1
ATOM 2472 O O . THR B 1 41 ? 10.79616 22.49260 76.38069 1.000 29.93880 41 THR B O 1
ATOM 2476 N N . LEU B 1 42 ? 11.58767 24.59390 76.58615 1.000 25.39812 42 LEU B N 1
ATOM 2477 C CA . LEU B 1 42 ? 11.88414 24.47592 78.00574 1.000 27.36419 42 LEU B CA 1
ATOM 2478 C C . LEU B 1 42 ? 10.82147 25.21797 78.79730 1.000 31.16267 42 LEU B C 1
ATOM 2479 O O . LEU B 1 42 ? 10.31004 26.25112 78.35669 1.000 27.85953 42 LEU B O 1
ATOM 2484 N N . THR B 1 43 ? 10.48779 24.68266 79.95821 1.000 25.73870 43 THR B N 1
ATOM 2485 C CA . THR B 1 43 ? 9.63259 25.36620 80.91380 1.000 27.35999 43 THR B CA 1
ATOM 2486 C C . THR B 1 43 ? 10.52146 25.74775 82.08672 1.000 27.01985 43 THR B C 1
ATOM 2487 O O . THR B 1 43 ? 11.17265 24.87976 82.67548 1.000 31.88964 43 THR B O 1
ATOM 2491 N N . ILE B 1 44 ? 10.59398 27.03813 82.38995 1.000 24.13893 44 ILE B N 1
ATOM 2492 C CA . ILE B 1 44 ? 11.50965 27.54269 83.40597 1.000 29.69487 44 ILE B CA 1
ATOM 2493 C C . ILE B 1 44 ? 10.68070 28.34944 84.39257 1.000 34.10409 44 ILE B C 1
ATOM 2494 O O . ILE B 1 44 ? 10.25597 29.46825 84.08017 1.000 34.42485 44 ILE B O 1
ATOM 2499 N N . GLU B 1 45 ? 10.43984 27.77984 85.57625 1.000 30.55333 45 GLU B N 1
ATOM 2500 C CA . GLU B 1 45 ? 9.58803 28.39359 86.59236 1.000 36.91124 45 GLU B CA 1
ATOM 2501 C C . GLU B 1 45 ? 10.44035 28.89441 87.75205 1.000 36.47808 45 GLU B C 1
ATOM 2502 O O . GLU B 1 45 ? 10.96247 28.07783 88.52738 1.000 34.61844 45 GLU B O 1
ATOM 2508 N N . PRO B 1 46 ? 10.61413 30.20783 87.90630 1.000 37.95867 46 PRO B N 1
ATOM 2509 C CA . PRO B 1 46 ? 11.50178 30.72830 88.95437 1.000 44.08996 46 PRO B CA 1
ATOM 2510 C C . PRO B 1 46 ? 11.07606 30.30697 90.35481 1.000 32.99249 46 PRO B C 1
ATOM 2511 O O . PRO B 1 46 ? 9.89752 30.07458 90.63309 1.000 34.34754 46 PRO B O 1
ATOM 2515 N N . ARG B 1 47 ? 12.06621 30.22792 91.24483 1.000 34.06693 47 ARG B N 1
ATOM 2516 C CA . ARG B 1 47 ? 11.86835 29.88444 92.64544 1.000 35.93608 47 ARG B CA 1
ATOM 2517 C C . ARG B 1 47 ? 12.58516 30.91137 93.51194 1.000 35.28234 47 ARG B C 1
ATOM 2518 O O . ARG B 1 47 ? 13.56021 31.53625 93.08292 1.000 38.41123 47 ARG B O 1
ATOM 2526 N N . THR B 1 48 ? 12.10230 31.08379 94.74561 1.000 37.18216 48 THR B N 1
ATOM 2527 C CA . THR B 1 48 ? 12.68962 32.05302 95.66398 1.000 38.37105 48 THR B CA 1
ATOM 2528 C C . THR B 1 48 ? 13.34517 31.39297 96.87105 1.000 41.13733 48 THR B C 1
ATOM 2529 O O . THR B 1 48 ? 13.73322 32.09512 97.80860 1.000 40.21160 48 THR B O 1
ATOM 2533 N N . ASP B 1 49 ? 13.47699 30.06503 96.87307 1.000 47.33628 49 ASP B N 1
ATOM 2534 C CA . ASP B 1 49 ? 14.09229 29.33218 97.97525 1.000 42.12080 49 ASP B CA 1
ATOM 2535 C C . ASP B 1 49 ? 15.49045 28.82938 97.63044 1.000 46.42978 49 ASP B C 1
ATOM 2536 O O . ASP B 1 49 ? 16.01887 27.95556 98.32421 1.000 50.10823 49 ASP B O 1
ATOM 2541 N N . GLY B 1 50 ? 16.09059 29.34935 96.56262 1.000 39.39637 50 GLY B N 1
ATOM 2542 C CA . GLY B 1 50 ? 17.42684 28.95288 96.16968 1.000 42.19643 50 GLY B CA 1
ATOM 2543 C C . GLY B 1 50 ? 17.55782 27.52699 95.69304 1.000 43.91891 50 GLY B C 1
ATOM 2544 O O . GLY B 1 50 ? 18.67736 27.01883 95.61579 1.000 42.68006 50 GLY B O 1
ATOM 2545 N N . GLN B 1 51 ? 16.45041 26.86596 95.37750 1.000 45.17664 51 GLN B N 1
ATOM 2546 C CA . GLN B 1 51 ? 16.45135 25.48079 94.93294 1.000 40.76588 51 GLN B CA 1
ATOM 2547 C C . GLN B 1 51 ? 16.44701 25.42595 93.40830 1.000 44.58567 51 GLN B C 1
ATOM 2548 O O . GLN B 1 51 ? 15.74690 26.20013 92.75078 1.000 35.06679 51 GLN B O 1
ATOM 2554 N N . LEU B 1 52 ? 17.22314 24.49927 92.85274 1.000 39.85460 52 LEU B N 1
ATOM 2555 C CA . LEU B 1 52 ? 17.30676 24.30957 91.40937 1.000 33.13706 52 LEU B CA 1
ATOM 2556 C C . LEU B 1 52 ? 17.06469 22.84041 91.11098 1.000 36.93538 52 LEU B C 1
ATOM 2557 O O . LEU B 1 52 ? 17.76870 21.97494 91.64164 1.000 42.58605 52 LEU B O 1
ATOM 2562 N N . ARG B 1 53 ? 16.07525 22.55609 90.26937 1.000 31.75248 53 ARG B N 1
ATOM 2563 C CA . ARG B 1 53 ? 15.66981 21.18338 90.01509 1.000 30.84109 53 ARG B CA 1
ATOM 2564 C C . ARG B 1 53 ? 15.30089 21.00761 88.55075 1.000 33.79883 53 ARG B C 1
ATOM 2565 O O . ARG B 1 53 ? 14.57730 21.82866 87.98117 1.000 31.33660 53 ARG B O 1
ATOM 2573 N N . LEU B 1 54 ? 15.79178 19.92752 87.95367 1.000 28.03589 54 LEU B N 1
ATOM 2574 C CA . LEU B 1 54 ? 15.29670 19.45731 86.66523 1.000 25.02008 54 LEU B CA 1
ATOM 2575 C C . LEU B 1 54 ? 14.16316 18.47539 86.93154 1.000 30.50701 54 LEU B C 1
ATOM 2576 O O . LEU B 1 54 ? 14.38241 17.40208 87.50348 1.000 36.80466 54 LEU B O 1
ATOM 2581 N N . LEU B 1 55 ? 12.94892 18.85059 86.53363 1.000 30.00632 55 LEU B N 1
ATOM 2582 C CA . LEU B 1 55 ? 11.77771 18.01298 86.76821 1.000 35.25016 55 LEU B CA 1
ATOM 2583 C C . LEU B 1 55 ? 11.64102 16.89180 85.75528 1.000 41.37401 55 LEU B C 1
ATOM 2584 O O . LEU B 1 55 ? 10.95276 15.90200 86.03114 1.000 38.50807 55 LEU B O 1
ATOM 2589 N N . THR B 1 56 ? 12.24844 17.03640 84.58379 1.000 36.14477 56 THR B N 1
ATOM 2590 C CA . THR B 1 56 ? 12.10220 16.06467 83.50158 1.000 29.80972 56 THR B CA 1
ATOM 2591 C C . THR B 1 56 ? 13.48575 15.55597 83.11759 1.000 34.45205 56 THR B C 1
ATOM 2592 O O . THR B 1 56 ? 14.28392 16.32317 82.55457 1.000 34.61608 56 THR B O 1
ATOM 2596 N N . PRO B 1 57 ? 13.84552 14.30862 83.41139 1.000 40.63967 57 PRO B N 1
ATOM 2597 C CA . PRO B 1 57 ? 15.17806 13.85072 83.01579 1.000 40.60160 57 PRO B CA 1
ATOM 2598 C C . PRO B 1 57 ? 15.26131 13.64477 81.51663 1.000 33.28496 57 PRO B C 1
ATOM 2599 O O . PRO B 1 57 ? 14.26248 13.36622 80.84879 1.000 36.98225 57 PRO B O 1
ATOM 2603 N N . VAL B 1 58 ? 16.46670 13.81376 80.98879 1.000 34.57078 58 VAL B N 1
ATOM 2604 C CA . VAL B 1 58 ? 16.73244 13.50492 79.59649 1.000 34.33266 58 VAL B CA 1
ATOM 2605 C C . VAL B 1 58 ? 17.27246 12.08811 79.53715 1.000 31.26835 58 VAL B C 1
ATOM 2606 O O . VAL B 1 58 ? 18.26584 11.76914 80.19570 1.000 29.23517 58 VAL B O 1
ATOM 2610 N N . ALA B 1 59 ? 16.60081 11.24609 78.76337 1.000 32.21400 59 ALA B N 1
ATOM 2611 C CA . ALA B 1 59 ? 16.93577 9.83464 78.63780 1.000 42.91717 59 ALA B CA 1
ATOM 2612 C C . ALA B 1 59 ? 18.43924 9.62340 78.53331 1.000 29.33214 59 ALA B C 1
ATOM 2613 O O . ALA B 1 59 ? 19.08473 10.11472 77.60535 1.000 31.44922 59 ALA B O 1
ATOM 2615 N N . GLY B 1 60 ? 18.99269 8.89468 79.49492 1.000 30.82868 60 GLY B N 1
ATOM 2616 C CA . GLY B 1 60 ? 20.38291 8.50503 79.46291 1.000 33.82852 60 GLY B CA 1
ATOM 2617 C C . GLY B 1 60 ? 21.34424 9.47600 80.10829 1.000 36.70556 60 GLY B C 1
ATOM 2618 O O . GLY B 1 60 ? 22.51802 9.12725 80.28724 1.000 36.43183 60 GLY B O 1
ATOM 2619 N N . VAL B 1 61 ? 20.89303 10.66612 80.47911 1.000 27.42667 61 VAL B N 1
ATOM 2620 C CA . VAL B 1 61 ? 21.77205 11.72706 80.96330 1.000 25.80406 61 VAL B CA 1
ATOM 2621 C C . VAL B 1 61 ? 21.56355 11.87342 82.46690 1.000 29.75375 61 VAL B C 1
ATOM 2622 O O . VAL B 1 61 ? 20.46675 12.25303 82.89730 1.000 30.79548 61 VAL B O 1
ATOM 2626 N N . PRO B 1 62 ? 22.56573 11.58978 83.29815 1.000 29.01832 62 PRO B N 1
ATOM 2627 C CA . PRO B 1 62 ? 22.43689 11.89302 84.72877 1.000 31.28152 62 PRO B CA 1
ATOM 2628 C C . PRO B 1 62 ? 22.14339 13.37301 84.92849 1.000 40.12028 62 PRO B C 1
ATOM 2629 O O . PRO B 1 62 ? 22.75945 14.23847 84.29968 1.000 33.58922 62 PRO B O 1
ATOM 2633 N N . ASP B 1 63 ? 21.19192 13.66002 85.82006 1.000 34.44494 63 ASP B N 1
ATOM 2634 C CA . ASP B 1 63 ? 20.68099 15.02363 85.93294 1.000 37.30403 63 ASP B CA 1
ATOM 2635 C C . ASP B 1 63 ? 21.79582 16.02515 86.22431 1.000 38.41990 63 ASP B C 1
ATOM 2636 O O . ASP B 1 63 ? 21.76843 17.15502 85.72029 1.000 35.15646 63 ASP B O 1
ATOM 2641 N N . GLU B 1 64 ? 22.79761 15.63186 87.01875 1.000 38.48749 64 GLU B N 1
ATOM 2642 C CA . GLU B 1 64 ? 23.88048 16.56226 87.32740 1.000 38.88699 64 GLU B CA 1
ATOM 2643 C C . GLU B 1 64 ? 24.81009 16.77565 86.14310 1.000 37.31892 64 GLU B C 1
ATOM 2644 O O . GLU B 1 64 ? 25.56968 17.75028 86.13491 1.000 33.35005 64 GLU B O 1
ATOM 2650 N N . GLU B 1 65 ? 24.79156 15.87203 85.16463 1.000 32.57735 65 GLU B N 1
ATOM 2651 C CA . GLU B 1 65 ? 25.53792 16.03485 83.92629 1.000 26.33181 65 GLU B CA 1
ATOM 2652 C C . GLU B 1 65 ? 24.72010 16.70633 82.83640 1.000 26.32633 65 GLU B C 1
ATOM 2653 O O . GLU B 1 65 ? 25.27399 17.04541 81.78320 1.000 28.49691 65 GLU B O 1
ATOM 2659 N N . ASN B 1 66 ? 23.41991 16.87624 83.05541 1.000 26.31922 66 ASN B N 1
ATOM 2660 C CA . ASN B 1 66 ? 22.57149 17.54340 82.08143 1.000 29.85840 66 ASN B CA 1
ATOM 2661 C C . ASN B 1 66 ? 23.05508 18.96863 81.87100 1.000 25.08853 66 ASN B C 1
ATOM 2662 O O . ASN B 1 66 ? 23.30747 19.70146 82.83295 1.000 26.26292 66 ASN B O 1
ATOM 2667 N N . LEU B 1 67 ? 23.16244 19.36735 80.60367 1.000 23.52902 67 LEU B N 1
ATOM 2668 C CA . LEU B 1 67 ? 23.62779 20.71219 80.29799 1.000 24.23913 67 LEU B CA 1
ATOM 2669 C C . LEU B 1 67 ? 22.67264 21.76688 80.83107 1.000 22.88752 67 LEU B C 1
ATOM 2670 O O . LEU B 1 67 ? 23.09528 22.89376 81.10431 1.000 26.24428 67 LEU B O 1
ATOM 2675 N N . ILE B 1 68 ? 21.38859 21.42817 80.99141 1.000 20.86830 68 ILE B N 1
ATOM 2676 C CA . ILE B 1 68 ? 20.44956 22.36564 81.61127 1.000 20.79959 68 ILE B CA 1
ATOM 2677 C C . ILE B 1 68 ? 20.90939 22.72094 83.02119 1.000 22.76572 68 ILE B C 1
ATOM 2678 O O . ILE B 1 68 ? 20.93594 23.89586 83.41816 1.000 26.22798 68 ILE B O 1
ATOM 2683 N N . VAL B 1 69 ? 21.25979 21.70224 83.80951 1.000 26.24815 69 VAL B N 1
ATOM 2684 C CA . VAL B 1 69 ? 21.65907 21.91829 85.20133 1.000 24.14036 69 VAL B CA 1
ATOM 2685 C C . VAL B 1 69 ? 23.03893 22.56978 85.27983 1.000 25.31246 69 VAL B C 1
ATOM 2686 O O . VAL B 1 69 ? 23.27896 23.46975 86.09806 1.000 23.81269 69 VAL B O 1
ATOM 2690 N N . ARG B 1 70 ? 23.97507 22.10469 84.45426 1.000 22.03969 70 ARG B N 1
ATOM 2691 C CA . ARG B 1 70 ? 25.30191 22.71203 84.41149 1.000 25.67638 70 ARG B CA 1
ATOM 2692 C C . ARG B 1 70 ? 25.22769 24.19134 84.04718 1.000 25.13336 70 ARG B C 1
ATOM 2693 O O . ARG B 1 70 ? 25.94763 25.01253 84.62362 1.000 22.98510 70 ARG B O 1
ATOM 2701 N N . ALA B 1 71 ? 24.35828 24.55322 83.09818 1.000 20.78225 71 ALA B N 1
ATOM 2702 C CA . ALA B 1 71 ? 24.21034 25.96014 82.72785 1.000 21.58060 71 ALA B CA 1
ATOM 2703 C C . ALA B 1 71 ? 23.66756 26.78285 83.89074 1.000 23.35791 71 ALA B C 1
ATOM 2704 O O . ALA B 1 71 ? 24.18079 27.86943 84.18821 1.000 23.98287 71 ALA B O 1
ATOM 2706 N N . ALA B 1 72 ? 22.61977 26.28439 84.55218 1.000 20.58373 72 ALA B N 1
ATOM 2707 C CA . ALA B 1 72 ? 22.04890 27.00657 85.68462 1.000 22.34207 72 ALA B CA 1
ATOM 2708 C C . ALA B 1 72 ? 23.07510 27.19352 86.78815 1.000 23.78048 72 ALA B C 1
ATOM 2709 O O . ALA B 1 72 ? 23.17446 28.27466 87.38201 1.000 27.50161 72 ALA B O 1
ATOM 2711 N N . ARG B 1 73 ? 23.84047 26.14602 87.08766 1.000 23.43679 73 ARG B N 1
ATOM 2712 C CA . ARG B 1 73 ? 24.77799 26.23421 88.20317 1.000 22.86028 73 ARG B CA 1
ATOM 2713 C C . ARG B 1 73 ? 25.97046 27.11601 87.86118 1.000 24.25096 73 ARG B C 1
ATOM 2714 O O . ARG B 1 73 ? 26.50342 27.79561 88.74361 1.000 26.89949 73 ARG B O 1
ATOM 2722 N N . LEU B 1 74 ? 26.39611 27.13251 86.59433 1.000 21.75129 74 LEU B N 1
ATOM 2723 C CA . LEU B 1 74 ? 27.45476 28.05633 86.19312 1.000 26.04349 74 LEU B CA 1
ATOM 2724 C C . LEU B 1 74 ? 26.99310 29.50457 86.28144 1.000 25.90674 74 LEU B C 1
ATOM 2725 O O . LEU B 1 74 ? 27.74124 30.37426 86.74957 1.000 26.58260 74 LEU B O 1
ATOM 2730 N N . LEU B 1 75 ? 25.77440 29.79343 85.81661 1.000 23.03744 75 LEU B N 1
ATOM 2731 C CA . LEU B 1 75 ? 25.26879 31.15557 85.93836 1.000 25.95805 75 LEU B CA 1
ATOM 2732 C C . LEU B 1 75 ? 25.16530 31.57492 87.40244 1.000 24.02594 75 LEU B C 1
ATOM 2733 O O . LEU B 1 75 ? 25.50601 32.70810 87.75493 1.000 27.22048 75 LEU B O 1
ATOM 2738 N N . MET B 1 76 ? 24.68901 30.67465 88.26638 1.000 26.30440 76 MET B N 1
ATOM 2739 C CA . MET B 1 76 ? 24.58293 30.99174 89.68617 1.000 29.29246 76 MET B CA 1
ATOM 2740 C C . MET B 1 76 ? 25.95128 31.32776 90.27375 1.000 32.20163 76 MET B C 1
ATOM 2741 O O . MET B 1 76 ? 26.08493 32.26630 91.06814 1.000 30.47639 76 MET B O 1
ATOM 2746 N N . HIS B 1 77 ? 26.97981 30.57860 89.87954 1.000 26.91402 77 HIS B N 1
ATOM 2747 C CA . HIS B 1 77 ? 28.33247 30.81634 90.38450 1.000 33.30249 77 HIS B CA 1
ATOM 2748 C C . HIS B 1 77 ? 28.88842 32.15225 89.89742 1.000 32.47891 77 HIS B C 1
ATOM 2749 O O . HIS B 1 77 ? 29.39373 32.95841 90.69120 1.000 30.34966 77 HIS B O 1
ATOM 2756 N N . ALA B 1 78 ? 28.82257 32.39610 88.58923 1.000 30.28526 78 ALA B N 1
ATOM 2757 C CA . ALA B 1 78 ? 29.38513 33.62469 88.03811 1.000 31.61623 78 ALA B CA 1
ATOM 2758 C C . ALA B 1 78 ? 28.64696 34.85216 88.55571 1.000 31.96966 78 ALA B C 1
ATOM 2759 O O . ALA B 1 78 ? 29.26768 35.87999 88.85394 1.000 28.86369 78 ALA B O 1
ATOM 2761 N N . ALA B 1 79 ? 27.31897 34.77068 88.65519 1.000 28.09563 79 ALA B N 1
ATOM 2762 C CA . ALA B 1 79 ? 26.55595 35.90478 89.16551 1.000 29.35940 79 ALA B CA 1
ATOM 2763 C C . ALA B 1 79 ? 26.83985 36.13315 90.64396 1.000 33.34908 79 ALA B C 1
ATOM 2764 O O . ALA B 1 79 ? 27.05224 37.27181 91.07472 1.000 35.13519 79 ALA B O 1
ATOM 2766 N N . SER B 1 80 ? 26.84644 35.06333 91.43812 1.000 30.50097 80 SER B N 1
ATOM 2767 C CA . SER B 1 80 ? 27.14479 35.21411 92.85807 1.000 31.14386 80 SER B CA 1
ATOM 2768 C C . SER B 1 80 ? 28.51550 35.84377 93.07091 1.000 33.34699 80 SER B C 1
ATOM 2769 O O . SER B 1 80 ? 28.66928 36.74741 93.90086 1.000 35.11138 80 SER B O 1
ATOM 2772 N N . GLU B 1 81 ? 29.52654 35.38931 92.32903 1.000 32.42021 81 GLU B N 1
ATOM 2773 C CA . GLU B 1 81 ? 30.87667 35.90354 92.54939 1.000 37.98571 81 GLU B CA 1
ATOM 2774 C C . GLU B 1 81 ? 31.01124 37.37480 92.17938 1.000 45.07591 81 GLU B C 1
ATOM 2775 O O . GLU B 1 81 ? 31.94674 38.03208 92.64778 1.000 42.54465 81 GLU B O 1
ATOM 2781 N N . SER B 1 82 ? 30.10932 37.90641 91.35270 1.000 37.02997 82 SER B N 1
ATOM 2782 C CA . SER B 1 82 ? 30.11797 39.31832 90.99412 1.000 31.96411 82 SER B CA 1
ATOM 2783 C C . SER B 1 82 ? 28.95151 40.07252 91.62508 1.000 36.44586 82 SER B C 1
ATOM 2784 O O . SER B 1 82 ? 28.60721 41.17095 91.17375 1.000 36.73047 82 SER B O 1
ATOM 2787 N N . ASP B 1 83 ? 28.33964 39.49737 92.66337 1.000 31.91797 83 ASP B N 1
ATOM 2788 C CA . ASP B 1 83 ? 27.29209 40.15921 93.44667 1.000 35.49823 83 ASP B CA 1
ATOM 2789 C C . ASP B 1 83 ? 26.08079 40.51224 92.59089 1.000 37.62603 83 ASP B C 1
ATOM 2790 O O . ASP B 1 83 ? 25.47244 41.57152 92.74600 1.000 37.94803 83 ASP B O 1
ATOM 2795 N N . ARG B 1 84 ? 25.71171 39.60364 91.69273 1.000 35.65347 84 ARG B N 1
ATOM 2796 C CA . ARG B 1 84 ? 24.59411 39.83808 90.79046 1.000 33.16796 84 ARG B CA 1
ATOM 2797 C C . ARG B 1 84 ? 23.54754 38.73756 90.89492 1.000 37.87505 84 ARG B C 1
ATOM 2798 O O . ARG B 1 84 ? 22.72058 38.58635 89.98846 1.000 34.05577 84 ARG B O 1
ATOM 2806 N N . LEU B 1 85 ? 23.55577 37.96805 91.97788 1.000 33.80222 85 LEU B N 1
ATOM 2807 C CA . LEU B 1 85 ? 22.55241 36.92486 92.14725 1.000 32.64210 85 LEU B CA 1
ATOM 2808 C C . LEU B 1 85 ? 21.65331 37.24407 93.33175 1.000 39.70969 85 LEU B C 1
ATOM 2809 O O . LEU B 1 85 ? 22.11214 37.20229 94.48588 1.000 34.56408 85 LEU B O 1
ATOM 2814 N N . PRO B 1 86 ? 20.38361 37.56882 93.10260 1.000 40.39337 86 PRO B N 1
ATOM 2815 C CA . PRO B 1 86 ? 19.47873 37.84659 94.22383 1.000 38.72148 86 PRO B CA 1
ATOM 2816 C C . PRO B 1 86 ? 19.34199 36.64455 95.14910 1.000 44.63264 86 PRO B C 1
ATOM 2817 O O . PRO B 1 86 ? 19.25691 35.49694 94.70544 1.000 37.78810 86 PRO B O 1
ATOM 2821 N N . ALA B 1 87 ? 19.31870 36.92697 96.45257 1.000 37.33574 87 ALA B N 1
ATOM 2822 C CA . ALA B 1 87 ? 19.18767 35.87691 97.45208 1.000 35.58323 87 ALA B CA 1
ATOM 2823 C C . ALA B 1 87 ? 17.97298 35.00586 97.16311 1.000 38.94938 87 ALA B C 1
ATOM 2824 O O . ALA B 1 87 ? 16.87371 35.50947 96.91382 1.000 36.28758 87 ALA B O 1
ATOM 2826 N N . GLY B 1 88 ? 18.17424 33.69148 97.19412 1.000 35.49990 88 GLY B N 1
ATOM 2827 C CA . GLY B 1 88 ? 17.09405 32.75846 96.97511 1.000 36.67388 88 GLY B CA 1
ATOM 2828 C C . GLY B 1 88 ? 16.81833 32.41191 95.52825 1.000 31.87303 88 GLY B C 1
ATOM 2829 O O . GLY B 1 88 ? 15.87256 31.65961 95.26024 1.000 36.54572 88 GLY B O 1
ATOM 2830 N N . SER B 1 89 ? 17.60341 32.92925 94.58889 1.000 35.44718 89 SER B N 1
ATOM 2831 C CA . SER B 1 89 ? 17.37340 32.61529 93.18403 1.000 36.73022 89 SER B CA 1
ATOM 2832 C C . SER B 1 89 ? 17.37459 31.10654 92.97997 1.000 38.13754 89 SER B C 1
ATOM 2833 O O . SER B 1 89 ? 18.28491 30.40651 93.42817 1.000 36.44023 89 SER B O 1
ATOM 2836 N N . GLY B 1 90 ? 16.32899 30.60319 92.33452 1.000 35.01662 90 GLY B N 1
ATOM 2837 C CA . GLY B 1 90 ? 16.22874 29.19462 92.02447 1.000 33.28762 90 GLY B CA 1
ATOM 2838 C C . GLY B 1 90 ? 15.30352 29.00860 90.84407 1.000 34.32741 90 GLY B C 1
ATOM 2839 O O . GLY B 1 90 ? 14.74794 29.97138 90.31009 1.000 31.60222 90 GLY B O 1
ATOM 2840 N N . ALA B 1 91 ? 15.14204 27.75584 90.43044 1.000 28.83079 91 ALA B N 1
ATOM 2841 C CA . ALA B 1 91 ? 14.23966 27.50151 89.31915 1.000 27.61914 91 ALA B CA 1
ATOM 2842 C C . ALA B 1 91 ? 13.88597 26.02819 89.27566 1.000 34.40373 91 ALA B C 1
ATOM 2843 O O . ALA B 1 91 ? 14.68477 25.16799 89.65733 1.000 32.27512 91 ALA B O 1
ATOM 2845 N N . ASP B 1 92 ? 12.67338 25.75997 88.80795 1.000 29.67749 92 ASP B N 1
ATOM 2846 C CA . ASP B 1 92 ? 12.23010 24.43074 88.40777 1.000 29.10996 92 ASP B CA 1
ATOM 2847 C C . ASP B 1 92 ? 12.19429 24.43095 86.88745 1.000 28.43053 92 ASP B C 1
ATOM 2848 O O . ASP B 1 92 ? 11.54514 25.29268 86.28827 1.000 32.03362 92 ASP B O 1
ATOM 2853 N N . ILE B 1 93 ? 12.91681 23.50090 86.26829 1.000 28.90329 93 ILE B N 1
ATOM 2854 C CA . ILE B 1 93 ? 13.06908 23.46555 84.81799 1.000 28.21701 93 ILE B CA 1
ATOM 2855 C C . ILE B 1 93 ? 12.59273 22.12436 84.28293 1.000 29.90920 93 ILE B C 1
ATOM 2856 O O . ILE B 1 93 ? 12.90364 21.07143 84.84955 1.000 28.23067 93 ILE B O 1
ATOM 2861 N N . SER B 1 94 ? 11.84383 22.17016 83.18171 1.000 30.00590 94 SER B N 1
ATOM 2862 C CA . SER B 1 94 ? 11.38621 20.99466 82.45914 1.000 28.62624 94 SER B CA 1
ATOM 2863 C C . SER B 1 94 ? 11.73023 21.20010 80.99277 1.000 23.69582 94 SER B C 1
ATOM 2864 O O . SER B 1 94 ? 11.89530 22.33207 80.53296 1.000 27.46635 94 SER B O 1
ATOM 2867 N N . ILE B 1 95 ? 11.86031 20.10841 80.25384 1.000 22.72240 95 ILE B N 1
ATOM 2868 C CA . ILE B 1 95 ? 12.11459 20.22186 78.82318 1.000 30.41564 95 ILE B CA 1
ATOM 2869 C C . ILE B 1 95 ? 11.23386 19.24124 78.06758 1.000 30.17492 95 ILE B C 1
ATOM 2870 O O . ILE B 1 95 ? 11.03297 18.10162 78.49973 1.000 30.13658 95 ILE B O 1
ATOM 2875 N N . ASP B 1 96 ? 10.68212 19.70897 76.95404 1.000 30.48854 96 ASP B N 1
ATOM 2876 C CA . ASP B 1 96 ? 10.03613 18.86506 75.95390 1.000 33.13604 96 ASP B CA 1
ATOM 2877 C C . ASP B 1 96 ? 11.04293 18.71908 74.82306 1.000 32.89332 96 ASP B C 1
ATOM 2878 O O . ASP B 1 96 ? 11.21386 19.62595 74.00736 1.000 36.40017 96 ASP B O 1
ATOM 2883 N N . LYS B 1 97 ? 11.73673 17.58905 74.80043 1.000 35.90746 97 LYS B N 1
ATOM 2884 C CA . LYS B 1 97 ? 12.88543 17.41308 73.92639 1.000 40.39021 97 LYS B CA 1
ATOM 2885 C C . LYS B 1 97 ? 12.43756 16.79071 72.61272 1.000 43.52000 97 LYS B C 1
ATOM 2886 O O . LYS B 1 97 ? 11.98316 15.64175 72.58598 1.000 49.18929 97 LYS B O 1
ATOM 2892 N N . ARG B 1 98 ? 12.56299 17.55246 71.52775 1.000 37.55505 98 ARG B N 1
ATOM 2893 C CA . ARG B 1 98 ? 12.20716 17.06616 70.20568 1.000 39.09848 98 ARG B CA 1
ATOM 2894 C C . ARG B 1 98 ? 13.41909 16.80101 69.32644 1.000 45.09372 98 ARG B C 1
ATOM 2895 O O . ARG B 1 98 ? 13.28043 16.13024 68.29944 1.000 45.46214 98 ARG B O 1
ATOM 2903 N N . LEU B 1 99 ? 14.60733 17.29580 69.71045 1.000 39.50556 99 LEU B N 1
ATOM 2904 C CA . LEU B 1 99 ? 15.86094 17.10168 69.00096 1.000 44.48475 99 LEU B CA 1
ATOM 2905 C C . LEU B 1 99 ? 16.58250 15.86493 69.52303 1.000 54.36716 99 LEU B C 1
ATOM 2906 O O . LEU B 1 99 ? 16.51774 15.55764 70.71736 1.000 58.28300 99 LEU B O 1
ATOM 2911 N N . PRO B 1 100 ? 17.28520 15.14169 68.65771 1.000 56.53582 100 PRO B N 1
ATOM 2912 C CA . PRO B 1 100 ? 18.07343 13.99562 69.11279 1.000 57.17994 100 PRO B CA 1
ATOM 2913 C C . PRO B 1 100 ? 19.43647 14.42025 69.64159 1.000 58.12229 100 PRO B C 1
ATOM 2914 O O . PRO B 1 100 ? 19.93606 15.51172 69.36119 1.000 64.03540 100 PRO B O 1
ATOM 2918 N N . MET B 1 101 ? 20.03160 13.52574 70.42381 1.000 55.99222 101 MET B N 1
ATOM 2919 C CA . MET B 1 101 ? 21.36710 13.73355 70.96161 1.000 60.74060 101 MET B CA 1
ATOM 2920 C C . MET B 1 101 ? 22.41919 13.10318 70.05815 1.000 58.41119 101 MET B C 1
ATOM 2921 O O . MET B 1 101 ? 22.15185 12.15462 69.31687 1.000 65.26853 101 MET B O 1
ATOM 2926 N N . GLY B 1 102 ? 23.63261 13.63809 70.14291 1.000 60.59472 102 GLY B N 1
ATOM 2927 C CA . GLY B 1 102 ? 24.72998 13.09841 69.34817 1.000 55.56198 102 GLY B CA 1
ATOM 2928 C C . GLY B 1 102 ? 24.42585 13.05637 67.86987 1.000 49.84809 102 GLY B C 1
ATOM 2929 O O . GLY B 1 102 ? 24.75217 12.07384 67.18976 1.000 49.32658 102 GLY B O 1
ATOM 2930 N N . GLY B 1 103 ? 23.79402 14.10483 67.35338 1.000 40.90372 103 GLY B N 1
ATOM 2931 C CA . GLY B 1 103 ? 23.40609 14.12239 65.95836 1.000 37.00032 103 GLY B CA 1
ATOM 2932 C C . GLY B 1 103 ? 23.98690 15.27860 65.17343 1.000 32.56133 103 GLY B C 1
ATOM 2933 O O . GLY B 1 103 ? 23.89597 15.30622 63.94162 1.000 36.34094 103 GLY B O 1
ATOM 2934 N N . GLY B 1 104 ? 24.58812 16.24210 65.86472 1.000 23.66286 104 GLY B N 1
ATOM 2935 C CA . GLY B 1 104 ? 25.12964 17.39885 65.19147 1.000 24.93345 104 GLY B CA 1
ATOM 2936 C C . GLY B 1 104 ? 24.15057 18.53084 64.98899 1.000 26.76629 104 GLY B C 1
ATOM 2937 O O . GLY B 1 104 ? 24.41411 19.41693 64.16935 1.000 26.33360 104 GLY B O 1
ATOM 2938 N N . LEU B 1 105 ? 23.02009 18.52036 65.68970 1.000 23.36575 105 LEU B N 1
ATOM 2939 C CA . LEU B 1 105 ? 22.09308 19.64318 65.67350 1.000 21.96608 105 LEU B CA 1
ATOM 2940 C C . LEU B 1 105 ? 22.30861 20.59794 66.83960 1.000 26.83194 105 LEU B C 1
ATOM 2941 O O . LEU B 1 105 ? 21.60016 21.60536 66.93617 1.000 25.66668 105 LEU B O 1
ATOM 2946 N N . GLY B 1 106 ? 23.25745 20.30142 67.72450 1.000 23.93850 106 GLY B N 1
ATOM 2947 C CA . GLY B 1 106 ? 23.58807 21.20365 68.81087 1.000 26.13692 106 GLY B CA 1
ATOM 2948 C C . GLY B 1 106 ? 22.53169 21.32278 69.88515 1.000 25.51255 106 GLY B C 1
ATOM 2949 O O . GLY B 1 106 ? 22.48162 22.34221 70.57655 1.000 26.64833 106 GLY B O 1
ATOM 2950 N N . GLY B 1 107 ? 21.69406 20.29822 70.05495 1.000 24.56080 107 GLY B N 1
ATOM 2951 C CA . GLY B 1 107 ? 20.58409 20.40615 70.99321 1.000 23.59562 107 GLY B CA 1
ATOM 2952 C C . GLY B 1 107 ? 21.03168 20.66894 72.41856 1.000 25.75472 107 GLY B C 1
ATOM 2953 O O . GLY B 1 107 ? 20.40091 21.44460 73.14787 1.000 23.83533 107 GLY B O 1
ATOM 2954 N N . GLY B 1 108 ? 22.11505 20.01690 72.84529 1.000 30.26563 108 GLY B N 1
ATOM 2955 C CA . GLY B 1 108 ? 22.60176 20.23724 74.19972 1.000 28.45051 108 GLY B CA 1
ATOM 2956 C C . GLY B 1 108 ? 23.12164 21.64888 74.39310 1.000 26.12070 108 GLY B C 1
ATOM 2957 O O . GLY B 1 108 ? 22.82159 22.30992 75.39304 1.000 25.56969 108 GLY B O 1
ATOM 2958 N N . SER B 1 109 ? 23.91482 22.13119 73.43691 1.000 21.48087 109 SER B N 1
ATOM 2959 C CA . SER B 1 109 ? 24.39237 23.50578 73.50789 1.000 22.13754 109 SER B CA 1
ATOM 2960 C C . SER B 1 109 ? 23.23360 24.49181 73.44376 1.000 24.63642 109 SER B C 1
ATOM 2961 O O . SER B 1 109 ? 23.24599 25.52320 74.12516 1.000 22.99549 109 SER B O 1
ATOM 2964 N N . SER B 1 110 ? 22.21853 24.19616 72.62688 1.000 22.26947 110 SER B N 1
ATOM 2965 C CA . SER B 1 110 ? 21.06133 25.08615 72.56471 1.000 21.06428 110 SER B CA 1
ATOM 2966 C C . SER B 1 110 ? 20.31683 25.12216 73.89408 1.000 18.12902 110 SER B C 1
ATOM 2967 O O . SER B 1 110 ? 19.90569 26.19410 74.35164 1.000 20.83260 110 SER B O 1
ATOM 2970 N N . ASN B 1 111 ? 20.12495 23.96043 74.52767 1.000 24.02321 111 ASN B N 1
ATOM 2971 C CA . ASN B 1 111 ? 19.50047 23.93958 75.85077 1.000 22.48797 111 ASN B CA 1
ATOM 2972 C C . ASN B 1 111 ? 20.28059 24.81240 76.82936 1.000 22.51102 111 ASN B C 1
ATOM 2973 O O . ASN B 1 111 ? 19.69822 25.60903 77.58195 1.000 21.16741 111 ASN B O 1
ATOM 2978 N N . ALA B 1 112 ? 21.60968 24.66432 76.84539 1.000 21.64568 112 ALA B N 1
ATOM 2979 C CA . ALA B 1 112 ? 22.41153 25.46946 77.76178 1.000 21.92042 112 ALA B CA 1
ATOM 2980 C C . ALA B 1 112 ? 22.25257 26.95588 77.47281 1.000 21.12469 112 ALA B C 1
ATOM 2981 O O . ALA B 1 112 ? 22.11803 27.76165 78.40219 1.000 22.61605 112 ALA B O 1
ATOM 2983 N N . ALA B 1 113 ? 22.27031 27.34023 76.19199 1.000 19.16608 113 ALA B N 1
ATOM 2984 C CA . ALA B 1 113 ? 22.13240 28.75232 75.84322 1.000 21.93091 113 ALA B CA 1
ATOM 2985 C C . ALA B 1 113 ? 20.79555 29.30524 76.32487 1.000 22.23383 113 ALA B C 1
ATOM 2986 O O . ALA B 1 113 ? 20.72861 30.38788 76.92000 1.000 21.01244 113 ALA B O 1
ATOM 2988 N N . THR B 1 114 ? 19.71649 28.57046 76.06770 1.000 22.09485 114 THR B N 1
ATOM 2989 C CA . THR B 1 114 ? 18.38636 29.02157 76.47410 1.000 19.00992 114 THR B CA 1
ATOM 2990 C C . THR B 1 114 ? 18.28866 29.19313 77.98714 1.000 20.93215 114 THR B C 1
ATOM 2991 O O . THR B 1 114 ? 17.69024 30.16216 78.47365 1.000 21.94391 114 THR B O 1
ATOM 2995 N N . VAL B 1 115 ? 18.85702 28.25279 78.74487 1.000 20.21450 115 VAL B N 1
ATOM 2996 C CA . VAL B 1 115 ? 18.83783 28.34350 80.20307 1.000 20.34808 115 VAL B CA 1
ATOM 2997 C C . VAL B 1 115 ? 19.62117 29.56167 80.67844 1.000 19.07210 115 VAL B C 1
ATOM 2998 O O . VAL B 1 115 ? 19.17370 30.29124 81.57032 1.000 21.92777 115 VAL B O 1
ATOM 3002 N N . LEU B 1 116 ? 20.79769 29.80424 80.09554 1.000 19.77132 116 LEU B N 1
ATOM 3003 C CA . LEU B 1 116 ? 21.59628 30.96291 80.49583 1.000 22.11847 116 LEU B CA 1
ATOM 3004 C C . LEU B 1 116 ? 20.83680 32.25823 80.25117 1.000 21.06143 116 LEU B C 1
ATOM 3005 O O . LEU B 1 116 ? 20.74475 33.11845 81.13267 1.000 22.64777 116 LEU B O 1
ATOM 3010 N N . VAL B 1 117 ? 20.30199 32.42106 79.03900 1.000 21.26633 117 VAL B N 1
ATOM 3011 C CA . VAL B 1 117 ? 19.60282 33.65304 78.69436 1.000 23.20999 117 VAL B CA 1
ATOM 3012 C C . VAL B 1 117 ? 18.32701 33.78737 79.51991 1.000 20.97065 117 VAL B C 1
ATOM 3013 O O . VAL B 1 117 ? 18.03220 34.85888 80.06950 1.000 24.16870 117 VAL B O 1
ATOM 3017 N N . ALA B 1 118 ? 17.57287 32.69319 79.65860 1.000 23.16643 118 ALA B N 1
ATOM 3018 C CA . ALA B 1 118 ? 16.29162 32.74592 80.36311 1.000 25.83776 118 ALA B CA 1
ATOM 3019 C C . ALA B 1 118 ? 16.46969 33.06876 81.84279 1.000 29.40079 118 ALA B C 1
ATOM 3020 O O . ALA B 1 118 ? 15.75273 33.91391 82.39147 1.000 25.84766 118 ALA B O 1
ATOM 3022 N N . LEU B 1 119 ? 17.40157 32.38692 82.51361 1.000 23.54643 119 LEU B N 1
ATOM 3023 C CA . LEU B 1 119 ? 17.58276 32.60510 83.94202 1.000 24.26791 119 LEU B CA 1
ATOM 3024 C C . LEU B 1 119 ? 18.21097 33.96484 84.21102 1.000 22.48000 119 LEU B C 1
ATOM 3025 O O . LEU B 1 119 ? 17.86497 34.63806 85.19176 1.000 23.71371 119 LEU B O 1
ATOM 3030 N N . ASN B 1 120 ? 19.15192 34.37956 83.36146 1.000 24.53736 120 ASN B N 1
ATOM 3031 C CA . ASN B 1 120 ? 19.70281 35.72265 83.49495 1.000 24.47521 120 ASN B CA 1
ATOM 3032 C C . ASN B 1 120 ? 18.58425 36.75786 83.46295 1.000 30.37719 120 ASN B C 1
ATOM 3033 O O . ASN B 1 120 ? 18.58023 37.71783 84.24823 1.000 31.31082 120 ASN B O 1
ATOM 3038 N N . HIS B 1 121 ? 17.60493 36.55399 82.58259 1.000 28.38838 121 HIS B N 1
ATOM 3039 C CA . HIS B 1 121 ? 16.48923 37.48487 82.47938 1.000 28.66041 121 HIS B CA 1
ATOM 3040 C C . HIS B 1 121 ? 15.53795 37.32954 83.65985 1.000 26.89849 121 HIS B C 1
ATOM 3041 O O . HIS B 1 121 ? 15.16796 38.31563 84.31107 1.000 32.18312 121 HIS B O 1
ATOM 3048 N N . LEU B 1 122 ? 15.13164 36.09462 83.95886 1.000 25.59926 122 LEU B N 1
ATOM 3049 C CA . LEU B 1 122 ? 14.10835 35.90377 84.98428 1.000 25.81692 122 LEU B CA 1
ATOM 3050 C C . LEU B 1 122 ? 14.60619 36.33455 86.35568 1.000 31.71735 122 LEU B C 1
ATOM 3051 O O . LEU B 1 122 ? 13.86606 36.96952 87.11694 1.000 29.89857 122 LEU B O 1
ATOM 3056 N N . TRP B 1 123 ? 15.85542 36.00002 86.69497 1.000 28.55110 123 TRP B N 1
ATOM 3057 C CA . TRP B 1 123 ? 16.40414 36.38485 87.98882 1.000 25.29425 123 TRP B CA 1
ATOM 3058 C C . TRP B 1 123 ? 16.82455 37.84507 88.01979 1.000 31.13709 123 TRP B C 1
ATOM 3059 O O . TRP B 1 123 ? 16.95016 38.42026 89.10660 1.000 36.90837 123 TRP B O 1
ATOM 3070 N N . GLY B 1 124 ? 17.05578 38.44726 86.85513 1.000 33.05024 124 GLY B N 1
ATOM 3071 C CA . GLY B 1 124 ? 17.51093 39.82017 86.79047 1.000 28.82727 124 GLY B CA 1
ATOM 3072 C C . GLY B 1 124 ? 18.97295 40.02508 87.11845 1.000 30.14956 124 GLY B C 1
ATOM 3073 O O . GLY B 1 124 ? 19.33616 41.09190 87.62250 1.000 33.46306 124 GLY B O 1
ATOM 3074 N N . CYS B 1 125 ? 19.83043 39.03468 86.84280 1.000 28.42992 125 CYS B N 1
ATOM 3075 C CA . CYS B 1 125 ? 21.25506 39.16783 87.16228 1.000 30.61927 125 CYS B CA 1
ATOM 3076 C C . CYS B 1 125 ? 21.93032 40.27303 86.35787 1.000 33.88864 125 CYS B C 1
ATOM 3077 O O . CYS B 1 125 ? 22.91751 40.85927 86.81740 1.000 31.11806 125 CYS B O 1
ATOM 3080 N N . GLY B 1 126 ? 21.45231 40.54308 85.14856 1.000 33.48997 126 GLY B N 1
ATOM 3081 C CA . GLY B 1 126 ? 22.00786 41.62825 84.36539 1.000 30.92882 126 GLY B CA 1
ATOM 3082 C C . GLY B 1 126 ? 23.31646 41.33535 83.67086 1.000 32.32473 126 GLY B C 1
ATOM 3083 O O . GLY B 1 126 ? 24.00470 42.27275 83.25394 1.000 30.42889 126 GLY B O 1
ATOM 3084 N N . LEU B 1 127 ? 23.69163 40.06825 83.53400 1.000 25.61465 127 LEU B N 1
ATOM 3085 C CA . LEU B 1 127 ? 24.88875 39.74828 82.77514 1.000 30.77143 127 LEU B CA 1
ATOM 3086 C C . LEU B 1 127 ? 24.67789 40.14393 81.32099 1.000 29.25520 127 LEU B C 1
ATOM 3087 O O . LEU B 1 127 ? 23.57342 40.01659 80.78532 1.000 28.78160 127 LEU B O 1
ATOM 3092 N N . SER B 1 128 ? 25.74000 40.63704 80.68439 1.000 32.70690 128 SER B N 1
ATOM 3093 C CA . SER B 1 128 ? 25.67933 41.03309 79.28628 1.000 32.62413 128 SER B CA 1
ATOM 3094 C C . SER B 1 128 ? 25.72854 39.80824 78.37761 1.000 32.47227 128 SER B C 1
ATOM 3095 O O . SER B 1 128 ? 26.11203 38.70993 78.78487 1.000 26.96510 128 SER B O 1
ATOM 3098 N N . GLU B 1 129 ? 25.36350 40.01880 77.11284 1.000 28.93018 129 GLU B N 1
ATOM 3099 C CA . GLU B 1 129 ? 25.45254 38.93780 76.13590 1.000 27.72103 129 GLU B CA 1
ATOM 3100 C C . GLU B 1 129 ? 26.88916 38.43718 75.99913 1.000 36.77970 129 GLU B C 1
ATOM 3101 O O . GLU B 1 129 ? 27.12975 37.22320 75.94975 1.000 25.12328 129 GLU B O 1
ATOM 3107 N N . ASP B 1 130 ? 27.86141 39.35797 75.97843 1.000 32.79574 130 ASP B N 1
ATOM 3108 C CA . ASP B 1 130 ? 29.26863 38.96246 75.97155 1.000 28.75400 130 ASP B CA 1
ATOM 3109 C C . ASP B 1 130 ? 29.59575 38.04685 77.14956 1.000 28.48142 130 ASP B C 1
ATOM 3110 O O . ASP B 1 130 ? 30.31484 37.05505 76.99311 1.000 28.65532 130 ASP B O 1
ATOM 3115 N N . GLU B 1 131 ? 29.10753 38.37980 78.34637 1.000 27.27591 131 GLU B N 1
ATOM 3116 C CA . GLU B 1 131 ? 29.41330 37.55354 79.51161 1.000 25.78421 131 GLU B CA 1
ATOM 3117 C C . GLU B 1 131 ? 28.77003 36.18038 79.40971 1.000 30.46017 131 GLU B C 1
ATOM 3118 O O . GLU B 1 131 ? 29.39820 35.16969 79.74900 1.000 24.08962 131 GLU B O 1
ATOM 3124 N N . LEU B 1 132 ? 27.51001 36.12559 78.97463 1.000 25.25254 132 LEU B N 1
ATOM 3125 C CA . LEU B 1 132 ? 26.83443 34.84066 78.82911 1.000 26.86557 132 LEU B CA 1
ATOM 3126 C C . LEU B 1 132 ? 27.49939 33.99181 77.75627 1.000 21.19401 132 LEU B C 1
ATOM 3127 O O . LEU B 1 132 ? 27.55673 32.76119 77.86916 1.000 24.51119 132 LEU B O 1
ATOM 3132 N N . ALA B 1 133 ? 27.97808 34.62252 76.68634 1.000 22.51031 133 ALA B N 1
ATOM 3133 C CA . ALA B 1 133 ? 28.64767 33.85150 75.64802 1.000 22.70325 133 ALA B CA 1
ATOM 3134 C C . ALA B 1 133 ? 29.98378 33.31734 76.15112 1.000 22.34405 133 ALA B C 1
ATOM 3135 O O . ALA B 1 133 ? 30.39386 32.20585 75.79684 1.000 25.11710 133 ALA B O 1
ATOM 3137 N N . THR B 1 134 ? 30.67117 34.09025 76.98575 1.000 24.21137 134 THR B N 1
ATOM 3138 C CA . THR B 1 134 ? 31.90561 33.60285 77.59895 1.000 29.63767 134 THR B CA 1
ATOM 3139 C C . THR B 1 134 ? 31.63992 32.43717 78.54505 1.000 22.72512 134 THR B C 1
ATOM 3140 O O . THR B 1 134 ? 32.36001 31.43059 78.51472 1.000 25.95084 134 THR B O 1
ATOM 3144 N N . LEU B 1 135 ? 30.62588 32.55192 79.40307 1.000 21.40858 135 LEU B N 1
ATOM 3145 C CA . LEU B 1 135 ? 30.23314 31.40806 80.21771 1.000 19.02090 135 LEU B CA 1
ATOM 3146 C C . LEU B 1 135 ? 29.86179 30.22132 79.33869 1.000 27.74741 135 LEU B C 1
ATOM 3147 O O . LEU B 1 135 ? 30.24424 29.07980 79.62512 1.000 24.21220 135 LEU B O 1
ATOM 3152 N N . GLY B 1 136 ? 29.12757 30.47105 78.25067 1.000 23.88408 136 GLY B N 1
ATOM 3153 C CA . GLY B 1 136 ? 28.63855 29.36988 77.43883 1.000 23.29064 136 GLY B CA 1
ATOM 3154 C C . GLY B 1 136 ? 29.74975 28.52218 76.85462 1.000 23.26581 136 GLY B C 1
ATOM 3155 O O . GLY B 1 136 ? 29.58987 27.30823 76.68370 1.000 23.29318 136 GLY B O 1
ATOM 3156 N N . LEU B 1 137 ? 30.88837 29.13971 76.54107 1.000 23.72101 137 LEU B N 1
ATOM 3157 C CA . LEU B 1 137 ? 32.00250 28.38282 75.97808 1.000 27.30344 137 LEU B CA 1
ATOM 3158 C C . LEU B 1 137 ? 32.46346 27.27852 76.92160 1.000 26.95789 137 LEU B C 1
ATOM 3159 O O . LEU B 1 137 ? 32.96488 26.24396 76.46491 1.000 26.28879 137 LEU B O 1
ATOM 3164 N N . GLN B 1 138 ? 32.29688 27.46450 78.23659 1.000 22.33289 138 GLN B N 1
ATOM 3165 C CA . GLN B 1 138 ? 32.67547 26.40244 79.16038 1.000 19.16933 138 GLN B CA 1
ATOM 3166 C C . GLN B 1 138 ? 31.71433 25.22535 79.11200 1.000 22.14055 138 GLN B C 1
ATOM 3167 O O . GLN B 1 138 ? 32.09816 24.11952 79.49967 1.000 24.59033 138 GLN B O 1
ATOM 3173 N N . LEU B 1 139 ? 30.49676 25.42108 78.60617 1.000 20.06779 139 LEU B N 1
ATOM 3174 C CA . LEU B 1 139 ? 29.48290 24.37244 78.63245 1.000 22.53801 139 LEU B CA 1
ATOM 3175 C C . LEU B 1 139 ? 29.46884 23.54226 77.35947 1.000 23.99761 139 LEU B C 1
ATOM 3176 O O . LEU B 1 139 ? 29.38302 22.30550 77.41204 1.000 24.41294 139 LEU B O 1
ATOM 3181 N N . GLY B 1 140 ? 29.54961 24.20121 76.21368 1.000 21.59297 140 GLY B N 1
ATOM 3182 C CA . GLY B 1 140 ? 29.48603 23.50491 74.94621 1.000 21.68518 140 GLY B CA 1
ATOM 3183 C C . GLY B 1 140 ? 30.07127 24.37605 73.85770 1.000 21.22762 140 GLY B C 1
ATOM 3184 O O . GLY B 1 140 ? 30.00063 25.60471 73.92669 1.000 22.03978 140 GLY B O 1
ATOM 3185 N N . ALA B 1 141 ? 30.62140 23.72187 72.83644 1.000 21.34910 141 ALA B N 1
ATOM 3186 C CA . ALA B 1 141 ? 31.37037 24.44709 71.81636 1.000 26.78774 141 ALA B CA 1
ATOM 3187 C C . ALA B 1 141 ? 30.50150 25.45833 71.07976 1.000 28.40918 141 ALA B C 1
ATOM 3188 O O . ALA B 1 141 ? 30.98994 26.52382 70.68969 1.000 27.90412 141 ALA B O 1
ATOM 3190 N N . ASP B 1 142 ? 29.21776 25.15640 70.89174 1.000 26.04836 142 ASP B N 1
ATOM 3191 C CA . ASP B 1 142 ? 28.31780 26.01191 70.12765 1.000 27.06436 142 ASP B CA 1
ATOM 3192 C C . ASP B 1 142 ? 27.44836 26.92846 70.97752 1.000 23.86421 142 ASP B C 1
ATOM 3193 O O . ASP B 1 142 ? 26.63723 27.66878 70.41183 1.000 23.68925 142 ASP B O 1
ATOM 3198 N N . VAL B 1 143 ? 27.59033 26.91887 72.30769 1.000 20.17352 143 VAL B N 1
ATOM 3199 C CA . VAL B 1 143 ? 26.71422 27.74225 73.14638 1.000 27.50799 143 VAL B CA 1
ATOM 3200 C C . VAL B 1 143 ? 26.77007 29.21372 72.73721 1.000 25.52232 143 VAL B C 1
ATOM 3201 O O . VAL B 1 143 ? 25.71218 29.86051 72.69125 1.000 24.95351 143 VAL B O 1
ATOM 3205 N N . P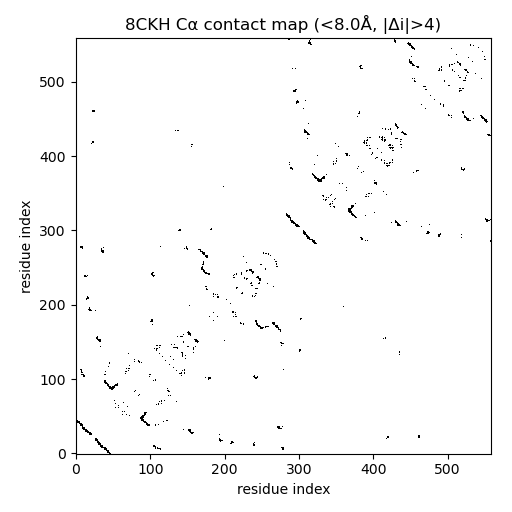RO B 1 144 ? 27.93014 29.79957 72.44319 1.000 23.93829 144 PRO B N 1
ATOM 3206 C CA . PRO B 1 144 ? 27.94341 31.23980 72.12185 1.000 22.19960 144 PRO B CA 1
ATOM 3207 C C . PRO B 1 144 ? 27.10222 31.61297 70.90911 1.000 23.50550 144 PRO B C 1
ATOM 3208 O O . PRO B 1 144 ? 26.47822 32.68054 70.91888 1.000 25.54625 144 PRO B O 1
ATOM 3212 N N . VAL B 1 145 ? 27.06427 30.78269 69.86093 1.000 22.12995 145 VAL B N 1
ATOM 3213 C CA . VAL B 1 145 ? 26.21861 31.12096 68.71616 1.000 21.45594 145 VAL B CA 1
ATOM 3214 C C . VAL B 1 145 ? 24.75314 31.17160 69.12965 1.000 21.88106 145 VAL B C 1
ATOM 3215 O O . VAL B 1 145 ? 24.01223 32.06532 68.70853 1.000 22.08671 145 VAL B O 1
ATOM 3219 N N . PHE B 1 146 ? 24.30953 30.21725 69.95971 1.000 22.33786 146 PHE B N 1
ATOM 3220 C CA . PHE B 1 146 ? 22.91326 30.22600 70.39033 1.000 22.31701 146 PHE B CA 1
ATOM 3221 C C . PHE B 1 146 ? 22.62908 31.38807 71.33266 1.000 23.09502 146 PHE B C 1
ATOM 3222 O O . PHE B 1 146 ? 21.51848 31.93409 71.33457 1.000 20.82965 146 PHE B O 1
ATOM 3230 N N . VAL B 1 147 ? 23.61734 31.78612 72.13261 1.000 19.95488 147 VAL B N 1
ATOM 3231 C CA . VAL B 1 147 ? 23.43270 32.90199 73.05347 1.000 21.34325 147 VAL B CA 1
ATOM 3232 C C . VAL B 1 147 ? 23.28115 34.21230 72.28776 1.000 26.48627 147 VAL B C 1
ATOM 3233 O O . VAL B 1 147 ? 22.39746 35.02567 72.58365 1.000 26.97585 147 VAL B O 1
ATOM 3237 N N . ARG B 1 148 ? 24.14808 34.44626 71.30237 1.000 22.91307 148 ARG B N 1
ATOM 3238 C CA . ARG B 1 148 ? 24.08428 35.70554 70.56860 1.000 23.66412 148 ARG B CA 1
ATOM 3239 C C . ARG B 1 148 ? 22.90919 35.73342 69.59638 1.000 27.38025 148 ARG B C 1
ATOM 3240 O O . ARG B 1 148 ? 22.38884 36.81126 69.29066 1.000 30.27457 148 ARG B O 1
ATOM 3248 N N . GLY B 1 149 ? 22.47405 34.57294 69.11417 1.000 24.49591 149 GLY B N 1
ATOM 3249 C CA . GLY B 1 149 ? 21.20321 34.47331 68.42094 1.000 21.90951 149 GLY B CA 1
ATOM 3250 C C . GLY B 1 149 ? 21.18283 34.81942 66.94753 1.000 27.87015 149 GLY B C 1
ATOM 3251 O O . GLY B 1 149 ? 20.09352 34.99138 66.38979 1.000 28.44689 149 GLY B O 1
ATOM 3252 N N . HIS B 1 150 ? 22.33725 34.90713 66.28276 1.000 23.40203 150 HIS B N 1
ATOM 3253 C CA . HIS B 1 150 ? 22.37632 35.22951 64.86149 1.000 24.53518 150 HIS B CA 1
ATOM 3254 C C . HIS B 1 150 ? 23.12334 34.14072 64.10220 1.000 21.89276 150 HIS B C 1
ATOM 3255 O O . HIS B 1 150 ? 24.09163 33.57355 64.61150 1.000 23.13332 150 HIS B O 1
ATOM 3262 N N . ALA B 1 151 ? 22.67182 33.83345 62.88888 1.000 24.56067 151 ALA B N 1
ATOM 3263 C CA . ALA B 1 151 ? 23.50802 33.03148 62.00691 1.000 26.15477 151 ALA B CA 1
ATOM 3264 C C . ALA B 1 151 ? 24.88501 33.67381 61.94183 1.000 25.99637 151 ALA B C 1
ATOM 3265 O O . ALA B 1 151 ? 25.00547 34.90070 61.90336 1.000 23.04106 151 ALA B O 1
ATOM 3267 N N . ALA B 1 152 ? 25.93045 32.84913 61.97728 1.000 27.46722 152 ALA B N 1
ATOM 3268 C CA . ALA B 1 152 ? 27.25168 33.41950 62.19727 1.000 27.59623 152 ALA B CA 1
ATOM 3269 C C . ALA B 1 152 ? 28.34664 32.51060 61.66295 1.000 25.69514 152 ALA B C 1
ATOM 3270 O O . ALA B 1 152 ? 28.20666 31.28550 61.63059 1.000 25.50714 152 ALA B O 1
ATOM 3272 N N . PHE B 1 153 ? 29.45257 33.13993 61.28583 1.000 24.69222 153 PHE B N 1
ATOM 3273 C CA . PHE B 1 153 ? 30.70132 32.45562 60.97408 1.000 27.20934 153 PHE B CA 1
ATOM 3274 C C . PHE B 1 153 ? 31.54602 32.39906 62.24149 1.000 26.04341 153 PHE B C 1
ATOM 3275 O O . PHE B 1 153 ? 31.83443 33.44000 62.84159 1.000 28.41657 153 PHE B O 1
ATOM 3283 N N . ALA B 1 154 ? 31.92324 31.19276 62.66112 1.000 22.66861 154 ALA B N 1
ATOM 3284 C CA . ALA B 1 154 ? 32.60455 30.98518 63.93273 1.000 22.61455 154 ALA B CA 1
ATOM 3285 C C . ALA B 1 154 ? 34.04556 30.54299 63.70263 1.000 25.46893 154 ALA B C 1
ATOM 3286 O O . ALA B 1 154 ? 34.30398 29.60215 62.94377 1.000 25.57020 154 ALA B O 1
ATOM 3288 N N . GLU B 1 155 ? 34.96856 31.21547 64.38800 1.000 25.64593 155 GLU B N 1
ATOM 3289 C CA . GLU B 1 155 ? 36.40791 31.05913 64.22751 1.000 23.91328 155 GLU B CA 1
ATOM 3290 C C . GLU B 1 155 ? 37.08508 31.01275 65.59216 1.000 28.23071 155 GLU B C 1
ATOM 3291 O O . GLU B 1 155 ? 36.41030 30.98899 66.62649 1.000 24.35406 155 GLU B O 1
ATOM 3297 N N . GLY B 1 156 ? 38.41183 31.03912 65.60523 1.000 29.33924 156 GLY B N 1
ATOM 3298 C CA . GLY B 1 156 ? 39.13406 31.00633 66.87085 1.000 23.77792 156 GLY B CA 1
ATOM 3299 C C . GLY B 1 156 ? 38.98398 29.64474 67.51661 1.000 26.36614 156 GLY B C 1
ATOM 3300 O O . GLY B 1 156 ? 39.16939 28.60521 66.87515 1.000 25.72892 156 GLY B O 1
ATOM 3301 N N . VAL B 1 157 ? 38.63403 29.63985 68.80224 1.000 22.95791 157 VAL B N 1
ATOM 3302 C CA . VAL B 1 157 ? 38.28934 28.40319 69.49103 1.000 22.19593 157 VAL B CA 1
ATOM 3303 C C . VAL B 1 157 ? 36.77992 28.36883 69.68272 1.000 29.22024 157 VAL B C 1
ATOM 3304 O O . VAL B 1 157 ? 36.26810 27.69167 70.58257 1.000 27.97629 157 VAL B O 1
ATOM 3308 N N . GLY B 1 158 ? 36.06198 29.10095 68.83043 1.000 25.29459 158 GLY B N 1
ATOM 3309 C CA . GLY B 1 158 ? 34.61608 29.15639 68.86472 1.000 26.21466 158 GLY B CA 1
ATOM 3310 C C . GLY B 1 158 ? 34.04803 30.43112 69.44903 1.000 30.45499 158 GLY B C 1
ATOM 3311 O O . GLY B 1 158 ? 32.82153 30.55530 69.54071 1.000 33.68076 158 GLY B O 1
ATOM 3312 N N . GLU B 1 159 ? 34.90202 31.38053 69.83954 1.000 25.27595 159 GLU B N 1
ATOM 3313 C CA . GLU B 1 159 ? 34.47864 32.62114 70.46937 1.000 32.64635 159 GLU B CA 1
ATOM 3314 C C . GLU B 1 159 ? 34.45435 33.79514 69.50364 1.000 32.05593 159 GLU B C 1
ATOM 3315 O O . GLU B 1 159 ? 33.85217 34.82806 69.82075 1.000 28.47763 159 GLU B O 1
ATOM 3321 N N . ILE B 1 160 ? 35.07428 33.65336 68.33636 1.000 24.35271 160 ILE B N 1
ATOM 3322 C CA . ILE B 1 160 ? 35.11216 34.71375 67.33689 1.000 23.71474 160 ILE B CA 1
ATOM 3323 C C . ILE B 1 160 ? 33.94844 34.47734 66.38539 1.000 29.09738 160 ILE B C 1
ATOM 3324 O O . ILE B 1 160 ? 33.99762 33.57313 65.54801 1.000 28.76864 160 ILE B O 1
ATOM 3329 N N . LEU B 1 161 ? 32.90506 35.29312 66.50927 1.000 25.22166 161 LEU B N 1
ATOM 3330 C CA . LEU B 1 161 ? 31.66024 35.11044 65.77276 1.000 24.41103 161 LEU B CA 1
ATOM 3331 C C . LEU B 1 161 ? 31.40216 36.32624 64.89560 1.000 29.54566 161 LEU B C 1
ATOM 3332 O O . LEU B 1 161 ? 31.44653 37.46267 65.37784 1.000 31.16367 161 LEU B O 1
ATOM 3337 N N . THR B 1 162 ? 31.14266 36.08468 63.61363 1.000 27.88928 162 THR B N 1
ATOM 3338 C CA . THR B 1 162 ? 30.80410 37.13665 62.66022 1.000 31.10894 162 THR B CA 1
ATOM 3339 C C . THR B 1 162 ? 29.41515 36.86354 62.10074 1.000 31.75096 162 THR B C 1
ATOM 3340 O O . THR B 1 162 ? 29.19307 35.78725 61.51950 1.000 29.44993 162 THR B O 1
ATOM 3344 N N . PRO B 1 163 ? 28.45100 37.77250 62.25241 1.000 35.44482 163 PRO B N 1
ATOM 3345 C CA . PRO B 1 163 ? 27.12249 37.52302 61.68020 1.000 33.59032 163 PRO B CA 1
ATOM 3346 C C . PRO B 1 163 ? 27.19077 37.36722 60.17034 1.000 30.75007 163 PRO B C 1
ATOM 3347 O O . PRO B 1 163 ? 27.95367 38.05416 59.48785 1.000 36.35119 163 PRO B O 1
ATOM 3351 N N . VAL B 1 164 ? 26.37710 36.44458 59.65207 1.000 30.75262 164 VAL B N 1
ATOM 3352 C CA . VAL B 1 164 ? 26.23867 36.20551 58.22117 1.000 32.01101 164 VAL B CA 1
ATOM 3353 C C . VAL B 1 164 ? 24.76724 35.91858 57.95327 1.000 39.61723 164 VAL B C 1
ATOM 3354 O O . VAL B 1 164 ? 24.03289 35.46963 58.83598 1.000 33.33015 164 VAL B O 1
ATOM 3358 N N . GLU B 1 165 ? 24.33691 36.17306 56.71364 1.000 31.53082 165 GLU B N 1
ATOM 3359 C CA . GLU B 1 165 ? 22.93435 36.04080 56.31529 1.000 34.00868 165 GLU B CA 1
ATOM 3360 C C . GLU B 1 165 ? 22.79838 35.03196 55.17522 1.000 34.86571 165 GLU B C 1
ATOM 3361 O O . GLU B 1 165 ? 22.45128 35.39728 54.04505 1.000 35.73941 165 GLU B O 1
ATOM 3367 N N . PRO B 1 166 ? 23.04042 33.75126 55.44283 1.000 32.90558 166 PRO B N 1
ATOM 3368 C CA . PRO B 1 166 ? 22.84655 32.73944 54.39937 1.000 30.70638 166 PRO B CA 1
ATOM 3369 C C . PRO B 1 166 ? 21.37907 32.62959 54.02292 1.000 37.68703 166 PRO B C 1
ATOM 3370 O O . PRO B 1 166 ? 20.48230 32.93593 54.81347 1.000 31.35188 166 PRO B O 1
ATOM 3374 N N . GLU B 1 167 ? 21.13331 32.18551 52.79286 1.000 33.07800 167 GLU B N 1
ATOM 3375 C CA . GLU B 1 167 ? 19.75863 32.09880 52.32485 1.000 37.49367 167 GLU B CA 1
ATOM 3376 C C . GLU B 1 167 ? 18.96569 31.18664 53.25156 1.000 33.10256 167 GLU B C 1
ATOM 3377 O O . GLU B 1 167 ? 19.44515 30.12405 53.65463 1.000 37.18361 167 GLU B O 1
ATOM 3383 N N . GLU B 1 168 ? 17.75770 31.61834 53.61270 1.000 35.21008 168 GLU B N 1
ATOM 3384 C CA . GLU B 1 168 ? 16.89688 30.86681 54.52666 1.000 33.53306 168 GLU B CA 1
ATOM 3385 C C . GLU B 1 168 ? 16.12124 29.80526 53.75044 1.000 35.15962 168 GLU B C 1
ATOM 3386 O O . GLU B 1 168 ? 14.96431 29.98007 53.36423 1.000 40.34149 168 GLU B O 1
ATOM 3392 N N . LYS B 1 169 ? 16.77359 28.66461 53.55284 1.000 36.51096 169 LYS B N 1
ATOM 3393 C CA . LYS B 1 169 ? 16.22569 27.56654 52.77480 1.000 36.76959 169 LYS B CA 1
ATOM 3394 C C . LYS B 1 169 ? 15.41316 26.61003 53.64404 1.000 38.04849 169 LYS B C 1
ATOM 3395 O O . LYS B 1 169 ? 15.39160 26.70387 54.87297 1.000 35.74491 169 LYS B O 1
ATOM 3401 N N . TRP B 1 170 ? 14.72185 25.68538 52.97734 1.000 31.71027 170 TRP B N 1
ATOM 3402 C CA . TRP B 1 170 ? 14.02995 24.60013 53.65765 1.000 34.73255 170 TRP B CA 1
ATOM 3403 C C . TRP B 1 170 ? 14.91502 23.36398 53.68459 1.000 30.58182 170 TRP B C 1
ATOM 3404 O O . TRP B 1 170 ? 15.58811 23.03951 52.70051 1.000 35.37787 170 TRP B O 1
ATOM 3415 N N . TYR B 1 171 ? 14.93182 22.68266 54.82665 1.000 29.64485 171 TYR B N 1
ATOM 3416 C CA . TYR B 1 171 ? 15.83267 21.56062 55.01494 1.000 28.99536 171 TYR B CA 1
ATOM 3417 C C . TYR B 1 171 ? 15.05707 20.31903 55.41887 1.000 25.16992 171 TYR B C 1
ATOM 3418 O O . TYR B 1 171 ? 14.10295 20.38751 56.19856 1.000 33.34482 171 TYR B O 1
ATOM 3427 N N . LEU B 1 172 ? 15.47831 19.19063 54.87061 1.000 29.23685 172 LEU B N 1
ATOM 3428 C CA . LEU B 1 172 ? 15.07962 17.87328 55.33730 1.000 27.09330 172 LEU B CA 1
ATOM 3429 C C . LEU B 1 172 ? 16.22865 17.34735 56.18828 1.000 26.24700 172 LEU B C 1
ATOM 3430 O O . LEU B 1 172 ? 17.31767 17.07423 55.67474 1.000 30.62220 172 LEU B O 1
ATOM 3435 N N . VAL B 1 173 ? 16.00207 17.23757 57.48865 1.000 30.44706 173 VAL B N 1
ATOM 3436 C CA . VAL B 1 173 ? 17.03002 16.79116 58.42441 1.000 31.07101 173 VAL B CA 1
ATOM 3437 C C . VAL B 1 173 ? 16.75208 15.34011 58.77230 1.000 30.44108 173 VAL B C 1
ATOM 3438 O O . VAL B 1 173 ? 15.64961 14.99926 59.21766 1.000 32.84609 173 VAL B O 1
ATOM 3442 N N . ALA B 1 174 ? 17.74665 14.48621 58.56867 1.000 27.17581 174 ALA B N 1
ATOM 3443 C CA . ALA B 1 174 ? 17.60967 13.05635 58.79136 1.000 29.94199 174 ALA B CA 1
ATOM 3444 C C . ALA B 1 174 ? 18.57559 12.60984 59.87576 1.000 42.68653 174 ALA B C 1
ATOM 3445 O O . ALA B 1 174 ? 19.75033 12.99106 59.87250 1.000 39.69699 174 ALA B O 1
ATOM 3447 N N . HIS B 1 175 ? 18.06249 11.81236 60.80822 1.000 38.04833 175 HIS B N 1
ATOM 3448 C CA . HIS B 1 175 ? 18.86423 11.18599 61.85118 1.000 41.84782 175 HIS B CA 1
ATOM 3449 C C . HIS B 1 175 ? 18.93193 9.69256 61.58530 1.000 52.10280 175 HIS B C 1
ATOM 3450 O O . HIS B 1 175 ? 17.96722 8.96947 61.87630 1.000 48.39691 175 HIS B O 1
ATOM 3457 N N . PRO B 1 176 ? 20.04122 9.17187 61.05350 1.000 50.22632 176 PRO B N 1
ATOM 3458 C CA . PRO B 1 176 ? 20.07408 7.75168 60.67866 1.000 53.29025 176 PRO B CA 1
ATOM 3459 C C . PRO B 1 176 ? 20.07829 6.81964 61.88241 1.000 52.91845 176 PRO B C 1
ATOM 3460 O O . PRO B 1 176 ? 20.47897 5.65827 61.77111 1.000 54.97823 176 PRO B O 1
ATOM 3464 N N . GLY B 1 177 ? 19.63801 7.31571 63.03656 1.000 63.44204 177 GLY B N 1
ATOM 3465 C CA . GLY B 1 177 ? 19.46192 6.47765 64.20632 1.000 65.12628 177 GLY B CA 1
ATOM 3466 C C . GLY B 1 177 ? 20.71536 6.25238 65.02545 1.000 69.96103 177 GLY B C 1
ATOM 3467 O O . GLY B 1 177 ? 20.64552 6.13774 66.25297 1.000 72.36552 177 GLY B O 1
ATOM 3468 N N . VAL B 1 178 ? 21.86467 6.18175 64.36338 1.000 65.46619 178 VAL B N 1
ATOM 3469 C CA . VAL B 1 178 ? 23.12145 5.90058 65.04670 1.000 64.20674 178 VAL B CA 1
ATOM 3470 C C . VAL B 1 178 ? 23.66259 7.17646 65.67689 1.000 65.18174 178 VAL B C 1
ATOM 3471 O O . VAL B 1 178 ? 23.67670 8.24517 65.05305 1.000 65.68750 178 VAL B O 1
ATOM 3475 N N . SER B 1 179 ? 24.12403 7.06470 66.91789 1.000 63.96913 179 SER B N 1
ATOM 3476 C CA . SER B 1 179 ? 24.64796 8.19959 67.66600 1.000 64.69448 179 SER B CA 1
ATOM 3477 C C . SER B 1 179 ? 26.16743 8.21362 67.54907 1.000 54.70804 179 SER B C 1
ATOM 3478 O O . SER B 1 179 ? 26.83342 7.25686 67.95760 1.000 53.16791 179 SER B O 1
ATOM 3481 N N . ILE B 1 180 ? 26.70524 9.28986 66.97952 1.000 51.74733 180 ILE B N 1
ATOM 3482 C CA . ILE B 1 180 ? 28.14478 9.44756 66.77502 1.000 37.86145 180 ILE B CA 1
ATOM 3483 C C . ILE B 1 180 ? 28.65594 10.55509 67.68785 1.000 34.92890 180 ILE B C 1
ATOM 3484 O O . ILE B 1 180 ? 28.66999 11.72638 67.28345 1.000 37.28433 180 ILE B O 1
ATOM 3489 N N . PRO B 1 181 ? 29.07329 10.24792 68.91298 1.000 30.74187 181 PRO B N 1
ATOM 3490 C CA . PRO B 1 181 ? 29.62778 11.29678 69.77725 1.000 31.08325 181 PRO B CA 1
ATOM 3491 C C . PRO B 1 181 ? 30.84837 11.93318 69.13179 1.000 34.13912 181 PRO B C 1
ATOM 3492 O O . PRO B 1 181 ? 31.70343 11.24622 68.56583 1.000 30.56580 181 PRO B O 1
ATOM 3496 N N . THR B 1 182 ? 30.91808 13.25898 69.21879 1.000 26.72474 182 THR B N 1
ATOM 3497 C CA . THR B 1 182 ? 31.97378 13.99565 68.52742 1.000 28.09446 182 THR B CA 1
ATOM 3498 C C . THR B 1 182 ? 33.37096 13.44723 68.79690 1.000 26.50864 182 THR B C 1
ATOM 3499 O O . THR B 1 182 ? 34.16921 13.37353 67.84674 1.000 27.95015 182 THR B O 1
ATOM 3503 N N . PRO B 1 183 ? 33.73968 13.06724 70.02270 1.000 26.60980 183 PRO B N 1
ATOM 3504 C CA . PRO B 1 183 ? 35.10988 12.55973 70.23434 1.000 26.15618 183 PRO B CA 1
ATOM 3505 C C . PRO B 1 183 ? 35.45130 11.33851 69.39274 1.000 30.66894 183 PRO B C 1
ATOM 3506 O O . PRO B 1 183 ? 36.63695 11.12116 69.10048 1.000 35.39862 183 PRO B O 1
ATOM 3510 N N . ILE B 1 184 ? 34.45938 10.53752 68.98720 1.000 31.05976 184 ILE B N 1
ATOM 3511 C CA . ILE B 1 184 ? 34.72987 9.38291 68.12810 1.000 31.93881 184 ILE B CA 1
ATOM 3512 C C .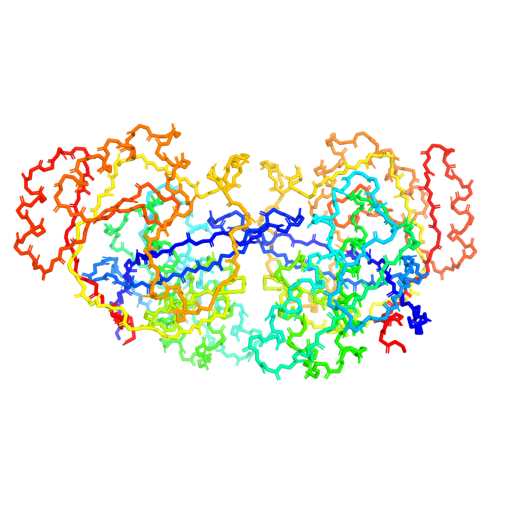 ILE B 1 184 ? 35.27801 9.83113 66.77917 1.000 30.29584 184 ILE B C 1
ATOM 3513 O O . ILE B 1 184 ? 36.18698 9.20447 66.21968 1.000 35.73727 184 ILE B O 1
ATOM 3518 N N . ILE B 1 185 ? 34.72349 10.90713 66.22689 1.000 27.11168 185 ILE B N 1
ATOM 3519 C CA . ILE B 1 185 ? 35.21922 11.43734 64.96418 1.000 27.59289 185 ILE B CA 1
ATOM 3520 C C . ILE B 1 185 ? 36.53634 12.17466 65.17466 1.000 29.17900 185 ILE B C 1
ATOM 3521 O O . ILE B 1 185 ? 37.48710 12.01586 64.40042 1.000 26.02332 185 ILE B O 1
ATOM 3526 N N . PHE B 1 186 ? 36.62143 12.98148 66.22937 1.000 27.11723 186 PHE B N 1
ATOM 3527 C CA . PHE B 1 186 ? 37.80112 13.81374 66.41486 1.000 28.44506 186 PHE B CA 1
ATOM 3528 C C . PHE B 1 186 ? 39.05532 13.01163 66.74291 1.000 28.06513 186 PHE B C 1
ATOM 3529 O O . PHE B 1 186 ? 40.16020 13.55086 66.60686 1.000 27.13260 186 PHE B O 1
ATOM 3537 N N . ARG B 1 187 ? 38.93338 11.74432 67.13898 1.000 26.78429 187 ARG B N 1
ATOM 3538 C CA . ARG B 1 187 ? 40.12018 10.92625 67.37260 1.000 29.26665 187 ARG B CA 1
ATOM 3539 C C . ARG B 1 187 ? 40.5740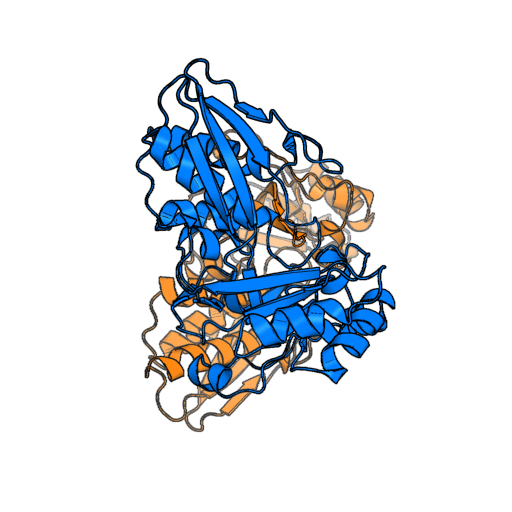7 10.16173 66.13693 1.000 26.05702 187 ARG B C 1
ATOM 3540 O O . ARG B 1 187 ? 41.59618 9.47122 66.19812 1.000 31.12281 187 ARG B O 1
ATOM 3548 N N . ASP B 1 188 ? 39.86696 10.27742 65.02555 1.000 26.67139 188 ASP B N 1
ATOM 3549 C CA . ASP B 1 188 ? 40.18653 9.46565 63.86015 1.000 28.33306 188 ASP B CA 1
ATOM 3550 C C . ASP B 1 188 ? 41.48185 9.93580 63.21221 1.000 28.15533 188 ASP B C 1
ATOM 3551 O O . ASP B 1 188 ? 41.59046 11.11604 62.85591 1.000 27.66102 188 ASP B O 1
ATOM 3556 N N . PRO B 1 189 ? 42.46902 9.05886 63.01436 1.000 33.68973 189 PRO B N 1
ATOM 3557 C CA . PRO B 1 189 ? 43.73966 9.51535 62.41587 1.000 29.15727 189 PRO B CA 1
ATOM 3558 C C . PRO B 1 189 ? 43.58852 10.11045 61.01972 1.000 35.01752 189 PRO B C 1
ATOM 3559 O O . PRO B 1 189 ? 44.40581 10.95522 60.63586 1.000 31.90625 189 PRO B O 1
ATOM 3563 N N . GLU B 1 190 ? 42.56741 9.70935 60.25706 1.000 30.84394 190 GLU B N 1
ATOM 3564 C CA . GLU B 1 190 ? 42.35861 10.15828 58.87905 1.000 28.21995 190 GLU B CA 1
ATOM 3565 C C . GLU B 1 190 ? 41.58587 11.47016 58.77212 1.000 27.80725 190 GLU B C 1
ATOM 3566 O O . GLU B 1 190 ? 41.41174 11.98295 57.65923 1.000 29.31858 190 GLU B O 1
ATOM 3572 N N . LEU B 1 191 ? 41.10302 12.00903 59.88238 1.000 28.90201 191 LEU B N 1
ATOM 3573 C CA . LEU B 1 191 ? 40.35511 13.25371 59.83574 1.000 29.70990 191 LEU B CA 1
ATOM 3574 C C . LEU B 1 191 ? 41.22865 14.37251 59.27168 1.000 27.72902 191 LEU B C 1
ATOM 3575 O O . LEU B 1 191 ? 42.40438 14.49061 59.63698 1.000 27.82696 191 LEU B O 1
ATOM 3580 N N . PRO B 1 192 ? 40.70427 15.20429 58.37746 1.000 26.10105 192 PRO B N 1
ATOM 3581 C CA . PRO B 1 192 ? 41.49088 16.35701 57.91238 1.000 24.25218 192 PRO B CA 1
ATOM 3582 C C . PRO B 1 192 ? 41.65502 17.36335 59.04204 1.000 24.23724 192 PRO B C 1
ATOM 3583 O O . PRO B 1 192 ? 40.68800 17.71748 59.71613 1.000 31.10532 192 PRO B O 1
ATOM 3587 N N . ARG B 1 193 ? 42.89963 17.80220 59.26353 1.000 26.36541 193 ARG B N 1
ATOM 3588 C CA . ARG B 1 193 ? 43.21250 18.72369 60.34808 1.000 28.56016 193 ARG B CA 1
ATOM 3589 C C . ARG B 1 193 ? 44.04127 19.91523 59.89742 1.000 32.45235 193 ARG B C 1
ATOM 3590 O O . ARG B 1 193 ? 44.61524 20.60726 60.74604 1.000 31.28473 193 ARG B O 1
ATOM 3598 N N . ASN B 1 194 ? 44.13993 20.16813 58.59729 1.000 29.51455 194 ASN B N 1
ATOM 3599 C CA . ASN B 1 194 ? 44.97786 21.27204 58.15363 1.000 28.44083 194 ASN B CA 1
ATOM 3600 C C . ASN B 1 194 ? 44.36035 21.97944 56.96271 1.000 28.41876 194 ASN B C 1
ATOM 3601 O O . ASN B 1 194 ? 45.07229 22.51022 56.10365 1.000 28.07268 194 ASN B O 1
ATOM 3606 N N . THR B 1 195 ? 43.03789 22.00913 56.90842 1.000 24.11332 195 THR B N 1
ATOM 3607 C CA . THR B 1 195 ? 42.36433 22.83583 55.92749 1.000 25.64904 195 THR B CA 1
ATOM 3608 C C . THR B 1 195 ? 42.82996 24.27898 56.10036 1.000 27.57048 195 THR B C 1
ATOM 3609 O O . THR B 1 195 ? 42.86493 24.78089 57.23167 1.000 27.77547 195 THR B O 1
ATOM 3613 N N . PRO B 1 196 ? 43.19906 24.97129 55.02796 1.000 25.63088 196 PRO B N 1
ATOM 3614 C CA . PRO B 1 196 ? 43.66732 26.35451 55.17862 1.000 31.14997 196 PRO B CA 1
ATOM 3615 C C . PRO B 1 196 ? 42.59189 27.26023 55.76264 1.000 25.31103 196 PRO B C 1
ATOM 3616 O O . PRO B 1 196 ? 41.41130 27.16401 55.41363 1.000 25.81531 196 PRO B O 1
ATOM 3620 N N . ARG B 1 197 ? 43.01105 28.14892 56.66260 1.000 29.12952 197 ARG B N 1
ATOM 3621 C CA . ARG B 1 197 ? 42.12644 29.22687 57.08507 1.000 34.28609 197 ARG B CA 1
ATOM 3622 C C . ARG B 1 197 ? 41.87809 30.16202 55.91483 1.000 32.14461 197 ARG B C 1
ATOM 3623 O O . ARG B 1 197 ? 42.81326 30.53864 55.19441 1.000 27.91106 197 ARG B O 1
ATOM 3631 N N . ARG B 1 198 ? 40.62088 30.54252 55.73160 1.000 28.83696 198 ARG B N 1
ATOM 3632 C CA . ARG B 1 198 ? 40.22445 31.37575 54.60907 1.000 31.77835 198 ARG B CA 1
ATOM 3633 C C . ARG B 1 198 ? 39.28377 32.46399 55.09889 1.000 39.10151 198 ARG B C 1
ATOM 3634 O O . ARG B 1 198 ? 38.66235 32.34833 56.15938 1.000 33.51542 198 ARG B O 1
ATOM 3642 N N . SER B 1 199 ? 39.18925 33.53024 54.31078 1.000 33.50330 199 SER B N 1
ATOM 3643 C CA . SER B 1 199 ? 38.30867 34.63564 54.65031 1.000 35.26221 199 SER B CA 1
ATOM 3644 C C . SER B 1 199 ? 36.85070 34.21278 54.51536 1.000 33.58549 199 SER B C 1
ATOM 3645 O O . SER B 1 199 ? 36.51716 33.28502 53.77573 1.000 33.04092 199 SER B O 1
ATOM 3648 N N . ILE B 1 200 ? 35.96659 34.90073 55.24153 1.000 38.35884 200 ILE B N 1
ATOM 3649 C CA . ILE B 1 200 ? 34.54408 34.59872 55.09457 1.000 37.10035 200 ILE B CA 1
ATOM 3650 C C . ILE B 1 200 ? 34.11088 34.81806 53.64981 1.000 31.58052 200 ILE B C 1
ATOM 3651 O O . ILE B 1 200 ? 33.37350 34.00789 53.07725 1.000 38.54024 200 ILE B O 1
ATOM 3656 N N . ASN B 1 201 ? 34.58579 35.89894 53.02625 1.000 40.39766 201 ASN B N 1
ATOM 3657 C CA . ASN B 1 201 ? 34.20500 36.16960 51.64349 1.000 43.12744 201 ASN B CA 1
ATOM 3658 C C . ASN B 1 201 ? 34.65231 35.03780 50.72979 1.000 37.82243 201 ASN B C 1
ATOM 3659 O O . ASN B 1 201 ? 33.89947 34.59768 49.85322 1.000 40.37061 201 ASN B O 1
ATOM 3664 N N . THR B 1 202 ? 35.87669 34.54969 50.92543 1.000 37.33050 202 THR B N 1
ATOM 3665 C CA . THR B 1 202 ? 36.32588 33.36359 50.20728 1.000 32.62163 202 THR B CA 1
ATOM 3666 C C . THR B 1 202 ? 35.39690 32.18489 50.46302 1.000 42.14329 202 THR B C 1
ATOM 3667 O O . THR B 1 202 ? 34.94284 31.52352 49.52348 1.000 37.31998 202 THR B O 1
ATOM 3671 N N . LEU B 1 203 ? 35.10407 31.90610 51.73683 1.000 34.28722 203 LEU B N 1
ATOM 3672 C CA . LEU B 1 203 ? 34.33132 30.71493 52.07300 1.000 34.71035 203 LEU B CA 1
ATOM 3673 C C . LEU B 1 203 ? 32.90463 30.81161 51.55274 1.000 37.52475 203 LEU B C 1
ATOM 3674 O O . LEU B 1 203 ? 32.30929 29.80080 51.16450 1.000 35.38888 203 LEU B O 1
ATOM 3679 N N . LEU B 1 204 ? 32.33488 32.01521 51.55422 1.000 33.82857 204 LEU B N 1
ATOM 3680 C CA .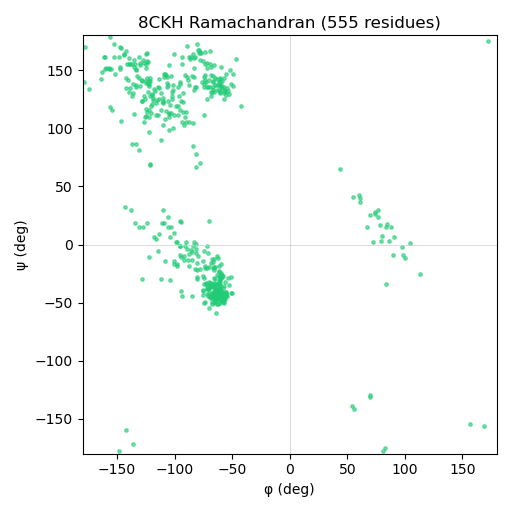 LEU B 1 204 ? 30.98175 32.20795 51.06103 1.000 37.22405 204 LEU B CA 1
ATOM 3681 C C . LEU B 1 204 ? 30.86702 31.98603 49.55629 1.000 46.05090 204 LEU B C 1
ATOM 3682 O O . LEU B 1 204 ? 29.74629 31.85937 49.05490 1.000 44.55626 204 LEU B O 1
ATOM 3687 N N . ASN B 1 205 ? 31.98918 31.91026 48.83293 1.000 38.48459 205 ASN B N 1
ATOM 3688 C CA . ASN B 1 205 ? 31.97066 31.74859 47.38503 1.000 49.52290 205 ASN B CA 1
ATOM 3689 C C . ASN B 1 205 ? 32.61906 30.45721 46.89764 1.000 46.36031 205 ASN B C 1
ATOM 3690 O O . ASN B 1 205 ? 32.78058 30.28486 45.68050 1.000 46.71977 205 ASN B O 1
ATOM 3695 N N . CYS B 1 206 ? 33.00748 29.55955 47.79812 1.000 37.21828 206 CYS B N 1
ATOM 3696 C CA . CYS B 1 206 ? 33.40076 28.20096 47.45085 1.000 38.78683 206 CYS B CA 1
ATOM 3697 C C . CYS B 1 206 ? 32.25096 27.24906 47.73230 1.000 40.28957 206 CYS B C 1
ATOM 3698 O O . CYS B 1 206 ? 31.32026 27.56138 48.47610 1.000 38.68836 206 CYS B O 1
ATOM 3701 N N . GLU B 1 207 ? 32.35157 26.05157 47.16603 1.000 33.10479 207 GLU B N 1
ATOM 3702 C CA . GLU B 1 207 ? 31.38970 25.01153 47.48910 1.000 37.49643 207 GLU B CA 1
ATOM 3703 C C . GLU B 1 207 ? 31.44586 24.70350 48.98454 1.000 35.17907 207 GLU B C 1
ATOM 3704 O O . GLU B 1 207 ? 32.52521 24.50121 49.54770 1.000 32.34388 207 GLU B O 1
ATOM 3710 N N . PHE B 1 208 ? 30.28315 24.69247 49.63212 1.000 30.62766 208 PHE B N 1
ATOM 3711 C CA . PHE B 1 208 ? 30.22536 24.35197 51.05187 1.000 27.14279 208 PHE B CA 1
ATOM 3712 C C . PHE B 1 208 ? 30.49534 22.86180 51.25450 1.000 31.26149 208 PHE B C 1
ATOM 3713 O O . PHE B 1 208 ? 29.95136 22.01894 50.53578 1.000 34.04270 208 PHE B O 1
ATOM 3721 N N . SER B 1 209 ? 31.32638 22.52419 52.24505 1.000 25.52403 209 SER B N 1
ATOM 3722 C CA . SER B 1 209 ? 31.51222 21.12164 52.60114 1.000 23.88888 209 SER B CA 1
ATOM 3723 C C . SER B 1 209 ? 31.75301 20.98651 54.10220 1.000 27.59004 209 SER B C 1
ATOM 3724 O O . SER B 1 209 ? 31.96770 21.97223 54.81806 1.000 22.93376 209 SER B O 1
ATOM 3727 N N . ASN B 1 210 ? 31.71125 19.73666 54.57295 1.000 23.87973 210 ASN B N 1
ATOM 3728 C CA . ASN B 1 210 ? 31.96271 19.38730 55.97319 1.000 23.03989 210 ASN B CA 1
ATOM 3729 C C . ASN B 1 210 ? 33.14318 18.42194 56.04845 1.000 24.17217 210 ASN B C 1
ATOM 3730 O O . ASN B 1 210 ? 33.03514 17.26989 55.61743 1.000 25.02167 210 ASN B O 1
ATOM 3735 N N . ASP B 1 211 ? 34.26328 18.87708 56.63041 1.000 25.83154 211 ASP B N 1
ATOM 3736 C CA . ASP B 1 211 ? 35.45822 18.03661 56.71645 1.000 25.65835 211 ASP B CA 1
ATOM 3737 C C . ASP B 1 211 ? 35.23980 16.73356 57.48152 1.000 28.54433 211 ASP B C 1
ATOM 3738 O O . ASP B 1 211 ? 36.08027 15.83212 57.38465 1.000 32.27944 211 ASP B O 1
ATOM 3743 N N . CYS B 1 212 ? 34.16767 16.61816 58.26335 1.000 23.35056 212 CYS B N 1
ATOM 3744 C CA . CYS B 1 212 ? 33.89296 15.38104 58.98600 1.000 29.53581 212 CYS B CA 1
ATOM 3745 C C . CYS B 1 212 ? 33.14847 14.35839 58.13786 1.000 29.67984 212 CYS B C 1
ATOM 3746 O O . CYS B 1 212 ? 33.09271 13.18150 58.51352 1.000 28.48351 212 CYS B O 1
ATOM 3749 N N . GLU B 1 213 ? 32.60729 14.77619 56.99446 1.000 27.51846 213 GLU B N 1
ATOM 3750 C CA . GLU B 1 213 ? 31.66567 13.93641 56.25690 1.000 27.38650 213 GLU B CA 1
ATOM 3751 C C . GLU B 1 213 ? 32.30320 12.64179 55.76064 1.000 30.36701 213 GLU B C 1
ATOM 3752 O O . GLU B 1 213 ? 31.74927 11.55249 55.95766 1.000 31.73808 213 GLU B O 1
ATOM 3758 N N . LEU B 1 214 ? 33.44823 12.73866 55.08013 1.000 31.06792 214 LEU B N 1
ATOM 3759 C CA . LEU B 1 214 ? 34.04764 11.54735 54.48259 1.000 35.13332 214 LEU B CA 1
ATOM 3760 C C . LEU B 1 214 ? 34.37032 10.50151 55.54398 1.000 31.82244 214 LEU B C 1
ATOM 3761 O O . LEU B 1 214 ? 34.09555 9.31038 55.35941 1.000 39.49521 214 LEU B O 1
ATOM 3766 N N . ILE B 1 215 ? 34.93780 10.92958 56.67272 1.000 34.67871 215 ILE B N 1
ATOM 3767 C CA . ILE B 1 215 ? 35.21009 10.00712 57.77145 1.000 32.96777 215 ILE B CA 1
ATOM 3768 C C . ILE B 1 215 ? 33.90970 9.39228 58.27852 1.000 35.67401 215 ILE B C 1
ATOM 3769 O O . ILE B 1 215 ? 33.80963 8.17703 58.49090 1.000 39.01013 215 ILE B O 1
ATOM 3774 N N . ALA B 1 216 ? 32.89153 10.22572 58.48843 1.000 28.87059 216 ALA B N 1
ATOM 3775 C CA . ALA B 1 216 ? 31.62980 9.71521 59.00807 1.000 36.26667 216 ALA B CA 1
ATOM 3776 C C . ALA B 1 216 ? 31.01771 8.69706 58.05245 1.000 35.40197 216 ALA B C 1
ATOM 3777 O O . ALA B 1 216 ? 30.52259 7.65231 58.48533 1.000 37.36433 216 ALA B O 1
ATOM 3779 N N . ARG B 1 217 ? 31.06287 8.97244 56.74584 1.000 33.98607 217 ARG B N 1
ATOM 3780 C CA . ARG B 1 217 ? 30.49802 8.02954 55.78350 1.000 36.06612 217 ARG B CA 1
ATOM 3781 C C . ARG B 1 217 ? 31.26886 6.71380 55.78193 1.000 42.07921 217 ARG B C 1
ATOM 3782 O O . ARG B 1 217 ? 30.66466 5.63596 55.75338 1.000 40.77521 217 ARG B O 1
ATOM 3790 N N . LYS B 1 218 ? 32.60238 6.77156 55.82434 1.000 37.91764 218 LYS B N 1
ATOM 3791 C CA . LYS B 1 218 ? 33.37699 5.53693 55.72752 1.000 39.48481 218 LYS B CA 1
ATOM 3792 C C . LYS B 1 218 ? 33.24049 4.68051 56.97806 1.000 42.90344 218 LYS B C 1
ATOM 3793 O O . LYS B 1 218 ? 33.22813 3.44808 56.88133 1.000 40.73943 218 LYS B O 1
ATOM 3799 N N . ARG B 1 219 ? 33.12038 5.30932 58.14928 1.000 42.62100 219 ARG B N 1
ATOM 3800 C CA . ARG B 1 219 ? 33.09386 4.60201 59.42119 1.000 35.97069 219 ARG B CA 1
ATOM 3801 C C . ARG B 1 219 ? 31.69096 4.14879 59.83436 1.000 42.58995 219 ARG B C 1
ATOM 3802 O O . ARG B 1 219 ? 31.57381 3.25428 60.67999 1.000 48.61297 219 ARG B O 1
ATOM 3810 N N . PHE B 1 220 ? 30.62999 4.72827 59.26499 1.000 40.14755 220 PHE B N 1
ATOM 3811 C CA . PHE B 1 220 ? 29.25741 4.45262 59.70079 1.000 41.49152 220 PHE B CA 1
ATOM 3812 C C . PHE B 1 220 ? 28.35449 4.24795 58.49383 1.000 41.16457 220 PHE B C 1
ATOM 3813 O O . PHE B 1 220 ? 28.05556 5.20072 57.76619 1.000 42.75615 220 PHE B O 1
ATOM 3821 N N . ARG B 1 221 ? 27.87943 3.01500 58.31446 1.000 48.97030 221 ARG B N 1
ATOM 3822 C CA . ARG B 1 221 ? 27.06216 2.69552 57.14905 1.000 48.96779 221 ARG B CA 1
ATOM 3823 C C . ARG B 1 221 ? 25.74121 3.45974 57.15465 1.000 46.86521 221 ARG B C 1
ATOM 3824 O O . ARG B 1 221 ? 25.23373 3.82900 56.08952 1.000 47.09099 221 ARG B O 1
ATOM 3832 N N . GLU B 1 222 ? 25.16371 3.70207 58.33783 1.000 50.69249 222 GLU B N 1
ATOM 3833 C CA . GLU B 1 222 ? 23.89695 4.42990 58.40266 1.000 45.79266 222 GLU B CA 1
ATOM 3834 C C . GLU B 1 222 ? 24.04518 5.84499 57.86501 1.000 44.81511 222 GLU B C 1
ATOM 3835 O O . GLU B 1 222 ? 23.12791 6.37528 57.22880 1.000 40.60143 222 GLU B O 1
ATOM 3841 N N . VAL B 1 223 ? 25.18931 6.48046 58.12239 1.000 44.07511 223 VAL B N 1
ATOM 3842 C CA . VAL B 1 223 ? 25.44231 7.79777 57.55030 1.000 43.76599 223 VAL B CA 1
ATOM 3843 C C . VAL B 1 223 ? 25.67092 7.69286 56.05021 1.000 35.56985 223 VAL B C 1
ATOM 3844 O O . VAL B 1 223 ? 25.19212 8.52688 55.27360 1.000 36.37410 223 VAL B O 1
ATOM 3848 N N . ASP B 1 224 ? 26.41368 6.67782 55.61445 1.000 39.86363 224 ASP B N 1
ATOM 3849 C CA . ASP B 1 224 ? 26.65523 6.52515 54.18687 1.000 45.82136 224 ASP B CA 1
ATOM 3850 C C . ASP B 1 224 ? 25.34660 6.31300 53.43433 1.000 41.98171 224 ASP B C 1
ATOM 3851 O O . ASP B 1 224 ? 25.11760 6.91997 52.38188 1.000 41.47392 224 ASP B O 1
ATOM 3856 N N . ALA B 1 225 ? 24.47126 5.45622 53.97017 1.000 43.02886 225 ALA B N 1
ATOM 3857 C CA . ALA B 1 225 ? 23.20611 5.16102 53.30099 1.000 47.19866 225 ALA B CA 1
ATOM 3858 C C . ALA B 1 225 ? 22.24876 6.34367 53.36877 1.000 43.30866 225 ALA B C 1
ATOM 3859 O O . ALA B 1 225 ? 21.49189 6.59465 52.42268 1.000 41.44133 225 ALA B O 1
ATOM 3861 N N . ALA B 1 226 ? 22.25911 7.07737 54.48214 1.000 45.17791 226 ALA B N 1
ATOM 3862 C CA . ALA B 1 226 ? 21.39491 8.24687 54.59633 1.000 37.33194 226 ALA B CA 1
ATOM 3863 C C . ALA B 1 226 ? 21.78054 9.31916 53.58692 1.000 39.61811 226 ALA B C 1
ATOM 3864 O O . ALA B 1 226 ? 20.91291 9.99057 53.02051 1.000 42.39091 226 ALA B O 1
ATOM 3866 N N . LEU B 1 227 ? 23.08011 9.50183 53.34995 1.000 48.14632 227 LEU B N 1
ATOM 3867 C CA . LEU B 1 227 ? 23.51221 10.53054 52.41138 1.000 35.78319 227 LEU B CA 1
ATOM 3868 C C . LEU B 1 227 ? 23.27315 10.10693 50.96963 1.000 40.84323 227 LEU B C 1
ATOM 3869 O O . LEU B 1 227 ? 22.88287 10.92992 50.13434 1.000 49.93099 227 LEU B O 1
ATOM 3874 N N . SER B 1 228 ? 23.50941 8.83175 50.65639 1.000 49.99789 228 SER B N 1
ATOM 3875 C CA . SER B 1 228 ? 23.32186 8.36780 49.28662 1.000 47.56994 228 SER B CA 1
ATOM 3876 C C . SER B 1 228 ? 21.88254 8.55216 48.82494 1.000 40.59876 228 SER B C 1
ATOM 3877 O O . SER B 1 228 ? 21.63771 8.78200 47.63540 1.000 45.51187 228 SER B O 1
ATOM 3880 N N . TRP B 1 229 ? 20.92243 8.46789 49.74452 1.000 43.46275 229 TRP B N 1
ATOM 3881 C CA . TRP B 1 229 ? 19.52223 8.64652 49.37075 1.000 43.47585 229 TRP B CA 1
ATOM 3882 C C . TRP B 1 229 ? 19.21197 10.11418 49.10034 1.000 49.03666 229 TRP B C 1
ATOM 3883 O O . TRP B 1 229 ? 18.65470 10.45522 48.05202 1.000 40.91637 229 TRP B O 1
ATOM 3894 N N . LEU B 1 230 ? 19.58915 11.00167 50.02548 1.000 40.29066 230 LEU B N 1
ATOM 3895 C CA . LEU B 1 230 ? 19.26308 12.41456 49.86254 1.000 41.78466 230 LEU B CA 1
ATOM 3896 C C . LEU B 1 230 ? 19.95952 13.01883 48.64885 1.000 39.62109 230 LEU B C 1
ATOM 3897 O O . LEU B 1 230 ? 19.38884 13.88252 47.97052 1.000 38.26895 230 LEU B O 1
ATOM 3902 N N . LEU B 1 231 ? 21.19067 12.57901 48.35356 1.000 36.34152 231 LEU B N 1
ATOM 3903 C CA . LEU B 1 231 ? 21.94317 13.16398 47.24370 1.000 39.74901 231 LEU B CA 1
ATOM 3904 C C . LEU B 1 231 ? 21.24299 12.98045 45.89796 1.000 49.26418 231 LEU B C 1
ATOM 3905 O O . LEU B 1 231 ? 21.48459 13.76297 44.96761 1.000 45.32212 231 LEU B O 1
ATOM 3910 N N . GLU B 1 232 ? 20.37661 11.97081 45.77917 1.000 45.98056 232 GLU B N 1
ATOM 3911 C CA . GLU B 1 232 ? 19.57891 11.80944 44.56799 1.000 50.96967 232 GLU B CA 1
ATOM 3912 C C . GLU B 1 232 ? 18.75660 13.05510 44.26568 1.000 49.21891 232 GLU B C 1
ATOM 3913 O O . GLU B 1 232 ? 18.52876 13.38020 43.09332 1.000 45.72333 232 GLU B O 1
ATOM 3919 N N . TYR B 1 233 ? 18.32012 13.77031 45.30421 1.000 42.32930 233 TYR B N 1
ATOM 3920 C CA . TYR B 1 233 ? 17.29573 14.79833 45.18739 1.000 40.55422 233 TYR B CA 1
ATOM 3921 C C . TYR B 1 233 ? 17.77393 16.22493 45.40983 1.000 48.69544 233 TYR B C 1
ATOM 3922 O O . TYR B 1 233 ? 17.17734 17.14565 44.84416 1.000 45.40386 233 TYR B O 1
ATOM 3931 N N . ALA B 1 234 ? 18.79665 16.45007 46.22956 1.000 39.44208 234 ALA B N 1
ATOM 3932 C CA . ALA B 1 234 ? 19.19559 17.81326 46.54580 1.000 37.92986 234 ALA B CA 1
ATOM 3933 C C . ALA B 1 234 ? 20.60699 17.78900 47.09465 1.000 32.54848 234 ALA B C 1
ATOM 3934 O O . ALA B 1 234 ? 21.08322 16.74019 47.54314 1.000 32.25351 234 ALA B O 1
ATOM 3936 N N . PRO B 1 235 ? 21.29582 18.92601 47.08367 1.000 40.79696 235 PRO B N 1
ATOM 3937 C CA . PRO B 1 235 ? 22.56075 19.02236 47.82123 1.000 37.08703 235 PRO B CA 1
ATOM 3938 C C . PRO B 1 235 ? 22.34663 18.57947 49.26202 1.000 40.33532 235 PRO B C 1
ATOM 3939 O O . PRO B 1 235 ? 21.40784 19.02772 49.92928 1.000 33.60937 235 PRO B O 1
ATOM 3943 N N . SER B 1 236 ? 23.20869 17.67412 49.73591 1.000 33.73996 236 SER B N 1
ATOM 3944 C CA . SER B 1 236 ? 23.07103 17.09041 51.06540 1.000 26.93285 236 SER B CA 1
ATOM 3945 C C . SER B 1 236 ? 24.43652 16.93614 51.72208 1.000 24.69278 236 SER B C 1
ATOM 3946 O O . SER B 1 236 ? 25.40863 16.54530 51.07005 1.000 27.11038 236 SER B O 1
ATOM 3949 N N . ARG B 1 237 ? 24.49191 17.19969 53.02661 1.000 24.63479 237 ARG B N 1
ATOM 3950 C CA . ARG B 1 237 ? 25.75546 17.14009 53.75011 1.000 24.75231 237 ARG B CA 1
ATOM 3951 C C . ARG B 1 237 ? 25.53487 16.71290 55.19320 1.000 26.01763 237 ARG B C 1
ATOM 3952 O O . ARG B 1 237 ? 24.42677 16.79161 55.73860 1.000 25.87855 237 ARG B O 1
ATOM 3960 N N . LEU B 1 238 ? 26.62091 16.25965 55.80739 1.000 26.63169 238 LEU B N 1
ATOM 3961 C CA . LEU B 1 238 ? 26.64825 16.06202 57.24989 1.000 24.33300 238 LEU B CA 1
ATOM 3962 C C . LEU B 1 238 ? 26.54865 17.40912 57.96575 1.000 27.43786 238 LEU B C 1
ATOM 3963 O O . LEU B 1 238 ? 27.06550 18.42491 57.49560 1.000 28.30721 238 LEU B O 1
ATOM 3968 N N . THR B 1 239 ? 25.86714 17.41959 59.10867 1.000 24.72683 239 THR B N 1
ATOM 3969 C CA . THR B 1 239 ? 25.96341 18.53707 60.03997 1.000 25.04527 239 THR B CA 1
ATOM 3970 C C . THR B 1 239 ? 26.74269 18.11233 61.27779 1.000 23.08187 239 THR B C 1
ATOM 3971 O O . THR B 1 239 ? 26.68604 16.95646 61.70408 1.000 25.62924 239 THR B O 1
ATOM 3975 N N . GLY B 1 240 ? 27.47993 19.06216 61.84432 1.000 22.14266 240 GLY B N 1
ATOM 3976 C CA . GLY B 1 240 ? 28.32214 18.74062 62.98308 1.000 24.61497 240 GLY B CA 1
ATOM 3977 C C . GLY B 1 240 ? 29.26370 17.60992 62.64213 1.000 24.26736 240 GLY B C 1
ATOM 3978 O O . GLY B 1 240 ? 29.80313 17.52714 61.53329 1.000 23.76408 240 GLY B O 1
ATOM 3979 N N . THR B 1 241 ? 29.48176 16.72258 63.61140 1.000 23.41723 241 THR B N 1
ATOM 3980 C CA . THR B 1 241 ? 30.18370 15.47061 63.37341 1.000 23.32353 241 THR B CA 1
ATOM 3981 C C . THR B 1 241 ? 29.22504 14.32060 63.09536 1.000 27.16018 241 THR B C 1
ATOM 3982 O O . THR B 1 241 ? 29.62053 13.15432 63.18893 1.000 30.79325 241 THR B O 1
ATOM 3986 N N . GLY B 1 242 ? 27.98343 14.62813 62.71442 1.000 27.04860 242 GLY B N 1
ATOM 3987 C CA . GLY B 1 242 ? 26.97704 13.60552 62.51897 1.000 29.27417 242 GLY B CA 1
ATOM 3988 C C . GLY B 1 242 ? 26.35683 13.18111 63.83659 1.000 33.65855 242 GLY B C 1
ATOM 3989 O O . GLY B 1 242 ? 26.68592 13.68531 64.91547 1.000 29.84455 242 GLY B O 1
ATOM 3990 N N . ALA B 1 243 ? 25.45852 12.20238 63.74569 1.000 32.75186 243 ALA B N 1
ATOM 3991 C CA . ALA B 1 243 ? 25.14560 11.45138 62.52454 1.000 35.32620 243 ALA B CA 1
ATOM 3992 C C . ALA B 1 243 ? 24.11975 12.12204 61.60998 1.000 33.90398 243 ALA B C 1
ATOM 3993 O O . ALA B 1 243 ? 23.87132 11.63995 60.50675 1.000 31.22104 243 ALA B O 1
ATOM 3995 N N . CYS B 1 244 ? 23.51717 13.22283 62.05319 1.000 28.75965 244 CYS B N 1
ATOM 3996 C CA . CYS B 1 244 ? 22.46970 13.84408 61.25067 1.000 30.51192 244 CYS B CA 1
ATOM 3997 C C . CYS B 1 244 ? 23.02596 14.33201 59.92037 1.000 30.48515 244 CYS B C 1
ATOM 3998 O O . CYS B 1 244 ? 24.15505 14.82081 59.84379 1.000 27.06817 244 CYS B O 1
ATOM 4001 N N . VAL B 1 245 ? 22.22436 14.18374 58.86563 1.000 28.55745 245 VAL B N 1
ATOM 4002 C CA . VAL B 1 245 ? 22.49657 14.77307 57.55903 1.000 31.96567 245 VAL B CA 1
ATOM 4003 C C . VAL B 1 245 ? 21.30572 15.65180 57.18822 1.000 30.05287 245 VAL B C 1
ATOM 4004 O O . VAL B 1 245 ? 20.20928 15.50749 57.73007 1.000 33.48045 245 VAL B O 1
ATOM 4008 N N . PHE B 1 246 ? 21.54357 16.61563 56.30415 1.000 28.12652 246 PHE B N 1
ATOM 4009 C CA . PHE B 1 246 ? 20.47103 17.49195 55.85170 1.000 24.04030 246 PHE B CA 1
ATOM 4010 C C . PHE B 1 246 ? 20.51220 17.61633 54.33638 1.000 31.03066 246 PHE B C 1
ATOM 4011 O O . PHE B 1 246 ? 21.56657 17.47405 53.71183 1.000 28.51696 246 PHE B O 1
ATOM 4019 N N . ALA B 1 247 ? 19.33675 17.84963 53.75508 1.000 28.54990 247 ALA B N 1
ATOM 4020 C CA . ALA B 1 247 ? 19.17233 18.10400 52.33068 1.000 30.45187 247 ALA B CA 1
ATOM 4021 C C . ALA B 1 247 ? 18.50948 19.46274 52.13697 1.000 29.50539 247 ALA B C 1
ATOM 4022 O O . ALA B 1 247 ? 17.61389 19.84804 52.89917 1.000 32.25243 247 ALA B O 1
ATOM 4024 N N . GLU B 1 248 ? 18.93550 20.17045 51.09815 1.000 33.28126 248 GLU B N 1
ATOM 4025 C CA . GLU B 1 248 ? 18.64257 21.58546 50.89593 1.000 32.03298 248 GLU B CA 1
ATOM 4026 C C . GLU B 1 248 ? 17.56686 21.73088 49.82147 1.000 35.46867 248 GLU B C 1
ATOM 4027 O O . GLU B 1 248 ? 17.78076 21.31100 48.67772 1.000 34.83225 248 GLU B O 1
ATOM 4033 N N . PHE B 1 249 ? 16.42252 22.32946 50.17659 1.000 31.76944 249 PHE B N 1
ATOM 4034 C CA . PHE B 1 249 ? 15.34514 22.57548 49.21926 1.000 33.67221 249 PHE B CA 1
ATOM 4035 C C . PHE B 1 249 ? 14.92820 24.04085 49.26365 1.000 37.58707 249 PHE B C 1
ATOM 4036 O O . PHE B 1 249 ? 15.14325 24.73795 50.25399 1.000 40.35514 249 PHE B O 1
ATOM 4044 N N . ASN B 1 250 ? 14.29155 24.50084 48.18519 1.000 44.57581 250 ASN B N 1
ATOM 4045 C CA . ASN B 1 250 ? 13.83957 25.88497 48.10825 1.000 45.38030 250 ASN B CA 1
ATOM 4046 C C . ASN B 1 250 ? 12.38833 26.07682 48.52879 1.000 40.23816 250 ASN B C 1
ATOM 4047 O O . ASN B 1 250 ? 11.95814 27.22517 48.68684 1.000 56.78768 250 ASN B O 1
ATOM 4052 N N . THR B 1 251 ? 11.63084 24.99577 48.73073 1.000 41.32779 251 THR B N 1
ATOM 4053 C CA . THR B 1 251 ? 10.24972 25.07827 49.19201 1.000 37.05380 251 THR B CA 1
ATOM 4054 C C . THR B 1 251 ? 9.96881 23.98508 50.21329 1.000 32.63274 251 THR B C 1
ATOM 4055 O O . THR B 1 251 ? 10.59964 22.92369 50.20009 1.000 37.76585 251 THR B O 1
ATOM 4059 N N . GLU B 1 252 ? 8.97669 24.24094 51.06959 1.000 32.35715 252 GLU B N 1
ATOM 4060 C CA . GLU B 1 252 ? 8.55478 23.23990 52.04443 1.000 35.83099 252 GLU B CA 1
ATOM 4061 C C . GLU B 1 252 ? 7.96165 22.01305 51.36306 1.000 35.52520 252 GLU B C 1
ATOM 4062 O O . GLU B 1 252 ? 8.24007 20.87727 51.76627 1.000 35.46159 252 GLU B O 1
ATOM 4068 N N . SER B 1 253 ? 7.13778 22.21853 50.33066 1.000 37.29922 253 SER B N 1
ATOM 4069 C CA . SER B 1 253 ? 6.48379 21.09274 49.66928 1.000 36.58020 253 SER B CA 1
ATOM 4070 C C . SER B 1 253 ? 7.49829 20.13522 49.06407 1.000 33.86009 253 SER B C 1
ATOM 4071 O O . SER B 1 253 ? 7.33425 18.91188 49.14141 1.000 37.72809 253 SER B O 1
ATOM 4074 N N . ALA B 1 254 ? 8.54269 20.66613 48.43394 1.000 31.47140 254 ALA B N 1
ATOM 4075 C CA . ALA B 1 254 ? 9.54984 19.78879 47.85157 1.000 32.81831 254 ALA B CA 1
ATOM 4076 C C . ALA B 1 254 ? 10.25149 18.97782 48.93606 1.000 31.04076 254 ALA B C 1
ATOM 4077 O O . ALA B 1 254 ? 10.44238 17.76506 48.79678 1.000 33.89219 254 ALA B O 1
ATOM 4079 N N . ALA B 1 255 ? 10.63914 19.63206 50.03046 1.000 32.42833 255 ALA B N 1
ATOM 4080 C CA . ALA B 1 255 ? 11.25986 18.90035 51.12954 1.000 35.25654 255 ALA B CA 1
ATOM 4081 C C . ALA B 1 255 ? 10.32915 17.81373 51.64805 1.000 33.54084 255 ALA B C 1
ATOM 4082 O O . ALA B 1 255 ? 10.74191 16.66206 51.82676 1.000 34.38557 255 ALA B O 1
ATOM 4084 N N . ARG B 1 256 ? 9.05878 18.15385 51.86718 1.000 31.59907 256 ARG B N 1
ATOM 4085 C CA . ARG B 1 256 ? 8.13109 17.19032 52.44302 1.000 31.43057 256 ARG B CA 1
ATOM 4086 C C . ARG B 1 256 ? 7.86994 16.02836 51.49182 1.000 34.37259 256 ARG B C 1
ATOM 4087 O O . ARG B 1 256 ? 7.72053 14.88328 51.93365 1.000 39.04918 256 ARG B O 1
ATOM 4095 N N . GLN B 1 257 ? 7.83057 16.29309 50.18050 1.000 34.37285 257 GLN B N 1
ATOM 4096 C CA . GLN B 1 257 ? 7.61798 15.20626 49.23258 1.000 35.27189 257 GLN B CA 1
ATOM 4097 C C . GLN B 1 257 ? 8.78251 14.22369 49.24365 1.000 34.14961 257 GLN B C 1
ATOM 4098 O O . GLN B 1 257 ? 8.57593 13.01975 49.05472 1.000 35.45226 257 GLN B O 1
ATOM 4104 N N . VAL B 1 258 ? 10.00729 14.70567 49.46423 1.000 35.05463 258 VAL B N 1
ATOM 4105 C CA . VAL B 1 258 ? 11.12359 13.77877 49.62308 1.000 38.52338 258 VAL B CA 1
ATOM 4106 C C . VAL B 1 258 ? 11.02137 13.06056 50.96180 1.000 35.39945 258 VAL B C 1
ATOM 4107 O O . VAL B 1 258 ? 11.29754 11.86088 51.06041 1.000 40.39206 258 VAL B O 1
ATOM 4111 N N . LEU B 1 259 ? 10.60178 13.77371 52.00767 1.000 35.57626 259 LEU B N 1
ATOM 4112 C CA . LEU B 1 259 ? 10.47568 13.14473 53.31769 1.000 40.43900 259 LEU B CA 1
ATOM 4113 C C . LEU B 1 259 ? 9.52758 11.95064 53.26332 1.000 44.97926 259 LEU B C 1
ATOM 4114 O O . LEU B 1 259 ? 9.77324 10.92552 53.90896 1.000 49.68903 259 LEU B O 1
ATOM 4119 N N . ASP B 1 260 ? 8.45123 12.04724 52.47825 1.000 48.04005 260 ASP B N 1
ATOM 4120 C CA . ASP B 1 260 ? 7.49259 10.94786 52.43100 1.000 50.09206 260 ASP B CA 1
ATOM 4121 C C . ASP B 1 260 ? 8.02881 9.71511 51.71094 1.000 47.23068 260 ASP B C 1
ATOM 4122 O O . ASP B 1 260 ? 7.36528 8.67394 51.73132 1.000 58.29212 260 ASP B O 1
ATOM 4127 N N . THR B 1 261 ? 9.20338 9.79879 51.09162 1.000 50.36658 261 THR B N 1
ATOM 4128 C CA . THR B 1 261 ? 9.84840 8.65631 50.45821 1.000 55.67253 261 THR B CA 1
ATOM 4129 C C . THR B 1 261 ? 10.94743 8.05269 51.32584 1.000 57.31926 261 THR B C 1
ATOM 4130 O O . THR B 1 261 ? 11.70891 7.20527 50.84751 1.000 61.42832 261 THR B O 1
ATOM 4134 N N . ALA B 1 262 ? 11.04691 8.46871 52.58324 1.000 50.79048 262 ALA B N 1
ATOM 4135 C CA . ALA B 1 262 ? 12.16281 8.10483 53.44950 1.000 54.06062 262 ALA B CA 1
ATOM 4136 C C . ALA B 1 262 ? 11.88833 6.78856 54.17051 1.000 47.65016 262 ALA B C 1
ATOM 4137 O O . ALA B 1 262 ? 10.77204 6.56216 54.64767 1.000 47.23435 262 ALA B O 1
ATOM 4139 N N . PRO B 1 263 ? 12.88917 5.91440 54.25501 1.000 54.60417 263 PRO B N 1
ATOM 4140 C CA . PRO B 1 263 ? 12.76130 4.73373 55.11648 1.000 50.02508 263 PRO B CA 1
ATOM 4141 C C . PRO B 1 263 ? 12.43340 5.13936 56.54540 1.000 52.40006 263 PRO B C 1
ATOM 4142 O O . PRO B 1 263 ? 12.86316 6.18713 57.03322 1.000 42.77953 263 PRO B O 1
ATOM 4146 N N . ALA B 1 264 ? 11.65582 4.28943 57.22003 1.000 47.73186 264 ALA B N 1
ATOM 4147 C CA . ALA B 1 264 ? 11.24356 4.60006 58.58422 1.000 48.73836 264 ALA B CA 1
ATOM 4148 C C . ALA B 1 264 ? 12.43809 4.77420 59.51155 1.000 49.71626 264 ALA B C 1
ATOM 4149 O O . ALA B 1 264 ? 12.34745 5.49704 60.51067 1.000 50.37571 264 ALA B O 1
ATOM 4151 N N . TRP B 1 265 ? 13.56583 4.13956 59.20467 1.000 44.92326 265 TRP B N 1
ATOM 4152 C CA . TRP B 1 265 ? 14.70146 4.23296 60.11368 1.000 50.82055 265 TRP B CA 1
ATOM 4153 C C . TRP B 1 265 ? 15.40621 5.58648 60.05735 1.000 51.81470 265 TRP B C 1
ATOM 4154 O O . TRP B 1 265 ? 16.30263 5.82952 60.87196 1.000 52.60935 265 TRP B O 1
ATOM 4165 N N . LEU B 1 266 ? 15.01148 6.47608 59.14201 1.000 51.45154 266 LEU B N 1
ATOM 4166 C CA . LEU B 1 266 ? 15.65955 7.77815 59.02032 1.000 49.04878 266 LEU B CA 1
ATOM 4167 C C . LEU B 1 266 ? 15.15418 8.78081 60.04758 1.000 54.73712 266 LEU B C 1
ATOM 4168 O O . LEU B 1 266 ? 15.90200 9.68485 60.43808 1.000 54.95380 266 LEU B O 1
ATOM 4173 N N . ASN B 1 267 ? 13.90085 8.65607 60.47056 1.000 56.36330 267 ASN B N 1
ATOM 4174 C CA . ASN B 1 267 ? 13.27765 9.58226 61.41519 1.000 61.84992 267 ASN B CA 1
ATOM 4175 C C . ASN B 1 267 ? 13.61057 11.03192 61.06160 1.000 51.96799 267 ASN B C 1
ATOM 4176 O O . ASN B 1 267 ? 14.27607 11.74961 61.80329 1.000 51.15182 267 ASN B O 1
ATOM 4181 N N . GLY B 1 268 ? 13.12817 11.45613 59.89379 1.000 39.17473 268 GLY B N 1
ATOM 4182 C CA . GLY B 1 268 ? 13.41682 12.78621 59.41094 1.000 37.53086 268 GLY B CA 1
ATOM 4183 C C . GLY B 1 268 ? 12.36599 13.81418 59.78452 1.000 38.29375 268 GLY B C 1
ATOM 4184 O O . GLY B 1 268 ? 11.22721 13.48957 60.13055 1.000 37.52709 268 GLY B O 1
ATOM 4185 N N . PHE B 1 269 ? 12.76980 15.07976 59.71098 1.000 29.78944 269 PHE B N 1
ATOM 4186 C CA . PHE B 1 269 ? 11.84522 16.19767 59.83840 1.000 32.26994 269 PHE B CA 1
ATOM 4187 C C . PHE B 1 269 ? 12.22774 17.27032 58.82934 1.000 34.17757 269 PHE B C 1
ATOM 4188 O O . PHE B 1 269 ? 13.34436 17.29018 58.30238 1.000 28.76166 269 PHE B O 1
ATOM 4196 N N . VAL B 1 270 ? 11.27058 18.14764 58.53863 1.000 30.53305 270 VAL B N 1
ATOM 4197 C CA . VAL B 1 270 ? 11.47363 19.27632 57.63730 1.000 29.04748 270 VAL B CA 1
ATOM 4198 C C . VAL B 1 270 ? 11.35333 20.55341 58.45272 1.000 34.64344 270 VAL B C 1
ATOM 4199 O O . VAL B 1 270 ? 10.44135 20.68522 59.27651 1.000 34.70609 270 VAL B O 1
ATOM 4203 N N . ALA B 1 271 ? 12.26785 21.49362 58.22555 1.000 28.80446 271 ALA B N 1
ATOM 4204 C CA . ALA B 1 271 ? 12.24560 22.75342 58.95123 1.000 27.62366 271 ALA B CA 1
ATOM 4205 C C . ALA B 1 271 ? 12.95029 23.80658 58.11549 1.000 27.54601 271 ALA B C 1
ATOM 4206 O O . ALA B 1 271 ? 13.85177 23.49430 57.33472 1.000 29.00021 271 ALA B O 1
ATOM 4208 N N . ARG B 1 272 ? 12.53376 25.05807 58.29321 1.000 33.50535 272 ARG B N 1
ATOM 4209 C CA . ARG B 1 272 ? 13.11439 26.17466 57.56587 1.000 32.21517 272 ARG B CA 1
ATOM 4210 C C . ARG B 1 272 ? 14.29696 26.74935 58.33167 1.000 29.60034 272 ARG B C 1
ATOM 4211 O O . ARG B 1 272 ? 14.29567 26.79133 59.56641 1.000 30.91216 272 ARG B O 1
ATOM 4219 N N . GLY B 1 273 ? 15.30978 27.18307 57.58745 1.000 29.27762 273 GLY B N 1
ATOM 4220 C CA . GLY B 1 273 ? 16.42158 27.88466 58.19419 1.000 30.37733 273 GLY B CA 1
ATOM 4221 C C . GLY B 1 273 ? 16.01258 29.30011 58.55977 1.000 38.72975 273 GLY B C 1
ATOM 4222 O O . GLY B 1 273 ? 15.21870 29.94160 57.87128 1.000 31.02978 273 GLY B O 1
ATOM 4223 N N . VAL B 1 274 ? 16.54717 29.78098 59.67615 1.000 29.81117 274 VAL B N 1
ATOM 4224 C CA . VAL B 1 274 ? 16.26870 31.14286 60.11705 1.000 29.08849 274 VAL B CA 1
ATOM 4225 C C . VAL B 1 274 ? 17.57214 31.72380 60.63150 1.000 30.16163 274 VAL B C 1
ATOM 4226 O O . VAL B 1 274 ? 18.31066 31.04979 61.35709 1.000 27.62283 274 VAL B O 1
ATOM 4230 N N . ASN B 1 275 ? 17.87105 32.95689 60.23973 1.000 27.78977 275 ASN B N 1
ATOM 4231 C CA . ASN B 1 275 ? 19.11625 33.57364 60.65998 1.000 25.77021 275 ASN B CA 1
ATOM 4232 C C . ASN B 1 275 ? 19.00565 34.29204 61.99481 1.000 29.12281 275 ASN B C 1
ATOM 4233 O O . ASN B 1 275 ? 20.03149 34.71717 62.53613 1.000 31.78389 275 ASN B O 1
ATOM 4238 N N . LEU B 1 276 ? 17.79796 34.42670 62.53061 1.000 25.80527 276 LEU B N 1
ATOM 4239 C CA . LEU B 1 276 ? 17.55954 35.01509 63.83993 1.000 28.15560 276 LEU B CA 1
ATOM 4240 C C . LEU B 1 276 ? 16.97112 33.94309 64.74589 1.000 31.50885 276 LEU B C 1
ATOM 4241 O O . LEU B 1 276 ? 15.91838 33.37355 64.43538 1.000 27.32884 276 LEU B O 1
ATOM 4246 N N . SER B 1 277 ? 17.64512 33.67130 65.86287 1.000 24.30573 277 SER B N 1
ATOM 4247 C CA . SER B 1 277 ? 17.17536 32.62531 66.75263 1.000 23.83969 277 SER B CA 1
ATOM 4248 C C . SER B 1 277 ? 15.81833 32.99326 67.34279 1.000 23.86459 277 SER B C 1
ATOM 4249 O O . SER B 1 277 ? 15.60985 34.13301 67.75875 1.000 26.87142 277 SER B O 1
ATOM 4252 N N . PRO B 1 278 ? 14.88597 32.05134 67.40755 1.000 29.46252 278 PRO B N 1
ATOM 4253 C CA . PRO B 1 278 ? 13.65633 32.30072 68.17056 1.000 33.11184 278 PRO B CA 1
ATOM 4254 C C . PRO B 1 278 ? 13.93214 32.73656 69.59607 1.000 35.96800 278 PRO B C 1
ATOM 4255 O O . PRO B 1 278 ? 13.12580 33.47023 70.18229 1.000 33.53986 278 PRO B O 1
ATOM 4259 N N . LEU B 1 279 ? 15.06258 32.30847 70.17686 1.000 27.64534 279 LEU B N 1
ATOM 4260 C CA . LEU B 1 279 ? 15.40092 32.73480 71.52948 1.000 28.44796 279 LEU B CA 1
ATOM 4261 C C . LEU B 1 279 ? 15.52610 34.25209 71.60846 1.000 37.26414 279 LEU B C 1
ATOM 4262 O O . LEU B 1 279 ? 15.03330 34.87698 72.55371 1.000 34.93342 279 LEU B O 1
ATOM 4267 N N . LYS B 1 280 ? 16.16911 34.86220 70.61943 1.000 43.01108 280 LYS B N 1
ATOM 4268 C CA . LYS B 1 280 ? 16.28828 36.31766 70.55493 1.000 44.41339 280 LYS B CA 1
ATOM 4269 C C . LYS B 1 280 ? 15.00508 36.95006 70.01788 1.000 44.37159 280 LYS B C 1
ATOM 4270 O O . LYS B 1 280 ? 14.07719 37.25953 70.77794 1.000 51.01179 280 LYS B O 1
#

Foldseek 3Di:
DDKDKFDQWWKFFLFKDFAAADPVLQTWIKTWIWTWPDWKMKIKDKWQQQEEEEPADDPPAPDCRQLLNVLVVLLQVVLVVVVQADHRIYIYMYMPGDDDAQALRCRRLSSSLRSNVVSCVVRVSPDDLLRSLVSSVVSDLANNVNSVFFGWIAGDSNSDTDHDDDDFWKKKKKALQDHDHQCNQSVDPPQDNRDHDDDPVVQVVDDGAYSLFVVLVVVPVSQVVVCVLQVVQADKYAHGNRPMIMGTHRDPVSSVVSVVVDDPSIDIDMTIIDRGHPRVD/DFKFDQWFKFFLFKAWAAADPVLATWIWTWIWTWPDWKIKGKAKWQQLEEEEPEDDPPADPCRQLLNVLLVLLVVVLVVVVLFPHRTYIYMYMDGPDDPLFQRCRSLSSSLRSNVVSCVVRVSPDDLLRSLVSSVVRDLANNCNSVFFTWTAGDSRSDTHHDDPDWFKKKKWALQDRDHQVNQSPDPPQDNRDHDDDPVVQVPDDGAYSLFVVLVVVPVSQVVVQVLLVVQADKYGGGNRDMIMGTHHDQVSSVVSVVVDDPSGPIDMTIIDRGHPND

Nearest PDB structures (foldseek):
  8ckh-assembly1_B  TM=1.000E+00  e=3.410E-57  Klebsiella pneumoniae
  2ww4-assembly1_B  TM=9.955E-01  e=1.061E-52  Escherichia coli
  8qco-assembly2_B  TM=9.925E-01  e=2.438E-52  Escherichia coli
  4emd-assembly1_A  TM=8.545E-01  e=3.687E-19  Mycobacteroides abscessus ATCC 19977
  4ed4-assembly1_A  TM=8.399E-01  e=1.447E-18  Mycobacteroides abscessus ATCC 19977

Secondary structure (DSSP, 8-state):
---EEEEEEEEEEEEEEEEEE-TTSPEEEEEEEEEEEEEEEEEEEEESS--EEESS--TTS-GGGSHHHHHHHHHHHHHHHTT-S-TT-EEEEEEE--SPTTSSS-HHHHHHHHHHHHHHHHHT----HHHHHHHHHHH-TTHHHHHHTB-EEEETTTTEEEE------EEEEEE-S----HHHHHT-TTS---PPP--HHHHHTS---BTTHHHHHHH-HHHHHHHHHHTTTS-EEE-TTSS-EEEEESSHHHHHHHHTTS-TTSEEEEEEEESB-GGG-/--EEEEEEEEEEEEEEEEE-TTSPEEEEEEEEEEEEEEEEEEEEESSS-EEESS--TT--GGG-HHHHHHHHHHHHHHHTT-S-TT-EEEEEEE--SPSSSSS-HHHHHHHHHHHHHHHHHT----HHHHHHHHHHH-TTHHHHHH-B-EEEETTTTEEEE------EEEEE--S----HHHHHT-TTS---PPP--HHHHHTSPP-BTTHHHHHHH-HHHHHHHHHHHTTS-EEE-TTSS-EEEEESSHHHHHHHHTTS-GGG--EEEEEESB-TT-